Protein AF-0000000075838204 (afdb_homodimer)

Secondary structure (DSSP, 8-state):
-EEEEE------SSTTT-TTT-PPPPPSS---EEEEEETTEEPPPEE-SS--SEEEE-SSSSEEEEEETTEEEEEEE-TT--EEEEEEEE-SS-EEEEEE-TTSSEEEEEETTTTEEEEEEBPTTS-B----EEEE------GGGHHHHSS--EEEEEEPTTT--EEEEEETTTTEEEEEEEETTTTEEE--TT-TTSEEPPTT--EEEEEE-SSSSEEEEEETTTTEEEEEEEETTTTEEEEEEEEE-SPTTPPP--STT-SEEEEEE-TTSSEEEEEETTTTEEEEEEE-TTS-EEEEEEEE-SSS-EEEEEEE-SSTTS-EEEEEETTTTEEEEEEE-TTS-EEEEEEEE-TTT---EEE-----/-EEEEEEE----SSGGG-TTT-PPPPPSS---EEEEEETTEEPPPEE-SS--SEEEE-SSSSEEEEEETTEEEEEEE-TT--EEEEEEEE-SS-EEEEEE-TTSSEEEEEETTTTEEEEEEBPTTS-B----EEEE------GGGHHHHSS--EEEEEEPTTT--EEEEEETTTTEEEEEEEETTTTEEE--TT-TTSEEPPTT--EEEEEE-SSSSEEEEEETTTTEEEEEEEETTTTEEEEEEEEE-SPTTPPP--STT-SEEEEEE-TTSSEEEEEETTTTEEEEEEE-TTS-EEEEEEEE-SSS-EEEEEEE-SSTTS-EEEEEETTTTEEEEEEE-TTS-EEEEEEEE-TT-EEEEE---B--

Organism: Prymnesium parvum (NCBI:txid97485)

InterPro domains:
  IPR011048 Cytochrome cd1-nitrite reductase-like, haem d1 domain superfamily [SSF51004] (38-337)
  IPR015943 WD40/YVTN repeat-like-containing domain superfamily [G3DSA:2.130.10.10] (38-358)
  IPR019405 Lactonase, 7-bladed beta-propeller [PF10282] (54-350)
  IPR050282 Cycloisomerase 2 [PTHR30344] (49-350)

Radius of gyration: 29.62 Å; Cα contacts (8 Å, |Δi|>4): 2282; chains: 2; bounding box: 52×87×66 Å

pLDDT: mean 93.68, std 7.72, range [33.69, 98.94]

Solvent-accessible surface area (backbone atoms only — not comparable to full-atom values): 36668 Å² total; per-residue (Å²): 91,50,30,41,31,20,7,34,74,88,70,40,76,38,38,75,29,23,68,75,69,35,66,51,82,76,68,96,45,83,42,30,19,37,42,34,25,50,73,88,36,78,48,77,69,43,78,44,100,36,41,16,40,27,59,45,71,49,84,79,78,57,33,36,35,34,22,33,86,29,26,36,37,24,23,44,51,49,96,86,64,49,76,41,81,75,32,62,27,73,46,74,27,44,36,48,20,63,31,68,43,90,88,50,47,35,36,37,30,11,6,24,87,56,13,20,37,30,26,29,38,40,44,96,89,58,36,49,42,71,42,46,11,47,44,48,53,84,67,86,54,48,80,92,45,37,90,74,19,61,42,30,20,22,34,23,39,44,60,42,84,91,77,38,50,34,34,42,30,20,14,30,23,63,14,24,37,43,46,25,40,35,40,82,90,71,40,36,77,44,37,23,90,80,41,84,36,38,39,77,51,63,89,67,29,16,26,33,32,59,33,61,43,73,86,52,61,37,34,42,34,37,14,19,36,52,28,31,35,41,33,23,41,50,40,79,92,76,48,38,66,43,78,81,48,76,43,72,71,60,60,90,91,57,75,62,43,70,33,83,51,27,21,40,47,32,52,46,53,38,86,86,46,46,29,38,41,34,22,29,18,51,82,14,26,36,35,32,26,38,34,50,98,84,64,49,76,41,88,72,47,77,39,76,42,81,50,36,31,27,42,23,58,38,79,37,59,87,44,78,91,63,24,32,36,41,30,22,10,25,74,58,17,26,36,21,35,24,39,44,46,97,86,55,51,71,44,81,72,50,72,46,78,36,88,27,29,18,27,41,23,54,39,60,45,64,84,125,73,38,27,41,31,20,9,35,73,89,72,41,77,38,38,76,30,22,69,75,69,36,65,51,83,76,67,95,46,84,44,33,20,37,40,31,25,49,72,88,35,78,48,78,69,44,82,42,99,36,40,17,37,30,58,45,71,49,86,81,78,54,34,34,36,36,22,34,85,31,26,37,37,24,23,45,52,48,97,88,63,51,74,40,82,74,30,62,28,73,46,74,26,43,37,48,19,63,32,67,43,92,86,50,46,35,36,38,30,11,6,25,87,57,11,21,38,29,25,28,38,39,43,97,90,58,36,49,42,71,43,44,11,48,43,47,54,84,66,87,53,46,79,92,45,37,90,75,18,60,41,30,21,23,33,22,39,44,59,43,82,95,76,39,50,34,35,42,30,21,14,28,23,62,15,24,36,43,47,26,40,35,40,81,90,72,39,37,77,44,35,23,90,81,40,84,35,38,38,77,52,63,87,67,27,16,26,33,33,61,33,60,42,74,85,50,61,36,34,42,35,35,13,18,37,52,27,33,34,39,33,22,41,48,40,79,91,76,47,36,67,46,77,79,47,78,45,73,71,58,60,89,92,56,76,62,43,69,34,83,50,28,21,40,47,32,52,48,53,38,87,86,46,46,30,37,40,34,23,29,17,50,79,15,25,37,34,33,27,39,36,50,100,86,64,48,76,41,87,73,45,76,40,75,45,80,50,35,31,27,43,24,59,36,77,32,60,88,43,78,92,62,25,31,37,40,30,22,9,26,75,58,17,27,38,20,34,22,38,43,46,96,86,54,51,71,43,82,73,50,73,46,78,34,89,29,33,17,24,41,22,53,43,50,67,45,76,127

Foldseek 3Di:
DKKKFWFDAQQACACLQFVLVGHDDHFPAAAHAMWMDDPNHTDDGDGDPFTWLDKDDQPPQQWIWTFTDQKIFIWHADPVGDTDTDEIEGQQAGFNEWDQDPVRFWIWGFHFPSQKIWIWGQDPNRYIDYTQEMDHDFDDADPVQCVRQVTWGFQYWDADPPPSQWIWTQTQNQQKTDIFGADPVRRYTHDDNPDPQIDHDPPQQRFHDKEAQPPAQKIWTFGFRFQKIWIWGADPVVNHTHTDDIDHQDDPPDGFDRRNLFGWADWDADPVRQKIWIATQNVQWIWIWGQDPVRDTDTDDIGHQPEHRQREWDWACVPVVWIWIWTQHQNQQKIWTWTQDPNGDTDTDDIGHHRNRRGNYMDDDPPD/DKKKFWFDPQQACACLQFVLVGHDDHFPAAAHAMWMDDPNHTDDGDGDPFTWLDKDDQPPQQWIWTFTDQKIFIWHADPVGDTDTDEIEGQQAGFNEWDQDPVRFWIWGFHFPSQKIWIWGQDPNRYIDYTQEMDHDFDDADPVQCVRQVTWGFQYWDADPPPSQWIWTQTQNQQKTDIFGADPVRRYTHDDNPDPQIDHDPPQQRFHDKEAQPPAQKIWTFGFRFQKIWIWGADPVVNHTHTDDIDHQDDPPDGFDRRNLFGWADWYADPVRQKIWIATQNVQWIWIWGQDPVRDTDGDDIGHQPEHRQREWDWECVPVVWIWIWTFHQNQQKIWTWTQDPNGDTDTDDIGHHRNGRGNYMDYDDDD

Sequence (736 aa):
MFAFVGSSPVAQLSVADSPSYGTLPPPAVQRRGIMVFKDAQPLPFVELDVHIGWVAHHPTNGFVYACGGGELLALRLDAAGSLEVVSRADALGNPAHFEISADGAWVLCANYSASTLCVVPILRDGSLGAATDSKAFVIKASPELADRQEASHPHMVRLTPGGNEWALTCDLGADKVWVHAFDGKRGAVIGAANSKRHLSLPAGSGPRHLDFHPSKPWVYILCELDGNVVACTWDNAEGLLSPFQVTYTLPEGVAPCRAHHSGGAHILVSKDGKTLYVSTRGDGCVVVFDIDADGMLAFKQRVPSGGVCPRNFVLDYSNPEAPILKVGNQDSQNVTNLAMATDGTLSQVSVDNLDGVCPNVLTVPFAYMFAFVGSSPVAQLSVADSPSYGTLPPPAVQRRGIMVFKDAQPLPFVELDVHIGWVAHHPTNGFVYACGGGELLALRLDAAGSLEVVSRADALGNPAHFEISADGAWVLCANYSASTLCVVPILRDGSLGAATDSKAFVIKASPELADRQEASHPHMVRLTPGGNEWALTCDLGADKVWVHAFDGKRGAVIGAANSKRHLSLPAGSGPRHLDFHPSKPWVYILCELDGNVVACTWDNAEGLLSPFQVTYTLPEGVAPCRAHHSGGAHILVSKDGKTLYVSTRGDGCVVVFDIDADGMLAFKQRVPSGGVCPRNFVLDYSNPEAPILKVGNQDSQNVTNLAMATDGTLSQVSVDNLDGVCPNVLTVPFAY

Structure (mmCIF, N/CA/C/O backbone):
data_AF-0000000075838204-model_v1
#
loop_
_entity.id
_entity.type
_entity.pdbx_description
1 polymer 6-phosphogluconolactonase
#
loop_
_atom_site.group_PDB
_atom_site.id
_atom_site.type_symbol
_atom_site.label_atom_id
_atom_site.label_alt_id
_atom_site.label_comp_id
_atom_site.label_asym_id
_atom_site.label_entity_id
_atom_site.label_seq_id
_atom_site.pdbx_PDB_ins_code
_atom_site.Cartn_x
_atom_site.Cartn_y
_atom_site.Cartn_z
_atom_site.occupancy
_atom_site.B_iso_or_equiv
_atom_site.auth_seq_id
_atom_site.auth_comp_id
_atom_site.auth_asym_id
_atom_site.auth_atom_id
_atom_site.pdbx_PDB_model_num
ATOM 1 N N . MET A 1 1 ? -18.219 34.938 6.965 1 82.44 1 MET A N 1
ATOM 2 C CA . MET A 1 1 ? -17.094 34 6.84 1 82.44 1 MET A CA 1
ATOM 3 C C . MET A 1 1 ? -17.078 33 8 1 82.44 1 MET A C 1
ATOM 5 O O . MET A 1 1 ? -17.328 33.375 9.148 1 82.44 1 MET A O 1
ATOM 9 N N . PHE A 1 2 ? -16.922 31.75 7.66 1 86.94 2 PHE A N 1
ATOM 10 C CA . PHE A 1 2 ? -17.016 30.734 8.703 1 86.94 2 PHE A CA 1
ATOM 11 C C . PHE A 1 2 ? -15.641 30.188 9.047 1 86.94 2 PHE A C 1
ATOM 13 O O . PHE A 1 2 ? -14.773 30.078 8.172 1 86.94 2 PHE A O 1
ATOM 20 N N . ALA A 1 3 ? -15.406 29.906 10.273 1 88.5 3 ALA A N 1
ATOM 21 C CA . ALA A 1 3 ? -14.25 29.172 10.781 1 88.5 3 ALA A CA 1
ATOM 22 C C . ALA A 1 3 ? -14.688 28 11.656 1 88.5 3 ALA A C 1
ATOM 24 O O . ALA A 1 3 ? -15.773 28.016 12.234 1 88.5 3 ALA A O 1
ATOM 25 N N . PHE A 1 4 ? -13.859 27.031 11.68 1 92.19 4 PHE A N 1
ATOM 26 C CA . PHE A 1 4 ? -14.219 25.812 12.398 1 92.19 4 PHE A CA 1
ATOM 27 C C . PHE A 1 4 ? -13.086 25.391 13.32 1 92.19 4 PHE A C 1
ATOM 29 O O . PHE A 1 4 ? -11.906 25.531 12.984 1 92.19 4 PHE A O 1
ATOM 36 N N . VAL A 1 5 ? -13.461 24.891 14.469 1 93.31 5 VAL A N 1
ATOM 37 C CA . VAL A 1 5 ? -12.516 24.281 15.406 1 93.31 5 VAL A CA 1
ATOM 38 C C . VAL A 1 5 ? -12.961 22.875 15.75 1 93.31 5 VAL A C 1
ATOM 40 O O . VAL A 1 5 ? -14.039 22.672 16.328 1 93.31 5 VAL A O 1
ATOM 43 N N . GLY A 1 6 ? -12.18 21.906 15.383 1 94.62 6 GLY A N 1
ATOM 44 C CA . GLY A 1 6 ? -12.445 20.531 15.766 1 94.62 6 GLY A CA 1
ATOM 45 C C . GLY A 1 6 ? -12.016 20.203 17.172 1 94.62 6 GLY A C 1
ATOM 46 O O . GLY A 1 6 ? -10.984 20.703 17.641 1 94.62 6 GLY A O 1
ATOM 47 N N . SER A 1 7 ? -12.711 19.312 17.828 1 93 7 SER A N 1
ATOM 48 C CA . SER A 1 7 ? -12.453 18.984 19.234 1 93 7 SER A CA 1
ATOM 49 C C . SER A 1 7 ? -11.484 17.812 19.359 1 93 7 SER A C 1
ATOM 51 O O . SER A 1 7 ? -11.297 17.062 18.406 1 93 7 SER A O 1
ATOM 53 N N . SER A 1 8 ? -10.859 17.641 20.516 1 90.19 8 SER A N 1
ATOM 54 C CA . SER A 1 8 ? -10.039 16.484 20.891 1 90.19 8 SER A CA 1
ATOM 55 C C . SER A 1 8 ? -10.305 16.062 22.328 1 90.19 8 SER A C 1
ATOM 57 O O . SER A 1 8 ? -10.922 16.797 23.094 1 90.19 8 SER A O 1
ATOM 59 N N . PRO A 1 9 ? -9.812 14.812 22.609 1 83.06 9 PRO A N 1
ATOM 60 C CA . PRO A 1 9 ? -9.859 14.438 24.031 1 83.06 9 PRO A CA 1
ATOM 61 C C . PRO A 1 9 ? -8.922 15.281 24.891 1 83.06 9 PRO A C 1
ATOM 63 O O . PRO A 1 9 ? -8.008 15.93 24.375 1 83.06 9 PRO A O 1
ATOM 66 N N . VAL A 1 10 ? -9.242 15.164 26.156 1 72.38 10 VAL A N 1
ATOM 67 C CA . VAL A 1 10 ? -8.344 15.852 27.078 1 72.38 10 VAL A CA 1
ATOM 68 C C . VAL A 1 10 ? -6.969 15.195 27.047 1 72.38 10 VAL A C 1
ATOM 70 O O . VAL A 1 10 ? -6.855 13.969 27.125 1 72.38 10 VAL A O 1
ATOM 73 N N . ALA A 1 11 ? -5.961 15.82 26.609 1 62.03 11 ALA A N 1
ATOM 74 C CA . ALA A 1 11 ? -4.664 15.234 26.297 1 62.03 11 ALA A CA 1
ATOM 75 C C . ALA A 1 11 ? -3.77 15.18 27.531 1 62.03 11 ALA A C 1
ATOM 77 O O . ALA A 1 11 ? -2.875 14.336 27.609 1 62.03 11 ALA A O 1
ATOM 78 N N . GLN A 1 12 ? -3.859 16.047 28.562 1 64.38 12 GLN A N 1
ATOM 79 C CA . GLN A 1 12 ? -2.795 16.125 29.562 1 64.38 12 GLN A CA 1
ATOM 80 C C . GLN A 1 12 ? -3.26 15.578 30.906 1 64.38 12 GLN A C 1
ATOM 82 O O . GLN A 1 12 ? -3.357 16.328 31.891 1 64.38 12 GLN A O 1
ATOM 87 N N . LEU A 1 13 ? -3.504 14.289 30.75 1 62.59 13 LEU A N 1
ATOM 88 C CA . LEU A 1 13 ? -3.91 13.719 32.031 1 62.59 13 LEU A CA 1
ATOM 89 C C . LEU A 1 13 ? -2.707 13.164 32.781 1 62.59 13 LEU A C 1
ATOM 91 O O . LEU A 1 13 ? -2.777 12.945 34 1 62.59 13 LEU A O 1
ATOM 95 N N . SER A 1 14 ? -1.625 13.086 31.969 1 67.12 14 SER A N 1
ATOM 96 C CA . SER A 1 14 ? -0.45 12.531 32.625 1 67.12 14 SER A CA 1
ATOM 97 C C . SER A 1 14 ? 0.765 13.438 32.469 1 67.12 14 SER A C 1
ATOM 99 O O . SER A 1 14 ? 0.971 14 31.375 1 67.12 14 SER A O 1
ATOM 101 N N . VAL A 1 15 ? 1.492 13.602 33.469 1 70.06 15 VAL A N 1
ATOM 102 C CA . VAL A 1 15 ? 2.738 14.359 33.438 1 70.06 15 VAL A CA 1
ATOM 103 C C . VAL A 1 15 ? 3.666 13.805 32.375 1 70.06 15 VAL A C 1
ATOM 105 O O . VAL A 1 15 ? 4.422 14.555 31.75 1 70.06 15 VAL A O 1
ATOM 108 N N . ALA A 1 16 ? 3.531 12.594 32.156 1 73.44 16 ALA A N 1
ATOM 109 C CA . ALA A 1 16 ? 4.418 11.945 31.188 1 73.44 16 ALA A CA 1
ATOM 110 C C . ALA A 1 16 ? 4.16 12.453 29.766 1 73.44 16 ALA A C 1
ATOM 112 O O . ALA A 1 16 ? 5.074 12.5 28.938 1 73.44 16 ALA A O 1
ATOM 113 N N . ASP A 1 17 ? 3.023 12.953 29.531 1 73.44 17 ASP A N 1
ATOM 114 C CA . ASP A 1 17 ? 2.656 13.398 28.188 1 73.44 17 ASP A CA 1
ATOM 115 C C . ASP A 1 17 ? 3.051 14.859 27.969 1 73.44 17 ASP A C 1
ATOM 117 O O . ASP A 1 17 ? 3.262 15.281 26.844 1 73.44 17 ASP A O 1
ATOM 121 N N . SER A 1 18 ? 3.117 15.555 29.109 1 75.75 18 SER A N 1
ATOM 122 C CA . SER A 1 18 ? 3.455 16.984 29.062 1 75.75 18 SER A CA 1
ATOM 123 C C . SER A 1 18 ? 4.316 17.375 30.266 1 75.75 18 SER A C 1
ATOM 125 O O . SER A 1 18 ? 3.871 18.125 31.125 1 75.75 18 SER A O 1
ATOM 127 N N . PRO A 1 19 ? 5.527 17.062 30.141 1 76.94 19 PRO A N 1
ATOM 128 C CA . PRO A 1 19 ? 6.363 17.297 31.312 1 76.94 19 PRO A CA 1
ATOM 129 C C . PRO A 1 19 ? 6.5 18.781 31.656 1 76.94 19 PRO A C 1
ATOM 131 O O . PRO A 1 19 ? 6.695 19.141 32.812 1 76.94 19 PRO A O 1
ATOM 134 N N . SER A 1 20 ? 6.348 19.562 30.656 1 79.5 20 SER A N 1
ATOM 135 C CA . SER A 1 20 ? 6.57 21 30.859 1 79.5 20 SER A CA 1
ATOM 136 C C . SER A 1 20 ? 5.445 21.609 31.688 1 79.5 20 SER A C 1
ATOM 138 O O . SER A 1 20 ? 5.652 22.625 32.375 1 79.5 20 SER A O 1
ATOM 140 N N . TYR A 1 21 ? 4.266 20.953 31.609 1 79.38 21 TYR A N 1
ATOM 141 C CA . TYR A 1 21 ? 3.113 21.594 32.219 1 79.38 21 TYR A CA 1
ATOM 142 C C . TYR A 1 21 ? 2.604 20.781 33.406 1 79.38 21 TYR A C 1
ATOM 144 O O . TYR A 1 21 ? 1.787 21.25 34.188 1 79.38 21 TYR A O 1
ATOM 152 N N . GLY A 1 22 ? 3.15 19.703 33.594 1 76.19 22 GLY A N 1
ATOM 153 C CA . GLY A 1 22 ? 2.635 18.812 34.625 1 76.19 22 GLY A CA 1
ATOM 154 C C . GLY A 1 22 ? 1.216 18.359 34.375 1 76.19 22 GLY A C 1
ATOM 155 O O . GLY A 1 22 ? 0.867 18.016 33.25 1 76.19 22 GLY A O 1
ATOM 156 N N . THR A 1 23 ? 0.333 18.172 35.469 1 73.69 23 THR A N 1
ATOM 157 C CA . THR A 1 23 ? -1.042 17.719 35.344 1 73.69 23 THR A CA 1
ATOM 158 C C . THR A 1 23 ? -2.01 18.891 35.281 1 73.69 23 THR A C 1
ATOM 160 O O . THR A 1 23 ? -1.864 19.859 36.031 1 73.69 23 THR A O 1
ATOM 163 N N . LEU A 1 24 ? -2.781 18.891 34.312 1 76.94 24 LEU A N 1
ATOM 164 C CA . LEU A 1 24 ? -3.85 19.891 34.25 1 76.94 24 LEU A CA 1
ATOM 165 C C . LEU A 1 24 ? -5.188 19.281 34.656 1 76.94 24 LEU A C 1
ATOM 167 O O . LEU A 1 24 ? -5.434 18.094 34.406 1 76.94 24 LEU A O 1
ATOM 171 N N . PRO A 1 25 ? -5.988 20.016 35.375 1 75.62 25 PRO A N 1
ATOM 172 C CA . PRO A 1 25 ? -7.316 19.469 35.656 1 75.62 25 PRO A CA 1
ATOM 173 C C . PRO A 1 25 ? -8.133 19.188 34.406 1 75.62 25 PRO A C 1
ATOM 175 O O . PRO A 1 25 ? -8.023 19.906 33.406 1 75.62 25 PRO A O 1
ATOM 178 N N . PRO A 1 26 ? -8.828 18.047 34.406 1 75.5 26 PRO A N 1
ATOM 179 C CA . PRO A 1 26 ? -9.711 17.797 33.281 1 75.5 26 PRO A CA 1
ATOM 180 C C . PRO A 1 26 ? -10.781 18.875 33.094 1 75.5 26 PRO A C 1
ATOM 182 O O . PRO A 1 26 ? -11.148 19.547 34.094 1 75.5 26 PRO A O 1
ATOM 185 N N . PRO A 1 27 ? -11.195 19.031 31.875 1 79.31 27 PRO A N 1
ATOM 186 C CA . PRO A 1 27 ? -12.281 20 31.688 1 79.31 27 PRO A CA 1
ATOM 187 C C . PRO A 1 27 ? -13.57 19.594 32.375 1 79.31 27 PRO A C 1
ATOM 189 O O . PRO A 1 27 ? -13.836 18.391 32.531 1 79.31 27 PRO A O 1
ATOM 192 N N . ALA A 1 28 ? -14.336 20.578 32.875 1 78.94 28 ALA A N 1
ATOM 193 C CA . ALA A 1 28 ? -15.617 20.328 33.5 1 78.94 28 ALA A CA 1
ATOM 194 C C . ALA A 1 28 ? -16.578 19.625 32.562 1 78.94 28 ALA A C 1
ATOM 196 O O . ALA A 1 28 ? -17.375 18.781 33 1 78.94 28 ALA A O 1
ATOM 197 N N . VAL A 1 29 ? -16.438 19.969 31.281 1 84.38 29 VAL A N 1
ATOM 198 C CA . VAL A 1 29 ? -17.266 19.359 30.25 1 84.38 29 VAL A CA 1
ATOM 199 C C . VAL A 1 29 ? -16.391 18.969 29.047 1 84.38 29 VAL A C 1
ATOM 201 O O . VAL A 1 29 ? -15.414 19.656 28.734 1 84.38 29 VAL A O 1
ATOM 204 N N . GLN A 1 30 ? -16.672 17.828 28.531 1 87 30 GLN A N 1
ATOM 205 C CA . GLN A 1 30 ? -16.016 17.406 27.297 1 87 30 GLN A CA 1
ATOM 206 C C . GLN A 1 30 ? -16.969 17.438 26.125 1 87 30 GLN A C 1
ATOM 208 O O . GLN A 1 30 ? -18.031 16.812 26.172 1 87 30 GLN A O 1
ATOM 213 N N . ARG A 1 31 ? -16.594 18.203 25.125 1 91.56 31 ARG A N 1
ATOM 214 C CA . ARG A 1 31 ? -17.438 18.312 23.938 1 91.56 31 ARG A CA 1
ATOM 215 C C . ARG A 1 31 ? -16.828 17.562 22.766 1 91.56 31 ARG A C 1
ATOM 217 O O . ARG A 1 31 ? -15.602 17.547 22.609 1 91.56 31 ARG A O 1
ATOM 224 N N . ARG A 1 32 ? -17.672 16.922 22 1 94.88 32 ARG A N 1
ATOM 225 C CA . ARG A 1 32 ? -17.234 16.203 20.812 1 94.88 32 ARG A CA 1
ATOM 226 C C . ARG A 1 32 ? -17.906 16.781 19.562 1 94.88 32 ARG A C 1
ATOM 228 O O . ARG A 1 32 ? -19.125 16.672 19.406 1 94.88 32 ARG A O 1
ATOM 235 N N . GLY A 1 33 ? -17.109 17.359 18.797 1 96 33 GLY A N 1
ATOM 236 C CA . GLY A 1 33 ? -17.672 17.922 17.578 1 96 33 GLY A CA 1
ATOM 237 C C . GLY A 1 33 ? -16.906 19.125 17.078 1 96 33 GLY A C 1
ATOM 238 O O . GLY A 1 33 ? -15.68 19.109 17.016 1 96 33 GLY A O 1
ATOM 239 N N . ILE A 1 34 ? -17.703 20.125 16.578 1 95.62 34 ILE A N 1
ATOM 240 C CA . ILE A 1 34 ? -17.078 21.266 15.898 1 95.62 34 ILE A CA 1
ATOM 241 C C . ILE A 1 34 ? -17.641 22.562 16.453 1 95.62 34 ILE A C 1
ATOM 243 O O . ILE A 1 34 ? -18.859 22.75 16.547 1 95.62 34 ILE A O 1
ATOM 247 N N . MET A 1 35 ? -16.75 23.438 16.891 1 94 35 MET A N 1
ATOM 248 C CA . MET A 1 35 ? -17.125 24.828 17.172 1 94 35 MET A CA 1
ATOM 249 C C . MET A 1 35 ? -17.109 25.656 15.891 1 94 35 MET A C 1
ATOM 251 O O . MET A 1 35 ? -16.156 25.609 15.125 1 94 35 MET A O 1
ATOM 255 N N . VAL A 1 36 ? -18.203 26.391 15.703 1 92.12 36 VAL A N 1
ATOM 256 C CA . VAL A 1 36 ? -18.328 27.219 14.5 1 92.12 36 VAL A CA 1
ATOM 257 C C . VAL A 1 36 ? -18.266 28.703 14.883 1 92.12 36 VAL A C 1
ATOM 259 O O . VAL A 1 36 ? -18.844 29.109 15.891 1 92.12 36 VAL A O 1
ATOM 262 N N . PHE A 1 37 ? -17.531 29.406 14.125 1 89.06 37 PHE A N 1
ATOM 263 C CA . PHE A 1 37 ? -17.531 30.859 14.211 1 89.06 37 PHE A CA 1
ATOM 264 C C . PHE A 1 37 ? -18.062 31.484 12.922 1 89.06 37 PHE A C 1
ATOM 266 O O . PHE A 1 37 ? -17.734 31.016 11.828 1 89.06 37 PHE A O 1
ATOM 273 N N . LYS A 1 38 ? -18.875 32.438 13.078 1 88.94 38 LYS A N 1
ATOM 274 C CA . LYS A 1 38 ? -19.312 33.281 11.969 1 88.94 38 LYS A CA 1
ATOM 275 C C . LYS A 1 38 ? -18.906 34.75 12.18 1 88.94 38 LYS A C 1
ATOM 277 O O . LYS A 1 38 ? -19.297 35.375 13.164 1 88.94 38 LYS A O 1
ATOM 282 N N . ASP A 1 39 ? -18.094 35.281 11.258 1 83.75 39 ASP A N 1
ATOM 283 C CA . ASP A 1 39 ? -17.578 36.656 11.367 1 83.75 39 ASP A CA 1
ATOM 284 C C . ASP A 1 39 ? -16.984 36.906 12.742 1 83.75 39 ASP A C 1
ATOM 286 O O . ASP A 1 39 ? -17.328 37.875 13.406 1 83.75 39 ASP A O 1
ATOM 290 N N . ALA A 1 40 ? -16.234 35.938 13.195 1 80.62 40 ALA A N 1
ATOM 291 C CA . ALA A 1 40 ? -15.453 35.969 14.422 1 80.62 40 ALA A CA 1
ATOM 292 C C . ALA A 1 40 ? -16.344 35.875 15.656 1 80.62 40 ALA A C 1
ATOM 294 O O . ALA A 1 40 ? -15.875 36 16.781 1 80.62 40 ALA A O 1
ATOM 295 N N . GLN A 1 41 ? -17.594 35.594 15.398 1 86.5 41 GLN A N 1
ATOM 296 C CA . GLN A 1 41 ? -18.516 35.375 16.5 1 86.5 41 GLN A CA 1
ATOM 297 C C . GLN A 1 41 ? -18.844 33.906 16.656 1 86.5 41 GLN A C 1
ATOM 299 O O . GLN A 1 41 ? -19.141 33.219 15.68 1 86.5 41 GLN A O 1
ATOM 304 N N . PRO A 1 42 ? -18.734 33.438 17.844 1 89.25 42 PRO A N 1
ATOM 305 C CA . PRO A 1 42 ? -19.031 32 18.047 1 89.25 42 PRO A CA 1
ATOM 306 C C . PRO A 1 42 ? -20.5 31.672 17.844 1 89.25 42 PRO A C 1
ATOM 308 O O . PRO A 1 42 ? -21.375 32.469 18.219 1 89.25 42 PRO A O 1
ATOM 311 N N . LEU A 1 43 ? -20.734 30.609 17.203 1 91.06 43 LEU A N 1
ATOM 312 C CA . LEU A 1 43 ? -22.062 30.016 17.094 1 91.06 43 LEU A CA 1
ATOM 313 C C . LEU A 1 43 ? -22.219 28.844 18.062 1 91.06 43 LEU A C 1
ATOM 315 O O . LEU A 1 43 ? -21.266 28.453 18.719 1 91.06 43 LEU A O 1
ATOM 319 N N . PRO A 1 44 ? -23.469 28.391 18.172 1 89.38 44 PRO A N 1
ATOM 320 C CA . PRO A 1 44 ? -23.641 27.203 19.016 1 89.38 44 PRO A CA 1
ATOM 321 C C . PRO A 1 44 ? -22.781 26.016 18.547 1 89.38 44 PRO A C 1
ATOM 323 O O . PRO A 1 44 ? -22.609 25.812 17.344 1 89.38 44 PRO A O 1
ATOM 326 N N . PHE A 1 45 ? -22.234 25.297 19.531 1 93.25 45 PHE A N 1
ATOM 327 C CA . PHE A 1 45 ? -21.406 24.125 19.266 1 93.25 45 PHE A CA 1
ATOM 328 C C . PHE A 1 45 ? -22.203 23.062 18.531 1 93.25 45 PHE A C 1
ATOM 330 O O . PHE A 1 45 ? -23.359 22.797 18.859 1 93.25 45 PHE A O 1
ATOM 337 N N . VAL A 1 46 ? -21.625 22.547 17.562 1 94.06 46 VAL A N 1
ATOM 338 C CA . VAL A 1 46 ? -22.234 21.453 16.812 1 94.06 46 VAL A CA 1
ATOM 339 C C . VAL A 1 46 ? -21.781 20.109 17.391 1 94.06 46 VAL A C 1
ATOM 341 O O . VAL A 1 46 ? -20.641 19.688 17.172 1 94.06 46 VAL A O 1
ATOM 344 N N . GLU A 1 47 ? -22.656 19.469 18.078 1 94.19 47 GLU A N 1
ATOM 345 C CA . GLU A 1 47 ? -22.344 18.188 18.7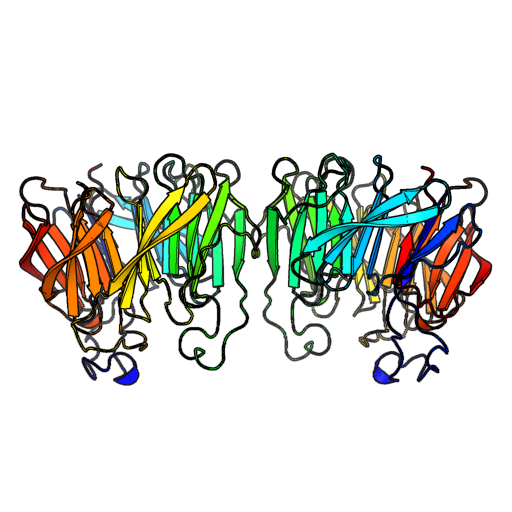03 1 94.19 47 GLU A CA 1
ATOM 346 C C . GLU A 1 47 ? -22.312 17.062 17.688 1 94.19 47 GLU A C 1
ATOM 348 O O . GLU A 1 47 ? -23.266 16.875 16.922 1 94.19 47 GLU A O 1
ATOM 353 N N . LEU A 1 48 ? -21.219 16.453 17.688 1 93.81 48 LEU A N 1
ATOM 354 C CA . LEU A 1 48 ? -21.062 15.211 16.922 1 93.81 48 LEU A CA 1
ATOM 355 C C . LEU A 1 48 ? -20.719 14.047 17.844 1 93.81 48 LEU A C 1
ATOM 357 O O . LEU A 1 48 ? -20.469 14.25 19.047 1 93.81 48 LEU A O 1
ATOM 361 N N . ASP A 1 49 ? -20.812 12.797 17.547 1 90.94 49 ASP A N 1
ATOM 362 C CA . ASP A 1 49 ? -20.562 11.625 18.391 1 90.94 49 ASP A CA 1
ATOM 363 C C . ASP A 1 49 ? -19.062 11.289 18.406 1 90.94 49 ASP A C 1
ATOM 365 O O . ASP A 1 49 ? -18.656 10.336 19.078 1 90.94 49 ASP A O 1
ATOM 369 N N . VAL A 1 50 ? -18.25 12.109 17.734 1 94.56 50 VAL A N 1
ATOM 370 C CA . VAL A 1 50 ? -16.828 11.82 17.656 1 94.56 50 VAL A CA 1
ATOM 371 C C . VAL A 1 50 ? -16.031 13.109 17.75 1 94.56 50 VAL A C 1
ATOM 373 O O . VAL A 1 50 ? -16.531 14.188 17.422 1 94.56 50 VAL A O 1
ATOM 376 N N . HIS A 1 51 ? -14.773 13.016 18.281 1 95 51 HIS A N 1
ATOM 377 C CA . HIS A 1 51 ? -13.812 14.109 18.172 1 95 51 HIS A CA 1
ATOM 378 C C . HIS A 1 51 ? -13.367 14.305 16.719 1 95 51 HIS A C 1
ATOM 380 O O . HIS A 1 51 ? -13.43 13.375 15.922 1 95 51 HIS A O 1
ATOM 386 N N . ILE A 1 52 ? -12.984 15.477 16.406 1 95.31 52 ILE A N 1
ATOM 387 C CA . ILE A 1 52 ? -12.68 15.844 15.023 1 95.31 52 ILE A CA 1
ATOM 388 C C . ILE A 1 52 ? -11.195 16.172 14.898 1 95.31 52 ILE A C 1
ATOM 390 O O . ILE A 1 52 ? -10.727 17.188 15.43 1 95.31 52 ILE A O 1
ATOM 394 N N . GLY A 1 53 ? -10.539 15.328 14.133 1 91.56 53 GLY A N 1
ATOM 395 C CA . GLY A 1 53 ? -9.094 15.438 13.992 1 91.56 53 GLY A CA 1
ATOM 396 C C . GLY A 1 53 ? -8.672 16.469 12.961 1 91.56 53 GLY A C 1
ATOM 397 O O . GLY A 1 53 ? -7.602 17.078 13.078 1 91.56 53 GLY A O 1
ATOM 398 N N . TRP A 1 54 ? -9.469 16.719 12 1 96.5 54 TRP A N 1
ATOM 399 C CA . TRP A 1 54 ? -9.219 17.672 10.93 1 96.5 54 TRP A CA 1
ATOM 400 C C . TRP A 1 54 ? -10.531 18.141 10.297 1 96.5 54 TRP A C 1
ATOM 402 O O . TRP A 1 54 ? -11.523 17.406 10.312 1 96.5 54 TRP A O 1
ATOM 412 N N . VAL A 1 55 ? -10.531 19.344 9.836 1 95.75 55 VAL A N 1
ATOM 413 C CA . VAL A 1 55 ? -11.695 19.938 9.188 1 95.75 55 VAL A CA 1
ATOM 414 C C . VAL A 1 55 ? -11.25 20.859 8.055 1 95.75 55 VAL A C 1
ATOM 416 O O . VAL A 1 55 ? -10.258 21.578 8.188 1 95.75 55 VAL A O 1
ATOM 419 N N . ALA A 1 56 ? -11.953 20.797 6.969 1 94.06 56 ALA A N 1
ATOM 420 C CA . ALA A 1 56 ? -11.633 21.656 5.836 1 94.06 56 ALA A CA 1
ATOM 421 C C . ALA A 1 56 ? -12.891 22 5.039 1 94.06 56 ALA A C 1
ATOM 423 O O . ALA A 1 56 ? -13.773 21.172 4.871 1 94.06 56 ALA A O 1
ATOM 424 N N . HIS A 1 57 ? -12.852 23.219 4.555 1 92 57 HIS A N 1
ATOM 425 C CA . HIS A 1 57 ? -13.891 23.641 3.617 1 92 57 HIS A CA 1
ATOM 426 C C . HIS A 1 57 ? -13.617 23.094 2.219 1 92 57 HIS A C 1
ATOM 428 O O . HIS A 1 57 ? -12.469 23.047 1.773 1 92 57 HIS A O 1
ATOM 434 N N . HIS A 1 58 ? -14.742 22.672 1.688 1 93 58 HIS A N 1
ATOM 435 C CA . HIS A 1 58 ? -14.594 22.406 0.262 1 93 58 HIS A CA 1
ATOM 436 C C . HIS A 1 58 ? -14.344 23.703 -0.516 1 93 58 HIS A C 1
ATOM 438 O O . HIS A 1 58 ? -14.867 24.75 -0.164 1 93 58 HIS A O 1
ATOM 444 N N . PRO A 1 59 ? -13.727 23.594 -1.626 1 88.75 59 PRO A N 1
ATOM 445 C CA . PRO A 1 59 ? -13.422 24.844 -2.344 1 88.75 59 PRO A CA 1
ATOM 446 C C . PRO A 1 59 ? -14.664 25.469 -2.977 1 88.75 59 PRO A C 1
ATOM 448 O O . PRO A 1 59 ? -14.719 26.688 -3.145 1 88.75 59 PRO A O 1
ATOM 451 N N . THR A 1 60 ? -15.742 24.672 -3.318 1 89.31 60 THR A N 1
ATOM 452 C CA . THR A 1 60 ? -16.75 25.328 -4.156 1 89.31 60 THR A CA 1
ATOM 453 C C . THR A 1 60 ? -18.141 24.781 -3.857 1 89.31 60 THR A C 1
ATOM 455 O O . THR A 1 60 ? -19.141 25.344 -4.324 1 89.31 60 THR A O 1
ATOM 458 N N . ASN A 1 61 ? -18.328 23.781 -3.086 1 90 61 ASN A N 1
ATOM 459 C CA . ASN A 1 61 ? -19.625 23.094 -3.121 1 90 61 ASN A CA 1
ATOM 460 C C . ASN A 1 61 ? -20.453 23.391 -1.875 1 90 61 ASN A C 1
ATOM 462 O O . ASN A 1 61 ? -21.516 22.812 -1.672 1 90 61 ASN A O 1
ATOM 466 N N . GLY A 1 62 ? -19.922 24.203 -0.981 1 89.5 62 GLY A N 1
ATOM 467 C CA . GLY A 1 62 ? -20.672 24.594 0.2 1 89.5 62 GLY A CA 1
ATOM 468 C C . GLY A 1 62 ? -20.609 23.562 1.315 1 89.5 62 GLY A C 1
ATOM 469 O O . GLY A 1 62 ? -21.344 23.656 2.301 1 89.5 62 GLY A O 1
ATOM 470 N N . PHE A 1 63 ? -19.797 22.578 1.17 1 94.56 63 PHE A N 1
ATOM 471 C CA . PHE A 1 63 ? -19.641 21.547 2.197 1 94.56 63 PHE A CA 1
ATOM 472 C C . PHE A 1 63 ? -18.391 21.812 3.029 1 94.56 63 PHE A C 1
ATOM 474 O O . PHE A 1 63 ? -17.469 22.516 2.588 1 94.56 63 PHE A O 1
ATOM 481 N N . VAL A 1 64 ? -18.453 21.234 4.188 1 95.31 64 VAL A N 1
ATOM 482 C CA . VAL A 1 64 ? -17.297 21.078 5.07 1 95.31 64 VAL A CA 1
ATOM 483 C C . VAL A 1 64 ? -17.016 19.594 5.289 1 95.31 64 VAL A C 1
ATOM 485 O O . VAL A 1 64 ? -17.953 18.797 5.469 1 95.31 64 VAL A O 1
ATOM 488 N N . TYR A 1 65 ? -15.828 19.25 5.191 1 97.12 65 TYR A N 1
ATOM 489 C CA . TYR A 1 65 ? -15.453 17.875 5.48 1 97.12 65 TYR A CA 1
ATOM 490 C C . TYR A 1 65 ? -14.641 17.781 6.766 1 97.12 65 TYR A C 1
ATOM 492 O O . TYR A 1 65 ? -13.898 18.703 7.102 1 97.12 65 TYR A O 1
ATOM 500 N N . ALA A 1 66 ? -14.812 16.703 7.465 1 97.38 66 ALA A N 1
ATOM 501 C CA . ALA A 1 66 ? -14.141 16.484 8.742 1 97.38 66 ALA A CA 1
ATOM 502 C C . ALA A 1 66 ? -13.789 15.008 8.922 1 97.38 66 ALA A C 1
ATOM 504 O O . ALA A 1 66 ? -14.266 14.156 8.172 1 97.38 66 ALA A O 1
ATOM 505 N N . CYS A 1 67 ? -12.883 14.719 9.797 1 97.38 67 CYS A N 1
ATOM 506 C CA . CYS A 1 67 ? -12.578 13.32 10.086 1 97.38 67 CYS A CA 1
ATOM 507 C C . CYS A 1 67 ? -12.578 13.055 11.586 1 97.38 67 CYS A C 1
ATOM 509 O O . CYS A 1 67 ? -12.234 13.938 12.375 1 97.38 67 CYS A O 1
ATOM 511 N N . GLY A 1 68 ? -12.992 11.891 11.984 1 95.5 68 GLY A N 1
ATOM 512 C CA . GLY A 1 68 ? -13.055 11.406 13.359 1 95.5 68 GLY A CA 1
ATOM 513 C C . GLY A 1 68 ? -13.648 10.008 13.469 1 95.5 68 GLY A C 1
ATOM 514 O O . GLY A 1 68 ? -14.492 9.625 12.656 1 95.5 68 GLY A O 1
ATOM 515 N N . GLY A 1 69 ? -13.148 9.266 14.461 1 94.25 69 GLY A N 1
ATOM 516 C CA . GLY A 1 69 ? -13.703 7.945 14.703 1 94.25 69 GLY A CA 1
ATOM 517 C C . GLY A 1 69 ? -13.461 6.98 13.555 1 94.25 69 GLY A C 1
ATOM 518 O O . GLY A 1 69 ? -14.305 6.141 13.258 1 94.25 69 GLY A O 1
ATOM 519 N N . GLY A 1 70 ? -12.492 7.195 12.852 1 96.56 70 GLY A N 1
ATOM 520 C CA . GLY A 1 70 ? -12.133 6.285 11.781 1 96.56 70 GLY A CA 1
ATOM 521 C C . GLY A 1 70 ? -12.812 6.609 10.469 1 96.56 70 GLY A C 1
ATOM 522 O O . GLY A 1 70 ? -12.656 5.883 9.484 1 96.56 70 GLY A O 1
ATOM 523 N N . GLU A 1 71 ? -13.516 7.742 10.461 1 97.62 71 GLU A N 1
ATOM 524 C CA . GLU A 1 71 ? -14.312 8.062 9.281 1 97.62 71 GLU A CA 1
ATOM 525 C C . GLU A 1 71 ? -14.039 9.477 8.789 1 97.62 71 GLU A C 1
ATOM 527 O O . GLU A 1 71 ? -13.539 10.312 9.547 1 97.62 71 GLU A O 1
ATOM 532 N N . LEU A 1 72 ? -14.328 9.688 7.543 1 98.31 72 LEU A N 1
ATOM 533 C CA . LEU A 1 72 ? -14.516 11.008 6.949 1 98.31 72 LEU A CA 1
ATOM 534 C C . LEU A 1 72 ? -15.992 11.391 6.934 1 98.31 72 LEU A C 1
ATOM 536 O O . LEU A 1 72 ? -16.859 10.555 6.629 1 98.31 72 LEU A O 1
ATOM 540 N N . LEU A 1 73 ? -16.266 12.602 7.27 1 98.25 73 LEU A N 1
ATOM 541 C CA . LEU A 1 73 ? -17.625 13.125 7.289 1 98.25 73 LEU A CA 1
ATOM 542 C C . LEU A 1 73 ? -17.797 14.234 6.258 1 98.25 73 LEU A C 1
ATOM 544 O O . LEU A 1 73 ? -16.922 15.094 6.113 1 98.25 73 LEU A O 1
ATOM 548 N N . ALA A 1 74 ? -18.859 14.172 5.539 1 98.44 74 ALA A N 1
ATOM 549 C CA . ALA A 1 74 ? -19.328 15.297 4.73 1 98.44 74 ALA A CA 1
ATOM 550 C C . ALA A 1 74 ? -20.469 16.047 5.426 1 98.44 74 ALA A C 1
ATOM 552 O O . ALA A 1 74 ? -21.484 15.453 5.762 1 98.44 74 ALA A O 1
ATOM 553 N N . LEU A 1 75 ? -20.25 17.312 5.68 1 97.12 75 LEU A N 1
ATOM 554 C CA . LEU A 1 75 ? -21.234 18.125 6.371 1 97.12 75 LEU A CA 1
ATOM 555 C C . LEU A 1 75 ? -21.734 19.25 5.473 1 97.12 75 LEU A C 1
ATOM 557 O O . LEU A 1 75 ? -20.938 19.969 4.859 1 97.12 75 LEU A O 1
ATOM 561 N N . ARG A 1 76 ? -23 19.406 5.41 1 96 76 ARG A N 1
ATOM 562 C CA . ARG A 1 76 ? -23.578 20.547 4.723 1 96 76 ARG A CA 1
ATOM 563 C C . ARG A 1 76 ? -23.656 21.766 5.652 1 96 76 ARG A C 1
ATOM 565 O O . ARG A 1 76 ? -24.109 21.641 6.793 1 96 76 ARG A O 1
ATOM 572 N N . LEU A 1 77 ? -23.141 22.812 5.184 1 91.94 77 LEU A N 1
ATOM 573 C CA . LEU A 1 77 ? -23.141 24.078 5.918 1 91.94 77 LEU A CA 1
ATOM 574 C C . LEU A 1 77 ? -24.234 25.016 5.398 1 91.94 77 LEU A C 1
ATOM 576 O O . LEU A 1 77 ? -24.266 25.312 4.207 1 91.94 77 LEU A O 1
ATOM 580 N N . ASP A 1 78 ? -25.094 25.453 6.254 1 90.62 78 ASP A N 1
ATOM 581 C CA . ASP A 1 78 ? -26.125 26.391 5.793 1 90.62 78 ASP A CA 1
ATOM 582 C C . ASP A 1 78 ? -25.734 27.828 6.121 1 90.62 78 ASP A C 1
ATOM 584 O O . ASP A 1 78 ? -24.672 28.078 6.699 1 90.62 78 ASP A O 1
ATOM 588 N N . ALA A 1 79 ? -26.578 28.766 5.719 1 88.75 79 ALA A N 1
ATOM 589 C CA . ALA A 1 79 ? -26.266 30.188 5.844 1 88.75 79 ALA A CA 1
ATOM 590 C C . ALA A 1 79 ? -26.203 30.594 7.312 1 88.75 79 ALA A C 1
ATOM 592 O O . ALA A 1 79 ? -25.5 31.547 7.66 1 88.75 79 ALA A O 1
ATOM 593 N N . ALA A 1 80 ? -26.891 29.875 8.156 1 88.5 80 ALA A N 1
ATOM 594 C CA . ALA A 1 80 ? -26.922 30.203 9.578 1 88.5 80 ALA A CA 1
ATOM 595 C C . ALA A 1 80 ? -25.703 29.625 10.305 1 88.5 80 ALA A C 1
ATOM 597 O O . ALA A 1 80 ? -25.422 30 11.445 1 88.5 80 ALA A O 1
ATOM 598 N N . GLY A 1 81 ? -24.984 28.797 9.594 1 87.69 81 GLY A N 1
ATOM 599 C CA . GLY A 1 81 ? -23.797 28.219 10.195 1 87.69 81 GLY A CA 1
ATOM 600 C C . GLY A 1 81 ? -24.031 26.844 10.797 1 87.69 81 GLY A C 1
ATOM 601 O O . GLY A 1 81 ? -23.188 26.312 11.523 1 87.69 81 GLY A O 1
ATOM 602 N N . SER A 1 82 ? -25.203 26.344 10.531 1 90.75 82 SER A N 1
ATOM 603 C CA . SER A 1 82 ? -25.484 24.984 10.992 1 90.75 82 SER A CA 1
ATOM 604 C C . SER A 1 82 ? -24.797 23.938 10.125 1 90.75 82 SER A C 1
ATOM 606 O O . SER A 1 82 ? -24.703 24.109 8.906 1 90.75 82 SER A O 1
ATOM 608 N N . LEU A 1 83 ? -24.297 22.875 10.789 1 94.31 83 LEU A N 1
ATOM 609 C CA . LEU A 1 83 ? -23.672 21.766 10.086 1 94.31 83 LEU A CA 1
ATOM 610 C C . LEU A 1 83 ? -24.5 20.484 10.219 1 94.31 83 LEU A C 1
ATOM 612 O O . LEU A 1 83 ? -24.938 20.141 11.32 1 94.31 83 LEU A O 1
ATOM 616 N N . GLU A 1 84 ? -24.75 19.859 9.117 1 95.44 84 GLU A N 1
ATOM 617 C CA . GLU A 1 84 ? -25.453 18.578 9.102 1 95.44 84 GLU A CA 1
ATOM 618 C C . GLU A 1 84 ? -24.625 17.5 8.406 1 95.44 84 GLU A C 1
ATOM 620 O O . GLU A 1 84 ? -24.203 17.672 7.258 1 95.44 84 GLU A O 1
ATOM 625 N N . VAL A 1 85 ? -24.438 16.375 9.094 1 97.44 85 VAL A N 1
ATOM 626 C CA . VAL A 1 85 ? -23.719 15.258 8.477 1 97.44 85 VAL A CA 1
ATOM 627 C C . VAL A 1 85 ? -24.609 14.625 7.395 1 97.44 85 VAL A C 1
ATOM 629 O O . VAL A 1 85 ? -25.719 14.195 7.668 1 97.44 85 VAL A O 1
ATOM 632 N N . VAL A 1 86 ? -24.094 14.547 6.203 1 97.06 86 VAL A N 1
ATOM 633 C CA . VAL A 1 86 ? -24.891 14.039 5.094 1 97.06 86 VAL A CA 1
ATOM 634 C C . VAL A 1 86 ? -24.344 12.688 4.641 1 97.06 86 VAL A C 1
ATOM 636 O O . VAL A 1 86 ? -25.062 11.891 4.027 1 97.06 86 VAL A O 1
ATOM 639 N N . SER A 1 87 ? -23.125 12.43 4.867 1 97.75 87 SER A N 1
ATOM 640 C CA . SER A 1 87 ? -22.516 11.164 4.469 1 97.75 87 SER A CA 1
ATOM 641 C C . SER A 1 87 ? -21.25 10.883 5.27 1 97.75 87 SER A C 1
ATOM 643 O O . SER A 1 87 ? -20.656 11.797 5.852 1 97.75 87 SER A O 1
ATOM 645 N N . ARG A 1 88 ? -20.922 9.664 5.363 1 97.94 88 ARG A N 1
ATOM 646 C CA . ARG A 1 88 ? -19.703 9.172 6.012 1 97.94 88 ARG A CA 1
ATOM 647 C C . ARG A 1 88 ? -18.984 8.164 5.121 1 97.94 88 ARG A C 1
ATOM 649 O O . ARG A 1 88 ? -19.609 7.484 4.305 1 97.94 88 ARG A O 1
ATOM 656 N N . ALA A 1 89 ? -17.734 8.047 5.223 1 98.5 89 ALA A N 1
ATOM 657 C CA . ALA A 1 89 ? -16.938 7.059 4.516 1 98.5 89 ALA A CA 1
ATOM 658 C C . ALA A 1 89 ? -15.812 6.527 5.398 1 98.5 89 ALA A C 1
ATOM 660 O O . ALA A 1 89 ? -15.281 7.254 6.246 1 98.5 89 ALA A O 1
ATOM 661 N N . ASP A 1 90 ? -15.445 5.23 5.215 1 98.44 90 ASP A N 1
ATOM 662 C CA . ASP A 1 90 ? -14.312 4.621 5.898 1 98.44 90 ASP A CA 1
ATOM 663 C C . ASP A 1 90 ? -13 5.254 5.449 1 98.44 90 ASP A C 1
ATOM 665 O O . ASP A 1 90 ? -12.695 5.289 4.254 1 98.44 90 ASP A O 1
ATOM 669 N N . ALA A 1 91 ? -12.242 5.742 6.359 1 98.06 91 ALA A N 1
ATOM 670 C CA . ALA A 1 91 ? -10.984 6.402 6.027 1 98.06 91 ALA A CA 1
ATOM 671 C C . ALA A 1 91 ? -9.812 5.43 6.125 1 98.06 91 ALA A C 1
ATOM 673 O O . ALA A 1 91 ? -8.656 5.82 5.961 1 98.06 91 ALA A O 1
ATOM 674 N N . LEU A 1 92 ? -10.141 4.117 6.398 1 97.56 92 LEU A N 1
ATOM 675 C CA . LEU A 1 92 ? -9.148 3.047 6.508 1 97.56 92 LEU A CA 1
ATOM 676 C C . LEU A 1 92 ? -8.125 3.363 7.59 1 97.56 92 LEU A C 1
ATOM 678 O O . LEU A 1 92 ? -6.93 3.127 7.41 1 97.56 92 LEU A O 1
ATOM 682 N N . GLY A 1 93 ? -8.57 3.926 8.594 1 96 93 GLY A N 1
ATOM 683 C CA . GLY A 1 93 ? -7.863 4.387 9.781 1 96 93 GLY A CA 1
ATOM 684 C C . GLY A 1 93 ? -8.516 5.59 10.43 1 96 93 GLY A C 1
ATOM 685 O O . GLY A 1 93 ? -9.711 5.836 10.234 1 96 93 GLY A O 1
ATOM 686 N N . ASN A 1 94 ? -7.906 6.289 11.312 1 91.94 94 ASN A N 1
ATOM 687 C CA . ASN A 1 94 ? -8.32 7.566 11.883 1 91.94 94 ASN A CA 1
ATOM 688 C C . ASN A 1 94 ? -7.371 8.695 11.477 1 91.94 94 ASN A C 1
ATOM 690 O O . ASN A 1 94 ? -6.316 8.875 12.094 1 91.94 94 ASN A O 1
ATOM 694 N N . PRO A 1 95 ? -7.816 9.438 10.5 1 96.44 95 PRO A N 1
ATOM 695 C CA . PRO A 1 95 ? -6.895 10.398 9.898 1 96.44 95 PRO A CA 1
ATOM 696 C C . PRO A 1 95 ? -6.434 11.469 10.891 1 96.44 95 PRO A C 1
ATOM 698 O O . PRO A 1 95 ? -7.254 12.062 11.594 1 96.44 95 PRO A O 1
ATOM 701 N N . ALA A 1 96 ? -5.176 11.688 10.961 1 96.5 96 ALA A N 1
ATOM 702 C CA . ALA A 1 96 ? -4.609 12.867 11.625 1 96.5 96 ALA A CA 1
ATOM 703 C C . ALA A 1 96 ? -4.758 14.109 10.75 1 96.5 96 ALA A C 1
ATOM 705 O O . ALA A 1 96 ? -4.812 15.227 11.258 1 96.5 96 ALA A O 1
ATOM 706 N N . HIS A 1 97 ? -4.789 13.875 9.461 1 97.75 97 HIS A N 1
ATOM 707 C CA . HIS A 1 97 ? -4.898 14.938 8.469 1 97.75 97 HIS A CA 1
ATOM 708 C C . HIS A 1 97 ? -5.527 14.43 7.18 1 97.75 97 HIS A C 1
ATOM 710 O O . HIS A 1 97 ? -5.348 13.258 6.816 1 97.75 97 HIS A O 1
ATOM 716 N N . PHE A 1 98 ? -6.23 15.305 6.523 1 97.81 98 PHE A N 1
ATOM 717 C CA . PHE A 1 98 ? -6.574 15.031 5.137 1 97.81 98 PHE A CA 1
ATOM 718 C C . PHE A 1 98 ? -6.453 16.281 4.285 1 97.81 98 PHE A C 1
ATOM 720 O O . PHE A 1 98 ? -6.473 17.406 4.816 1 97.81 98 PHE A O 1
ATOM 727 N N . GLU A 1 99 ? -6.27 16.109 3.012 1 96.81 99 GLU A N 1
ATOM 728 C CA . GLU A 1 99 ? -6.199 17.156 2.008 1 96.81 99 GLU A CA 1
ATOM 729 C C . GLU A 1 99 ? -7.258 16.969 0.925 1 96.81 99 GLU A C 1
ATOM 731 O O . GLU A 1 99 ? -7.453 15.852 0.434 1 96.81 99 GLU A O 1
ATOM 736 N N . ILE A 1 100 ? -8.008 18.031 0.66 1 96.31 100 ILE A N 1
ATOM 737 C CA . ILE A 1 100 ? -8.914 18.016 -0.482 1 96.31 100 ILE A CA 1
ATOM 738 C C . ILE A 1 100 ? -8.18 18.484 -1.734 1 96.31 100 ILE A C 1
ATOM 740 O O . ILE A 1 100 ? -7.488 19.5 -1.708 1 96.31 100 ILE A O 1
ATOM 744 N N . SER A 1 101 ? -8.305 17.719 -2.805 1 96.62 101 SER A N 1
ATOM 745 C CA . SER A 1 101 ? -7.652 18.109 -4.047 1 96.62 101 SER A CA 1
ATOM 746 C C . SER A 1 101 ? -8.172 19.453 -4.543 1 96.62 101 SER A C 1
ATOM 748 O O . SER A 1 101 ? -9.289 19.844 -4.211 1 96.62 101 SER A O 1
ATOM 750 N N . ALA A 1 102 ? -7.383 20.125 -5.363 1 93.44 102 ALA A N 1
ATOM 751 C CA . ALA A 1 102 ? -7.699 21.484 -5.816 1 93.44 102 ALA A CA 1
ATOM 752 C C . ALA A 1 102 ? -9.031 21.516 -6.562 1 93.44 102 ALA A C 1
ATOM 754 O O . ALA A 1 102 ? -9.789 22.469 -6.453 1 93.44 102 ALA A O 1
ATOM 755 N N . ASP A 1 103 ? -9.312 20.469 -7.316 1 93.81 103 ASP A N 1
ATOM 756 C CA . ASP A 1 103 ? -10.547 20.422 -8.086 1 93.81 103 ASP A CA 1
ATOM 757 C C . ASP A 1 103 ? -11.719 19.984 -7.215 1 93.81 103 ASP A C 1
ATOM 759 O O . ASP A 1 103 ? -12.859 19.906 -7.688 1 93.81 103 ASP A O 1
ATOM 763 N N . GLY A 1 104 ? -11.414 19.641 -5.949 1 95.31 104 GLY A N 1
ATOM 764 C CA . GLY A 1 104 ? -12.461 19.297 -4.996 1 95.31 104 GLY A CA 1
ATOM 765 C C . GLY A 1 104 ? -13.016 17.906 -5.195 1 95.31 104 GLY A C 1
ATOM 766 O O . GLY A 1 104 ? -14.07 17.562 -4.652 1 95.31 104 GLY A O 1
ATOM 767 N N . ALA A 1 105 ? -12.359 17.047 -5.934 1 97.31 105 ALA A N 1
ATOM 768 C CA . ALA A 1 105 ? -12.945 15.758 -6.32 1 97.31 105 ALA A CA 1
ATOM 769 C C . ALA A 1 105 ? -12.484 14.641 -5.383 1 97.31 105 ALA A C 1
ATOM 771 O O . ALA A 1 105 ? -13.094 13.57 -5.344 1 97.31 105 ALA A O 1
ATOM 772 N N . TRP A 1 106 ? -11.406 14.906 -4.652 1 98.12 106 TRP A N 1
ATOM 773 C CA . TRP A 1 106 ? -10.789 13.836 -3.877 1 98.12 106 TRP A CA 1
ATOM 774 C C . TRP A 1 106 ? -10.398 14.32 -2.484 1 98.12 106 TRP A C 1
ATOM 776 O O . TRP A 1 106 ? -10.039 15.484 -2.307 1 98.12 106 TRP A O 1
ATOM 786 N N . VAL A 1 107 ? -10.461 13.445 -1.559 1 98.44 107 VAL A N 1
ATOM 787 C CA . VAL A 1 107 ? -9.891 13.633 -0.23 1 98.44 107 VAL A CA 1
ATOM 788 C C . VAL A 1 107 ? -8.789 12.602 0.004 1 98.44 107 VAL A C 1
ATOM 790 O O . VAL A 1 107 ? -9.016 11.398 -0.124 1 98.44 107 VAL A O 1
ATOM 793 N N . LEU A 1 108 ? -7.555 12.984 0.229 1 98.69 108 LEU A N 1
ATOM 794 C CA . LEU A 1 108 ? -6.469 12.109 0.662 1 98.69 108 LEU A CA 1
ATOM 795 C C . LEU A 1 108 ? -6.316 12.141 2.178 1 98.69 108 LEU A C 1
ATOM 797 O O . LEU A 1 108 ? -6.176 13.219 2.768 1 98.69 108 LEU A O 1
ATOM 801 N N . CYS A 1 109 ? -6.332 11.016 2.834 1 98.69 109 CYS A N 1
ATOM 802 C CA . CYS A 1 109 ? -6.305 10.914 4.289 1 98.69 109 CYS A CA 1
ATOM 803 C C . CYS A 1 109 ? -5.008 10.266 4.77 1 98.69 109 CYS A C 1
ATOM 805 O O . CYS A 1 109 ? -4.648 9.18 4.316 1 98.69 109 CYS A O 1
ATOM 807 N N . ALA A 1 110 ? -4.27 10.898 5.617 1 98.69 110 ALA A N 1
ATOM 808 C CA . ALA A 1 110 ? -3.131 10.312 6.328 1 98.69 110 ALA A CA 1
ATOM 809 C C . ALA A 1 110 ? -3.561 9.734 7.668 1 98.69 110 ALA A C 1
ATOM 811 O O . ALA A 1 110 ? -4.035 10.461 8.547 1 98.69 110 ALA A O 1
ATOM 812 N N . ASN A 1 111 ? -3.381 8.461 7.859 1 98.38 111 ASN A N 1
ATOM 813 C CA . ASN A 1 111 ? -3.836 7.754 9.055 1 98.38 111 ASN A CA 1
ATOM 814 C C . ASN A 1 111 ? -2.668 7.367 9.953 1 98.38 111 ASN A C 1
ATOM 816 O O . ASN A 1 111 ? -1.897 6.465 9.625 1 98.38 111 ASN A O 1
ATOM 820 N N . TYR A 1 112 ? -2.639 7.977 11.094 1 97.38 112 TYR A N 1
ATOM 821 C CA . TYR A 1 112 ? -1.501 7.895 12 1 97.38 112 TYR A CA 1
ATOM 822 C C . TYR A 1 112 ? -1.34 6.484 12.547 1 97.38 112 TYR A C 1
ATOM 824 O O . TYR A 1 112 ? -0.352 5.805 12.258 1 97.38 112 TYR A O 1
ATOM 832 N N . SER A 1 113 ? -2.326 5.988 13.227 1 96.31 113 SER A N 1
ATOM 833 C CA . SER A 1 113 ? -2.197 4.73 13.953 1 96.31 113 SER A CA 1
ATOM 834 C C . SER A 1 113 ? -2.291 3.533 13.016 1 96.31 113 SER A C 1
ATOM 836 O O . SER A 1 113 ? -1.664 2.498 13.258 1 96.31 113 SER A O 1
ATOM 838 N N . ALA A 1 114 ? -3.02 3.744 11.883 1 97.31 114 ALA A N 1
ATOM 839 C CA . ALA A 1 114 ? -3.215 2.631 10.961 1 97.31 114 ALA A CA 1
ATOM 840 C C . ALA A 1 114 ? -2.051 2.523 9.977 1 97.31 114 ALA A C 1
ATOM 842 O O . ALA A 1 114 ? -1.932 1.533 9.25 1 97.31 114 ALA A O 1
ATOM 843 N N . SER A 1 115 ? -1.206 3.52 9.93 1 98.19 115 SER A N 1
ATOM 844 C CA . SER A 1 115 ? -0.059 3.543 9.031 1 98.19 115 SER A CA 1
ATOM 845 C C . SER A 1 115 ? -0.499 3.459 7.57 1 98.19 115 SER A C 1
ATOM 847 O O . SER A 1 115 ? 0.075 2.701 6.785 1 98.19 115 SER A O 1
ATOM 849 N N . THR A 1 116 ? -1.543 4.191 7.242 1 98.44 116 THR A N 1
ATOM 850 C CA . THR A 1 116 ? -2.051 4.109 5.879 1 98.44 116 THR A CA 1
ATOM 851 C C . THR A 1 116 ? -2.299 5.504 5.309 1 98.44 116 THR A C 1
ATOM 853 O O . THR A 1 116 ? -2.359 6.48 6.055 1 98.44 116 THR A O 1
ATOM 856 N N . LEU A 1 117 ? -2.328 5.566 4.051 1 98.69 117 LEU A N 1
ATOM 857 C CA . LEU A 1 117 ? -2.854 6.641 3.217 1 98.69 117 LEU A CA 1
ATOM 858 C C . LEU A 1 117 ? -4.004 6.145 2.348 1 98.69 117 LEU A C 1
ATOM 860 O O . LEU A 1 117 ? -3.936 5.043 1.793 1 98.69 117 LEU A O 1
ATOM 864 N N . CYS A 1 118 ? -5.102 6.867 2.256 1 98.62 118 CYS A N 1
ATOM 865 C CA . CYS A 1 118 ? -6.16 6.438 1.348 1 98.62 118 CYS A CA 1
ATOM 866 C C . CYS A 1 118 ? -6.727 7.621 0.574 1 98.62 118 CYS A C 1
ATOM 868 O O . CYS A 1 118 ? -6.484 8.773 0.933 1 98.62 118 CYS A O 1
ATOM 870 N N . VAL A 1 119 ? -7.363 7.375 -0.51 1 98.88 119 VAL A N 1
ATOM 871 C CA . VAL A 1 119 ? -8.008 8.352 -1.379 1 98.88 119 VAL A CA 1
ATOM 872 C C . VAL A 1 119 ? -9.516 8.086 -1.429 1 98.88 119 VAL A C 1
ATOM 874 O O . VAL A 1 119 ? -9.945 6.977 -1.756 1 98.88 119 VAL A O 1
ATOM 877 N N . VAL A 1 120 ? -10.297 9.07 -1.127 1 98.81 120 VAL A N 1
ATOM 878 C CA . VAL A 1 120 ? -11.75 8.969 -1.096 1 98.81 120 VAL A CA 1
ATOM 879 C C . VAL A 1 120 ? -12.359 9.984 -2.064 1 98.81 120 VAL A C 1
ATOM 881 O O . VAL A 1 120 ? -11.977 11.156 -2.066 1 98.81 120 VAL A O 1
ATOM 884 N N . PRO A 1 121 ? -13.281 9.586 -2.867 1 98.81 121 PRO A N 1
ATOM 885 C CA . PRO A 1 121 ? -13.906 10.531 -3.797 1 98.81 121 PRO A CA 1
ATOM 886 C C . PRO A 1 121 ? -15 11.367 -3.143 1 98.81 121 PRO A C 1
ATOM 888 O O . PRO A 1 121 ? -15.727 10.875 -2.275 1 98.81 121 PRO A O 1
ATOM 891 N N . ILE A 1 122 ? -15.047 12.594 -3.512 1 98.62 122 ILE A N 1
ATOM 892 C CA . ILE A 1 122 ? -16.219 13.43 -3.268 1 98.62 122 ILE A CA 1
ATOM 893 C C . ILE A 1 122 ? -17.156 13.367 -4.473 1 98.62 122 ILE A C 1
ATOM 895 O O . ILE A 1 122 ? -16.781 13.773 -5.578 1 98.62 122 ILE A O 1
ATOM 899 N N . LEU A 1 123 ? -18.312 12.914 -4.238 1 98.38 123 LEU A N 1
ATOM 900 C CA . LEU A 1 123 ? -19.266 12.719 -5.332 1 98.38 123 LEU A CA 1
ATOM 901 C C . LEU A 1 123 ? -19.938 14.039 -5.711 1 98.38 123 LEU A C 1
ATOM 903 O O . LEU A 1 123 ? -19.75 15.047 -5.031 1 98.38 123 LEU A O 1
ATOM 907 N N . ARG A 1 124 ? -20.734 14.133 -6.828 1 96.69 124 ARG A N 1
ATOM 908 C CA . ARG A 1 124 ? -21.312 15.344 -7.387 1 96.69 124 ARG A CA 1
ATOM 909 C C . ARG A 1 124 ? -22.25 16.016 -6.383 1 96.69 124 ARG A C 1
ATOM 911 O O . ARG A 1 124 ? -22.344 17.25 -6.344 1 96.69 124 ARG A O 1
ATOM 918 N N . ASP A 1 125 ? -22.875 15.281 -5.527 1 97.5 125 ASP A N 1
ATOM 919 C CA . ASP A 1 125 ? -23.844 15.844 -4.582 1 97.5 125 ASP A CA 1
ATOM 920 C C . ASP A 1 125 ? -23.156 16.234 -3.273 1 97.5 125 ASP A C 1
ATOM 922 O O . ASP A 1 125 ? -23.828 16.594 -2.301 1 97.5 125 ASP A O 1
ATOM 926 N N . GLY A 1 126 ? -21.797 16.047 -3.256 1 97.56 126 GLY A N 1
ATOM 927 C CA . GLY A 1 126 ? -21.016 16.422 -2.088 1 97.56 126 GLY A CA 1
ATOM 928 C C . GLY A 1 126 ? -20.781 15.281 -1.122 1 97.56 126 GLY A C 1
ATOM 929 O O . GLY A 1 126 ? -19.953 15.391 -0.215 1 97.56 126 GLY A O 1
ATOM 930 N N . SER A 1 127 ? -21.516 14.18 -1.314 1 98.44 127 SER A N 1
ATOM 931 C CA . SER A 1 127 ? -21.328 13.016 -0.458 1 98.44 127 SER A CA 1
ATOM 932 C C . SER A 1 127 ? -19.984 12.328 -0.745 1 98.44 127 SER A C 1
ATOM 934 O O . SER A 1 127 ? -19.312 12.672 -1.709 1 98.44 127 SER A O 1
ATOM 936 N N . LEU A 1 128 ? -19.625 11.445 0.141 1 98.81 128 LEU A N 1
ATOM 937 C CA . LEU A 1 128 ? -18.359 10.719 0.021 1 98.81 128 LEU A CA 1
ATOM 938 C C . LEU A 1 128 ? -18.594 9.312 -0.521 1 98.81 128 LEU A C 1
ATOM 940 O O . LEU A 1 128 ? -19.562 8.648 -0.136 1 98.81 128 LEU A O 1
ATOM 944 N N . GLY A 1 129 ? -17.75 8.875 -1.423 1 98.5 129 GLY A N 1
ATOM 945 C CA . GLY A 1 129 ? -17.781 7.5 -1.885 1 98.5 129 GLY A CA 1
ATOM 946 C C . GLY A 1 129 ? -16.828 6.598 -1.128 1 98.5 129 GLY A C 1
ATOM 947 O O . GLY A 1 129 ? -16.188 7.031 -0.17 1 98.5 129 GLY A O 1
ATOM 948 N N . ALA A 1 130 ? -16.781 5.305 -1.567 1 98.06 130 ALA A N 1
ATOM 949 C CA . ALA A 1 130 ? -15.789 4.379 -1.022 1 98.06 130 ALA A CA 1
ATOM 950 C C . ALA A 1 130 ? -14.383 4.727 -1.503 1 98.06 130 ALA A C 1
ATOM 952 O O . ALA A 1 130 ? -14.203 5.227 -2.615 1 98.06 130 ALA A O 1
ATOM 953 N N . ALA A 1 131 ? -13.469 4.43 -0.65 1 98.81 131 ALA A N 1
ATOM 954 C CA . ALA A 1 131 ? -12.078 4.691 -1.036 1 98.81 131 ALA A CA 1
ATOM 955 C C . ALA A 1 131 ? -11.742 4.004 -2.355 1 98.81 131 ALA A C 1
ATOM 957 O O . ALA A 1 131 ? -12.117 2.85 -2.578 1 98.81 131 ALA A O 1
ATOM 958 N N . THR A 1 132 ? -11.031 4.691 -3.195 1 98.62 132 THR A N 1
ATOM 959 C CA . THR A 1 132 ? -10.672 4.16 -4.504 1 98.62 132 THR A CA 1
ATOM 960 C C . THR A 1 132 ? -9.273 3.551 -4.473 1 98.62 132 THR A C 1
ATOM 962 O O . THR A 1 132 ? -8.938 2.709 -5.309 1 98.62 132 THR A O 1
ATOM 965 N N . ASP A 1 133 ? -8.453 3.992 -3.525 1 98.75 133 ASP A N 1
ATOM 966 C CA . ASP A 1 133 ? -7.098 3.482 -3.387 1 98.75 133 ASP A CA 1
ATOM 967 C C . ASP A 1 133 ? -6.586 3.666 -1.96 1 98.75 133 ASP A C 1
ATOM 969 O O . ASP A 1 133 ? -7.148 4.441 -1.187 1 98.75 133 ASP A O 1
ATOM 973 N N . SER A 1 134 ? -5.547 2.943 -1.621 1 98.69 134 SER A N 1
ATOM 974 C CA . SER A 1 134 ? -4.867 3.105 -0.34 1 98.69 134 SER A CA 1
ATOM 975 C C . SER A 1 134 ? -3.447 2.551 -0.392 1 98.69 134 SER A C 1
ATOM 977 O O . SER A 1 134 ? -3.117 1.76 -1.277 1 98.69 134 SER A O 1
ATOM 979 N N . LYS A 1 135 ? -2.588 3.021 0.427 1 98.44 135 LYS A N 1
ATOM 980 C CA . LYS A 1 135 ? -1.253 2.49 0.689 1 98.44 135 LYS A CA 1
ATOM 981 C C . LYS A 1 135 ? -1.048 2.229 2.18 1 98.44 135 LYS A C 1
ATOM 983 O O . LYS A 1 135 ? -1.445 3.041 3.018 1 98.44 135 LYS A O 1
ATOM 988 N N . ALA A 1 136 ? -0.505 1.127 2.502 1 98.19 136 ALA A N 1
ATOM 989 C CA . ALA A 1 136 ? -0.009 0.846 3.846 1 98.19 136 ALA A CA 1
ATOM 990 C C . ALA A 1 136 ? 1.504 1.029 3.922 1 98.19 136 ALA A C 1
ATOM 992 O O . ALA A 1 136 ? 2.229 0.66 2.994 1 98.19 136 ALA A O 1
ATOM 993 N N . PHE A 1 137 ? 1.95 1.605 4.973 1 97.94 137 PHE A N 1
ATOM 994 C CA . PHE A 1 137 ? 3.375 1.835 5.188 1 97.94 137 PHE A CA 1
ATOM 995 C C . PHE A 1 137 ? 3.914 0.916 6.273 1 97.94 137 PHE A C 1
ATOM 997 O O . PHE A 1 137 ? 3.367 0.862 7.379 1 97.94 137 PHE A O 1
ATOM 1004 N N . VAL A 1 138 ? 4.965 0.212 5.949 1 94.81 138 VAL A N 1
ATOM 1005 C CA . VAL A 1 138 ? 5.586 -0.715 6.891 1 94.81 138 VAL A CA 1
ATOM 1006 C C . VAL A 1 138 ? 7.062 -0.365 7.059 1 94.81 138 VAL A C 1
ATOM 1008 O O . VAL A 1 138 ? 7.773 -0.137 6.074 1 94.81 138 VAL A O 1
ATOM 1011 N N . ILE A 1 139 ? 7.477 -0.323 8.25 1 93 139 ILE A N 1
ATOM 1012 C CA . ILE A 1 139 ? 8.883 -0.051 8.523 1 93 139 ILE A CA 1
ATOM 1013 C C . ILE A 1 139 ? 9.43 -1.093 9.5 1 93 139 ILE A C 1
ATOM 1015 O O . ILE A 1 139 ? 8.664 -1.82 10.133 1 93 139 ILE A O 1
ATOM 1019 N N . LYS A 1 140 ? 10.766 -1.23 9.508 1 90.5 140 LYS A N 1
ATOM 1020 C CA . LYS A 1 140 ? 11.445 -1.939 10.586 1 90.5 140 LYS A CA 1
ATOM 1021 C C . LYS A 1 140 ? 11.75 -1.004 11.758 1 90.5 140 LYS A C 1
ATOM 1023 O O . LYS A 1 140 ? 12.664 -0.185 11.68 1 90.5 140 LYS A O 1
ATOM 1028 N N . ALA A 1 141 ? 10.977 -1.131 12.812 1 89.81 141 ALA A N 1
ATOM 1029 C CA . ALA A 1 141 ? 11.078 -0.204 13.938 1 89.81 141 ALA A CA 1
ATOM 1030 C C . ALA A 1 141 ? 12.359 -0.446 14.734 1 89.81 141 ALA A C 1
ATOM 1032 O O . ALA A 1 141 ? 12.766 -1.593 14.938 1 89.81 141 ALA A O 1
ATOM 1033 N N . SER A 1 142 ? 12.977 0.605 15.078 1 93.62 142 SER A N 1
ATOM 1034 C CA . SER A 1 142 ? 14.094 0.523 16.016 1 93.62 142 SER A CA 1
ATOM 1035 C C . SER A 1 142 ? 13.594 0.432 17.453 1 93.62 142 SER A C 1
ATOM 1037 O O . SER A 1 142 ? 12.781 1.251 17.891 1 93.62 142 SER A O 1
ATOM 1039 N N . PRO A 1 143 ? 14.133 -0.515 18.172 1 93.88 143 PRO A N 1
ATOM 1040 C CA . PRO A 1 143 ? 13.695 -0.627 19.562 1 93.88 143 PRO A CA 1
ATOM 1041 C C . PRO A 1 143 ? 13.969 0.64 20.375 1 93.88 143 PRO A C 1
ATOM 1043 O O . PRO A 1 143 ? 13.18 1.001 21.25 1 93.88 143 PRO A O 1
ATOM 1046 N N . GLU A 1 144 ? 15.016 1.301 20.062 1 94.5 144 GLU A N 1
ATOM 1047 C CA . GLU A 1 144 ? 15.43 2.486 20.812 1 94.5 144 GLU A CA 1
ATOM 1048 C C . GLU A 1 144 ? 14.445 3.635 20.609 1 94.5 144 GLU A C 1
ATOM 1050 O O . GLU A 1 144 ? 14.375 4.551 21.438 1 94.5 144 GLU A O 1
ATOM 1055 N N . LEU A 1 145 ? 13.703 3.598 19.562 1 94.75 145 LEU A N 1
ATOM 1056 C CA . LEU A 1 145 ? 12.797 4.699 19.234 1 94.75 145 LEU A CA 1
ATOM 1057 C C . LEU A 1 145 ? 11.344 4.258 19.344 1 94.75 145 LEU A C 1
ATOM 1059 O O . LEU A 1 145 ? 10.445 4.957 18.859 1 94.75 145 LEU A O 1
ATOM 1063 N N . ALA A 1 146 ? 11.078 3.154 19.969 1 93.31 146 ALA A N 1
ATOM 1064 C CA . ALA A 1 146 ? 9.773 2.494 19.906 1 93.31 146 ALA A CA 1
ATOM 1065 C C . ALA A 1 146 ? 8.742 3.262 20.734 1 93.31 146 ALA A C 1
ATOM 1067 O O . ALA A 1 146 ? 7.539 3 20.625 1 93.31 146 ALA A O 1
ATOM 1068 N N . ASP A 1 147 ? 9.18 4.191 21.531 1 92.5 147 ASP A N 1
ATOM 1069 C CA . ASP A 1 147 ? 8.234 4.984 22.312 1 92.5 147 ASP A CA 1
ATOM 1070 C C . ASP A 1 147 ? 7.285 5.762 21.406 1 92.5 147 ASP A C 1
ATOM 1072 O O . ASP A 1 147 ? 6.094 5.871 21.703 1 92.5 147 ASP A O 1
ATOM 1076 N N . ARG A 1 148 ? 7.793 6.297 20.297 1 94.94 148 ARG A N 1
ATOM 1077 C CA . ARG A 1 148 ? 6.988 7.129 19.406 1 94.94 148 ARG A CA 1
ATOM 1078 C C . ARG A 1 148 ? 7.051 6.617 17.984 1 94.94 148 ARG A C 1
ATOM 1080 O O . ARG A 1 148 ? 6.258 7.031 17.125 1 94.94 148 ARG A O 1
ATOM 1087 N N . GLN A 1 149 ? 7.926 5.711 17.75 1 97.25 149 GLN A N 1
ATOM 1088 C CA . GLN A 1 149 ? 8.195 5.289 16.375 1 97.25 149 GLN A CA 1
ATOM 1089 C C . GLN A 1 149 ? 8.203 3.768 16.25 1 97.25 149 GLN A C 1
ATOM 1091 O O . GLN A 1 149 ? 9.078 3.195 15.609 1 97.25 149 GLN A O 1
ATOM 1096 N N . GLU A 1 150 ? 7.297 3.096 16.906 1 96.75 150 GLU A N 1
ATOM 1097 C CA . GLU A 1 150 ? 7.133 1.646 16.859 1 96.75 150 GLU A CA 1
ATOM 1098 C C . GLU A 1 150 ? 6.562 1.208 15.508 1 96.75 150 GLU A C 1
ATOM 1100 O O . GLU A 1 150 ? 6.625 0.029 15.156 1 96.75 150 GLU A O 1
ATOM 1105 N N . ALA A 1 151 ? 6.023 2.133 14.727 1 97.19 151 ALA A N 1
ATOM 1106 C CA . ALA A 1 151 ? 5.441 1.92 13.406 1 97.19 151 ALA A CA 1
ATOM 1107 C C . ALA A 1 151 ? 5.461 3.207 12.586 1 97.19 151 ALA A C 1
ATOM 1109 O O . ALA A 1 151 ? 5.863 4.262 13.078 1 97.19 151 ALA A O 1
ATOM 1110 N N . SER A 1 152 ? 5.156 3.018 11.359 1 97.88 152 SER A N 1
ATOM 1111 C CA . SER A 1 152 ? 4.875 4.203 10.555 1 97.88 152 SER A CA 1
ATOM 1112 C C . SER A 1 152 ? 3.701 4.992 11.125 1 97.88 152 SER A C 1
ATOM 1114 O O . SER A 1 152 ? 2.713 4.41 11.57 1 97.88 152 SER A O 1
ATOM 1116 N N . HIS A 1 153 ? 3.816 6.32 11.109 1 98.31 153 HIS A N 1
ATOM 1117 C CA . HIS A 1 153 ? 2.773 7.227 11.578 1 98.31 153 HIS A CA 1
ATOM 1118 C C . HIS A 1 153 ? 2.572 8.391 10.617 1 98.31 153 HIS A C 1
ATOM 1120 O O . HIS A 1 153 ? 2.941 9.523 10.922 1 98.31 153 HIS A O 1
ATOM 1126 N N . PRO A 1 154 ? 1.925 8.117 9.453 1 98.75 154 PRO A N 1
ATOM 1127 C CA . PRO A 1 154 ? 1.568 9.25 8.602 1 98.75 154 PRO A CA 1
ATOM 1128 C C . PRO A 1 154 ? 0.778 10.32 9.352 1 98.75 154 PRO A C 1
ATOM 1130 O O . PRO A 1 154 ? -0.258 10.023 9.953 1 98.75 154 PRO A O 1
ATOM 1133 N N . HIS A 1 155 ? 1.312 11.508 9.32 1 98.5 155 HIS A N 1
ATOM 1134 C CA . HIS A 1 155 ? 0.725 12.555 10.148 1 98.5 155 HIS A CA 1
ATOM 1135 C C . HIS A 1 155 ? 0.083 13.641 9.281 1 98.5 155 HIS A C 1
ATOM 1137 O O . HIS A 1 155 ? -0.887 14.273 9.695 1 98.5 155 HIS A O 1
ATOM 1143 N N . MET A 1 156 ? 0.584 13.812 8.055 1 98.75 156 MET A N 1
ATOM 1144 C CA . MET A 1 156 ? 0.051 14.82 7.137 1 98.75 156 MET A CA 1
ATOM 1145 C C . MET A 1 156 ? 0.269 14.398 5.684 1 98.75 156 MET A C 1
ATOM 1147 O O . MET A 1 156 ? 1.315 13.844 5.344 1 98.75 156 MET A O 1
ATOM 1151 N N . VAL A 1 157 ? -0.696 14.672 4.875 1 98.62 157 VAL A N 1
ATOM 1152 C CA . VAL A 1 157 ? -0.535 14.555 3.428 1 98.62 157 VAL A CA 1
ATOM 1153 C C . VAL A 1 157 ? -0.846 15.891 2.758 1 98.62 157 VAL A C 1
ATOM 1155 O O . VAL A 1 157 ? -1.849 16.531 3.078 1 98.62 157 VAL A O 1
ATOM 1158 N N . ARG A 1 158 ? 0.007 16.344 1.916 1 98.25 158 ARG A N 1
ATOM 1159 C CA . ARG A 1 158 ? -0.174 17.547 1.112 1 98.25 158 ARG A CA 1
ATOM 1160 C C . ARG A 1 158 ? -0.039 17.234 -0.375 1 98.25 158 ARG A C 1
ATOM 1162 O O . ARG A 1 158 ? 0.811 16.438 -0.774 1 98.25 158 ARG A O 1
ATOM 1169 N N . LEU A 1 159 ? -0.866 17.844 -1.135 1 97.88 159 LEU A N 1
ATOM 1170 C CA . LEU A 1 159 ? -0.718 17.812 -2.586 1 97.88 159 LEU A CA 1
ATOM 1171 C C . LEU A 1 159 ? 0.057 19.031 -3.072 1 97.88 159 LEU A C 1
ATOM 1173 O O . LEU A 1 159 ? -0.091 20.125 -2.521 1 97.88 159 LEU A O 1
ATOM 1177 N N . THR A 1 160 ? 0.896 18.781 -4.059 1 97.19 160 THR A N 1
ATOM 1178 C CA . THR A 1 160 ? 1.646 19.906 -4.602 1 97.19 160 THR A CA 1
ATOM 1179 C C . THR A 1 160 ? 0.699 20.984 -5.125 1 97.19 160 THR A C 1
ATOM 1181 O O . THR A 1 160 ? -0.323 20.672 -5.742 1 97.19 160 THR A O 1
ATOM 1184 N N . PRO A 1 161 ? 1.06 22.219 -4.812 1 90.88 161 PRO A N 1
ATOM 1185 C CA . PRO A 1 161 ? 0.208 23.312 -5.309 1 90.88 161 PRO A CA 1
ATOM 1186 C C . PRO A 1 161 ? 0.142 23.344 -6.836 1 90.88 161 PRO A C 1
ATOM 1188 O O . PRO A 1 161 ? 1.113 23 -7.508 1 90.88 161 PRO A O 1
ATOM 1191 N N . GLY A 1 162 ? -1.069 23.75 -7.438 1 82.06 162 GLY A N 1
ATOM 1192 C CA . GLY A 1 162 ? -1.278 23.875 -8.867 1 82.06 162 GLY A CA 1
ATOM 1193 C C . GLY A 1 162 ? -1.827 22.625 -9.508 1 82.06 162 GLY A C 1
ATOM 1194 O O . GLY A 1 162 ? -2.99 22.266 -9.297 1 82.06 162 GLY A O 1
ATOM 1195 N N . GLY A 1 163 ? -0.935 21.578 -9.766 1 75.25 163 GLY A N 1
ATOM 1196 C CA . GLY A 1 163 ? -1.364 20.453 -10.578 1 75.25 163 GLY A CA 1
ATOM 1197 C C . GLY A 1 163 ? -1.683 19.219 -9.758 1 75.25 163 GLY A C 1
ATOM 1198 O O . GLY A 1 163 ? -2.318 18.281 -10.258 1 75.25 163 GLY A O 1
ATOM 1199 N N . ASN A 1 164 ? -1.395 19.234 -8.5 1 85.5 164 ASN A N 1
ATOM 1200 C CA . ASN A 1 164 ? -1.648 18.094 -7.629 1 85.5 164 ASN A CA 1
ATOM 1201 C C . ASN A 1 164 ? -1.015 16.812 -8.172 1 85.5 164 ASN A C 1
ATOM 1203 O O . ASN A 1 164 ? -1.621 15.75 -8.117 1 85.5 164 ASN A O 1
ATOM 1207 N N . GLU A 1 165 ? 0.121 17 -8.734 1 93.38 165 GLU A N 1
ATOM 1208 C CA . GLU A 1 165 ? 0.746 15.852 -9.383 1 93.38 165 GLU A CA 1
ATOM 1209 C C . GLU A 1 165 ? 1.361 14.898 -8.359 1 93.38 165 GLU A C 1
ATOM 1211 O O . GLU A 1 165 ? 1.544 13.711 -8.641 1 93.38 165 GLU A O 1
ATOM 1216 N N . TRP A 1 166 ? 1.708 15.508 -7.215 1 98.25 166 TRP A N 1
ATOM 1217 C CA . TRP A 1 166 ? 2.41 14.727 -6.207 1 98.25 166 TRP A CA 1
ATOM 1218 C C . TRP A 1 166 ? 1.715 14.828 -4.852 1 98.25 166 TRP A C 1
ATOM 1220 O O . TRP A 1 166 ? 1.181 15.883 -4.5 1 98.25 166 TRP A O 1
ATOM 1230 N N . ALA A 1 167 ? 1.704 13.789 -4.121 1 98.75 167 ALA A N 1
ATOM 1231 C CA . ALA A 1 167 ? 1.295 13.742 -2.721 1 98.75 167 ALA A CA 1
ATOM 1232 C C . ALA A 1 167 ? 2.498 13.531 -1.806 1 98.75 167 ALA A C 1
ATOM 1234 O O . ALA A 1 167 ? 3.215 12.531 -1.931 1 98.75 167 ALA A O 1
ATOM 1235 N N . LEU A 1 168 ? 2.807 14.469 -0.946 1 98.88 168 LEU A N 1
ATOM 1236 C CA . LEU A 1 168 ? 3.854 14.359 0.064 1 98.88 168 LEU A CA 1
ATOM 1237 C C . LEU A 1 168 ? 3.258 14.023 1.429 1 98.88 168 LEU A C 1
ATOM 1239 O O . LEU A 1 168 ? 2.414 14.766 1.939 1 98.88 168 LEU A O 1
ATOM 1243 N N . THR A 1 169 ? 3.633 12.891 2.002 1 98.88 169 THR A N 1
ATOM 1244 C CA . THR A 1 169 ? 3.113 12.445 3.289 1 98.88 169 THR A CA 1
ATOM 1245 C C . THR A 1 169 ? 4.211 12.445 4.348 1 98.88 169 THR A C 1
ATOM 1247 O O . THR A 1 169 ? 5.16 11.664 4.27 1 98.88 169 THR A O 1
ATOM 1250 N N . CYS A 1 170 ? 4.094 13.359 5.328 1 98.94 170 CYS A N 1
ATOM 1251 C CA . CYS A 1 170 ? 4.984 13.32 6.484 1 98.94 170 CYS A CA 1
ATOM 1252 C C . CYS A 1 170 ? 4.68 12.117 7.367 1 98.94 170 CYS A C 1
ATOM 1254 O O . CYS A 1 170 ? 3.549 11.945 7.828 1 98.94 170 CYS A O 1
ATOM 1256 N N . ASP A 1 171 ? 5.641 11.32 7.582 1 98.81 171 ASP A N 1
ATOM 1257 C CA . ASP A 1 171 ? 5.492 10.141 8.43 1 98.81 171 ASP A CA 1
ATOM 1258 C C . ASP A 1 171 ? 6.395 10.227 9.656 1 98.81 171 ASP A C 1
ATOM 1260 O O . ASP A 1 171 ? 7.594 9.961 9.57 1 98.81 171 ASP A O 1
ATOM 1264 N N . LEU A 1 172 ? 5.762 10.562 10.766 1 98.44 172 LEU A N 1
ATOM 1265 C CA . LEU A 1 172 ? 6.469 10.781 12.023 1 98.44 172 LEU A CA 1
ATOM 1266 C C . LEU A 1 172 ? 7.238 9.531 12.438 1 98.44 172 LEU A C 1
ATOM 1268 O O . LEU A 1 172 ? 8.398 9.617 12.844 1 98.44 172 LEU A O 1
ATOM 1272 N N . GLY A 1 173 ? 6.645 8.398 12.289 1 98.31 173 GLY A N 1
ATOM 1273 C CA . GLY A 1 173 ? 7.219 7.148 12.758 1 98.31 173 GLY A CA 1
ATOM 1274 C C . GLY A 1 173 ? 8.344 6.637 11.875 1 98.31 173 GLY A C 1
ATOM 1275 O O . GLY A 1 173 ? 9.25 5.957 12.359 1 98.31 173 GLY A O 1
ATOM 1276 N N . ALA A 1 174 ? 8.305 6.957 10.609 1 98.38 174 ALA A N 1
ATOM 1277 C CA . ALA A 1 174 ? 9.266 6.402 9.656 1 98.38 174 ALA A CA 1
ATOM 1278 C C . ALA A 1 174 ? 10.445 7.352 9.453 1 98.38 174 ALA A C 1
ATOM 1280 O O . ALA A 1 174 ? 11.414 7.008 8.766 1 98.38 174 ALA A O 1
ATOM 1281 N N . ASP A 1 175 ? 10.344 8.523 10 1 98.62 175 ASP A N 1
ATOM 1282 C CA . ASP A 1 175 ? 11.336 9.57 9.734 1 98.62 175 ASP A CA 1
ATOM 1283 C C . ASP A 1 175 ? 11.484 9.805 8.234 1 98.62 175 ASP A C 1
ATOM 1285 O O . ASP A 1 175 ? 12.609 9.875 7.727 1 98.62 175 ASP A O 1
ATOM 1289 N N . LYS A 1 176 ? 10.352 9.898 7.547 1 98.69 176 LYS A N 1
ATOM 1290 C CA . LYS A 1 176 ? 10.352 10.078 6.098 1 98.69 176 LYS A CA 1
ATOM 1291 C C . LYS A 1 176 ? 9.25 11.047 5.66 1 98.69 176 LYS A C 1
ATOM 1293 O O . LYS A 1 176 ? 8.258 11.227 6.367 1 98.69 176 LYS A O 1
ATOM 1298 N N . VAL A 1 177 ? 9.508 11.672 4.609 1 98.94 177 VAL A N 1
ATOM 1299 C CA . VAL A 1 177 ? 8.43 12.195 3.777 1 98.94 177 VAL A CA 1
ATOM 1300 C C . VAL A 1 177 ? 8.25 11.312 2.547 1 98.94 177 VAL A C 1
ATOM 1302 O O . VAL A 1 177 ? 9.117 11.266 1.673 1 98.94 177 VAL A O 1
ATOM 1305 N N . TRP A 1 178 ? 7.168 10.586 2.506 1 98.88 178 TRP A N 1
ATOM 1306 C CA . TRP A 1 178 ? 6.848 9.789 1.325 1 98.88 178 TRP A CA 1
ATOM 1307 C C . TRP A 1 178 ? 6.391 10.68 0.176 1 98.88 178 TRP A C 1
ATOM 1309 O O . TRP A 1 178 ? 5.621 11.625 0.381 1 98.88 178 TRP A O 1
ATOM 1319 N N . VAL A 1 179 ? 6.867 10.406 -0.992 1 98.88 179 VAL A N 1
ATOM 1320 C CA . VAL A 1 179 ? 6.469 11.141 -2.186 1 98.88 179 VAL A CA 1
ATOM 1321 C C . VAL A 1 179 ? 5.863 10.18 -3.207 1 98.88 179 VAL A C 1
ATOM 1323 O O . VAL A 1 179 ? 6.543 9.273 -3.695 1 98.88 179 VAL A O 1
ATOM 1326 N N . HIS A 1 180 ? 4.621 10.336 -3.533 1 98.69 180 HIS A N 1
ATOM 1327 C CA . HIS A 1 180 ? 3.893 9.516 -4.496 1 98.69 180 HIS A CA 1
ATOM 1328 C C . HIS A 1 180 ? 3.285 10.375 -5.602 1 98.69 180 HIS A C 1
ATOM 1330 O O . HIS A 1 180 ? 2.906 11.523 -5.363 1 98.69 180 HIS A O 1
ATOM 1336 N N . ALA A 1 181 ? 3.221 9.844 -6.762 1 98.31 181 ALA A N 1
ATOM 1337 C CA . ALA A 1 181 ? 2.436 10.5 -7.805 1 98.31 181 ALA A CA 1
ATOM 1338 C C . ALA A 1 181 ? 0.941 10.383 -7.523 1 98.31 181 ALA A C 1
ATOM 1340 O O . ALA A 1 181 ? 0.467 9.336 -7.078 1 98.31 181 ALA A O 1
ATOM 1341 N N . PHE A 1 182 ? 0.202 11.438 -7.762 1 98.19 182 PHE A N 1
ATOM 1342 C CA . PHE A 1 182 ? -1.247 11.422 -7.602 1 98.19 182 PHE A CA 1
ATOM 1343 C C . PHE A 1 182 ? -1.94 11.43 -8.961 1 98.19 182 PHE A C 1
ATOM 1345 O O . PHE A 1 182 ? -1.686 12.305 -9.789 1 98.19 182 PHE A O 1
ATOM 1352 N N . ASP A 1 183 ? -2.688 10.445 -9.203 1 96.94 183 ASP A N 1
ATOM 1353 C CA . ASP A 1 183 ? -3.514 10.375 -10.406 1 96.94 183 ASP A CA 1
ATOM 1354 C C . ASP A 1 183 ? -4.938 10.852 -10.125 1 96.94 183 ASP A C 1
ATOM 1356 O O . ASP A 1 183 ? -5.773 10.078 -9.656 1 96.94 183 ASP A O 1
ATOM 1360 N N . GLY A 1 184 ? -5.246 12.078 -10.5 1 95.69 184 GLY A N 1
ATOM 1361 C CA . GLY A 1 184 ? -6.539 12.688 -10.219 1 95.69 184 GLY A CA 1
ATOM 1362 C C . GLY A 1 184 ? -7.652 12.156 -11.102 1 95.69 184 GLY A C 1
ATOM 1363 O O . GLY A 1 184 ? -8.828 12.391 -10.836 1 95.69 184 GLY A O 1
ATOM 1364 N N . LYS A 1 185 ? -7.34 11.477 -12.148 1 93.62 185 LYS A N 1
ATOM 1365 C CA . LYS A 1 185 ? -8.375 10.883 -12.992 1 93.62 185 LYS A CA 1
ATOM 1366 C C . LYS A 1 185 ? -8.953 9.625 -12.352 1 93.62 185 LYS A C 1
ATOM 1368 O O . LYS A 1 185 ? -10.141 9.344 -12.484 1 93.62 185 LYS A O 1
ATOM 1373 N N . ARG A 1 186 ? -8.102 8.922 -11.555 1 93.12 186 ARG A N 1
ATOM 1374 C CA . ARG A 1 186 ? -8.523 7.641 -11 1 93.12 186 ARG A CA 1
ATOM 1375 C C . ARG A 1 186 ? -8.648 7.719 -9.484 1 93.12 186 ARG A C 1
ATOM 1377 O O . ARG A 1 186 ? -9.219 6.824 -8.852 1 93.12 186 ARG A O 1
ATOM 1384 N N . GLY A 1 187 ? -8.125 8.812 -8.906 1 96.94 187 GLY A N 1
ATOM 1385 C CA . GLY A 1 187 ? -8.031 8.844 -7.453 1 96.94 187 GLY A CA 1
ATOM 1386 C C . GLY A 1 187 ? -7.074 7.812 -6.891 1 96.94 187 GLY A C 1
ATOM 1387 O O . GLY A 1 187 ? -7.465 6.965 -6.086 1 96.94 187 GLY A O 1
ATOM 1388 N N . ALA A 1 188 ? -5.848 7.895 -7.289 1 98.25 188 ALA A N 1
ATOM 1389 C CA . ALA A 1 188 ? -4.852 6.902 -6.895 1 98.25 188 ALA A CA 1
ATOM 1390 C C . ALA A 1 188 ? -3.527 7.566 -6.535 1 98.25 188 ALA A C 1
ATOM 1392 O O . ALA A 1 188 ? -3.193 8.625 -7.066 1 98.25 188 ALA A O 1
ATOM 1393 N N . VAL A 1 189 ? -2.836 6.969 -5.633 1 98.38 189 VAL A N 1
ATOM 1394 C CA . VAL A 1 189 ? -1.482 7.371 -5.262 1 98.38 189 VAL A CA 1
ATOM 1395 C C . VAL A 1 189 ? -0.488 6.293 -5.691 1 98.38 189 VAL A C 1
ATOM 1397 O O . VAL A 1 189 ? -0.601 5.137 -5.277 1 98.38 189 VAL A O 1
ATOM 1400 N N . ILE A 1 190 ? 0.529 6.695 -6.492 1 98.38 190 ILE A N 1
ATOM 1401 C CA . ILE A 1 190 ? 1.365 5.719 -7.184 1 98.38 190 ILE A CA 1
ATOM 1402 C C . ILE A 1 190 ? 2.83 5.949 -6.82 1 98.38 190 ILE A C 1
ATOM 1404 O O . ILE A 1 190 ? 3.34 7.066 -6.941 1 98.38 190 ILE A O 1
ATOM 1408 N N . GLY A 1 191 ? 3.492 4.875 -6.426 1 98.62 191 GLY A N 1
ATOM 1409 C CA . GLY A 1 191 ? 4.91 4.883 -6.102 1 98.62 191 GLY A CA 1
ATOM 1410 C C . GLY A 1 191 ? 5.336 3.699 -5.258 1 98.62 191 GLY A C 1
ATOM 1411 O O . GLY A 1 191 ? 4.609 3.281 -4.352 1 98.62 191 GLY A O 1
ATOM 1412 N N . ALA A 1 192 ? 6.488 3.254 -5.508 1 98.69 192 ALA A N 1
ATOM 1413 C CA . ALA A 1 192 ? 7.02 2.111 -4.766 1 98.69 192 ALA A CA 1
ATOM 1414 C C . ALA A 1 192 ? 7.598 2.551 -3.426 1 98.69 192 ALA A C 1
ATOM 1416 O O . ALA A 1 192 ? 8.117 3.66 -3.301 1 98.69 192 ALA A O 1
ATOM 1417 N N . ALA A 1 193 ? 7.547 1.65 -2.492 1 98.06 193 ALA A N 1
ATOM 1418 C CA . ALA A 1 193 ? 7.973 1.958 -1.129 1 98.06 193 ALA A CA 1
ATOM 1419 C C . ALA A 1 193 ? 9.461 2.273 -1.08 1 98.06 193 ALA A C 1
ATOM 1421 O O . ALA A 1 193 ? 9.93 2.953 -0.164 1 98.06 193 ALA A O 1
ATOM 1422 N N . ASN A 1 194 ? 10.25 1.782 -2.043 1 97.25 194 ASN A N 1
ATOM 1423 C CA . ASN A 1 194 ? 11.688 2.01 -2.029 1 97.25 194 ASN A CA 1
ATOM 1424 C C . ASN A 1 194 ? 12.094 3.092 -3.025 1 97.25 194 ASN A C 1
ATOM 1426 O O . ASN A 1 194 ? 13.266 3.195 -3.395 1 97.25 194 ASN A O 1
ATOM 1430 N N . SER A 1 195 ? 11.203 3.818 -3.504 1 98.38 195 SER A N 1
ATOM 1431 C CA . SER A 1 195 ? 11.508 4.875 -4.465 1 98.38 195 SER A CA 1
ATOM 1432 C C . SER A 1 195 ? 12.523 5.863 -3.9 1 98.38 195 SER A C 1
ATOM 1434 O O . SER A 1 195 ? 12.453 6.227 -2.725 1 98.38 195 SER A O 1
ATOM 1436 N N . LYS A 1 196 ? 13.391 6.383 -4.738 1 97.56 196 LYS A N 1
ATOM 1437 C CA . LYS A 1 196 ? 14.375 7.383 -4.344 1 97.56 196 LYS A CA 1
ATOM 1438 C C . LYS A 1 196 ? 13.719 8.734 -4.078 1 97.56 196 LYS A C 1
ATOM 1440 O O . LYS A 1 196 ? 14.352 9.648 -3.549 1 97.56 196 LYS A O 1
ATOM 1445 N N . ARG A 1 197 ? 12.5 8.859 -4.445 1 98.5 197 ARG A N 1
ATOM 1446 C CA . ARG A 1 197 ? 11.781 10.117 -4.27 1 98.5 197 ARG A CA 1
ATOM 1447 C C . ARG A 1 197 ? 11.469 10.367 -2.801 1 98.5 197 ARG A C 1
ATOM 1449 O O . ARG A 1 197 ? 11.219 11.508 -2.4 1 98.5 197 ARG A O 1
ATOM 1456 N N . HIS A 1 198 ? 11.359 9.289 -2.047 1 98.81 198 HIS A N 1
ATOM 1457 C CA . HIS A 1 198 ? 11.086 9.469 -0.625 1 98.81 198 HIS A CA 1
ATOM 1458 C C . HIS A 1 198 ? 12.258 10.141 0.082 1 98.81 198 HIS A C 1
ATOM 1460 O O . HIS A 1 198 ? 13.414 9.742 -0.115 1 98.81 198 HIS A O 1
ATOM 1466 N N . LEU A 1 199 ? 12 11.133 0.874 1 98.88 199 LEU A N 1
ATOM 1467 C CA . LEU A 1 199 ? 13.047 11.781 1.652 1 98.88 199 LEU A CA 1
ATOM 1468 C C . LEU A 1 199 ? 13.25 11.086 2.992 1 98.88 199 LEU A C 1
ATOM 1470 O O . LEU A 1 199 ? 12.32 11 3.799 1 98.88 199 LEU A O 1
ATOM 1474 N N . SER A 1 200 ? 14.359 10.57 3.191 1 98.56 200 SER A N 1
ATOM 1475 C CA . SER A 1 200 ? 14.727 10.031 4.496 1 98.56 200 SER A CA 1
ATOM 1476 C C . SER A 1 200 ? 15.391 11.102 5.363 1 98.56 200 SER A C 1
ATOM 1478 O O . SER A 1 200 ? 16.312 11.781 4.918 1 98.56 200 SER A O 1
ATOM 1480 N N . LEU A 1 201 ? 14.883 11.273 6.516 1 98.69 201 LEU A N 1
ATOM 1481 C CA . LEU A 1 201 ? 15.453 12.18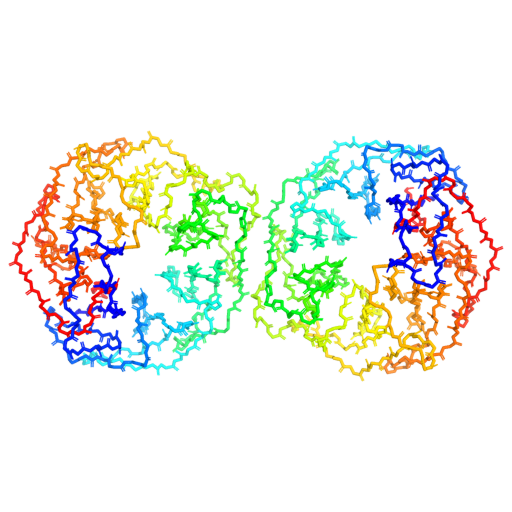 7.5 1 98.69 201 LEU A CA 1
ATOM 1482 C C . LEU A 1 201 ? 16.219 11.414 8.57 1 98.69 201 LEU A C 1
ATOM 1484 O O . LEU A 1 201 ? 16.078 10.195 8.68 1 98.69 201 LEU A O 1
ATOM 1488 N N . PRO A 1 202 ? 17.094 12.078 9.312 1 98 202 PRO A N 1
ATOM 1489 C CA . PRO A 1 202 ? 17.828 11.391 10.383 1 98 202 PRO A CA 1
ATOM 1490 C C . PRO A 1 202 ? 16.891 10.664 11.352 1 98 202 PRO A C 1
ATOM 1492 O O . PRO A 1 202 ? 15.797 11.141 11.641 1 98 202 PRO A O 1
ATOM 1495 N N . ALA A 1 203 ? 17.344 9.531 11.859 1 97.62 203 ALA A N 1
ATOM 1496 C CA . ALA A 1 203 ? 16.562 8.734 12.805 1 97.62 203 ALA A CA 1
ATOM 1497 C C . ALA A 1 203 ? 16.141 9.578 14 1 97.62 203 ALA A C 1
ATOM 1499 O O . ALA A 1 203 ? 16.938 10.328 14.562 1 97.62 203 ALA A O 1
ATOM 1500 N N . GLY A 1 204 ? 14.867 9.539 14.32 1 97.56 204 GLY A N 1
ATOM 1501 C CA . GLY A 1 204 ? 14.344 10.242 15.484 1 97.56 204 GLY A CA 1
ATOM 1502 C C . GLY A 1 204 ? 13.82 11.633 15.148 1 97.56 204 GLY A C 1
ATOM 1503 O O . GLY A 1 204 ? 13.383 12.359 16.047 1 97.56 204 GLY A O 1
ATOM 1504 N N . SER A 1 205 ? 13.82 12.039 13.883 1 97.88 205 SER A N 1
ATOM 1505 C CA . SER A 1 205 ? 13.359 13.367 13.492 1 97.88 205 SER A CA 1
ATOM 1506 C C . SER A 1 205 ? 11.852 13.5 13.672 1 97.88 205 SER A C 1
ATOM 1508 O O . SER A 1 205 ? 11.367 14.477 14.25 1 97.88 205 SER A O 1
ATOM 1510 N N . GLY A 1 206 ? 11.078 12.508 13.102 1 98.25 206 GLY A N 1
ATOM 1511 C CA . GLY A 1 206 ? 9.625 12.484 13.211 1 98.25 206 GLY A CA 1
ATOM 1512 C C . GLY A 1 206 ? 8.961 13.633 12.469 1 98.25 206 GLY A C 1
ATOM 1513 O O . GLY A 1 206 ? 8.305 14.477 13.086 1 98.25 206 GLY A O 1
ATOM 1514 N N . PRO A 1 207 ? 9.148 13.688 11.148 1 98.81 207 PRO A N 1
ATOM 1515 C CA . PRO A 1 207 ? 8.445 14.734 10.406 1 98.81 207 PRO A CA 1
ATOM 1516 C C . PRO A 1 207 ? 6.93 14.672 10.594 1 98.81 207 PRO A C 1
ATOM 1518 O O . PRO A 1 207 ? 6.316 13.633 10.352 1 98.81 207 PRO A O 1
ATOM 1521 N N . ARG A 1 208 ? 6.359 15.789 10.992 1 98.69 208 ARG A N 1
ATOM 1522 C CA . ARG A 1 208 ? 4.949 15.844 11.359 1 98.69 208 ARG A CA 1
ATOM 1523 C C . ARG A 1 208 ? 4.141 16.594 10.312 1 98.69 208 ARG A C 1
ATOM 1525 O O . ARG A 1 208 ? 3.119 16.109 9.836 1 98.69 208 ARG A O 1
ATOM 1532 N N . HIS A 1 209 ? 4.527 17.828 9.977 1 98.81 209 HIS A N 1
ATOM 1533 C CA . HIS A 1 209 ? 3.834 18.688 9.031 1 98.81 209 HIS A CA 1
ATOM 1534 C C . HIS A 1 209 ? 4.816 19.375 8.094 1 98.81 209 HIS A C 1
ATOM 1536 O O . HIS A 1 209 ? 6.004 19.5 8.406 1 98.81 209 HIS A O 1
ATOM 1542 N N . LEU A 1 210 ? 4.344 19.719 6.93 1 98.88 210 LEU A N 1
ATOM 1543 C CA . LEU A 1 210 ? 5.117 20.516 5.984 1 98.88 210 LEU A CA 1
ATOM 1544 C C . LEU A 1 210 ? 4.242 21.578 5.316 1 98.88 210 LEU A C 1
ATOM 1546 O O . LEU A 1 210 ? 3.014 21.5 5.371 1 98.88 210 LEU A O 1
ATOM 1550 N N . ASP A 1 211 ? 4.816 22.562 4.801 1 98.75 211 ASP A N 1
ATOM 1551 C CA . ASP A 1 211 ? 4.125 23.547 3.975 1 98.75 211 ASP A CA 1
ATOM 1552 C C . ASP A 1 211 ? 4.996 23.984 2.797 1 98.75 211 ASP A C 1
ATOM 1554 O O . ASP A 1 211 ? 6.227 23.969 2.885 1 98.75 211 ASP A O 1
ATOM 1558 N N . PHE A 1 212 ? 4.344 24.297 1.748 1 98.5 212 PHE A N 1
ATOM 1559 C CA . PHE A 1 212 ? 5.004 24.766 0.539 1 98.5 212 PHE A CA 1
ATOM 1560 C C . PHE A 1 212 ? 5.148 26.297 0.562 1 98.5 212 PHE A C 1
ATOM 1562 O O . PHE A 1 212 ? 4.246 27 1.017 1 98.5 212 PHE A O 1
ATOM 1569 N N . HIS A 1 213 ? 6.285 26.75 0.044 1 98.38 213 HIS A N 1
ATOM 1570 C CA . HIS A 1 213 ? 6.355 28.172 -0.283 1 98.38 213 HIS A CA 1
ATOM 1571 C C . HIS A 1 213 ? 5.355 28.531 -1.374 1 98.38 213 HIS A C 1
ATOM 1573 O O . HIS A 1 213 ? 5.164 27.781 -2.328 1 98.38 213 HIS A O 1
ATOM 1579 N N . PRO A 1 214 ? 4.762 29.688 -1.272 1 96.75 214 PRO A N 1
ATOM 1580 C CA . PRO A 1 214 ? 3.668 30 -2.195 1 96.75 214 PRO A CA 1
ATOM 1581 C C . PRO A 1 214 ? 4.152 30.266 -3.617 1 96.75 214 PRO A C 1
ATOM 1583 O O . PRO A 1 214 ? 3.389 30.109 -4.574 1 96.75 214 PRO A O 1
ATOM 1586 N N . SER A 1 215 ? 5.422 30.656 -3.789 1 96.5 215 SER A N 1
ATOM 1587 C CA . SER A 1 215 ? 5.816 31.094 -5.125 1 96.5 215 SER A CA 1
ATOM 1588 C C . SER A 1 215 ? 7.184 30.531 -5.508 1 96.5 215 SER A C 1
ATOM 1590 O O . SER A 1 215 ? 7.645 30.719 -6.633 1 96.5 215 SER A O 1
ATOM 1592 N N . LYS A 1 216 ? 7.883 29.984 -4.578 1 97.88 216 LYS A N 1
ATOM 1593 C CA . LYS A 1 216 ? 9.203 29.422 -4.82 1 97.88 216 LYS A CA 1
ATOM 1594 C C . LYS A 1 216 ? 9.203 27.906 -4.617 1 97.88 216 LYS A C 1
ATOM 1596 O O . LYS A 1 216 ? 8.312 27.375 -3.959 1 97.88 216 LYS A O 1
ATOM 1601 N N . PRO A 1 217 ? 10.133 27.234 -5.258 1 97.5 217 PRO A N 1
ATOM 1602 C CA . PRO A 1 217 ? 10.172 25.781 -5.145 1 97.5 217 PRO A CA 1
ATOM 1603 C C . PRO A 1 217 ? 10.805 25.297 -3.838 1 97.5 217 PRO A C 1
ATOM 1605 O O . PRO A 1 217 ? 11.727 24.484 -3.857 1 97.5 217 PRO A O 1
ATOM 1608 N N . TRP A 1 218 ? 10.305 25.812 -2.719 1 98.81 218 TRP A N 1
ATOM 1609 C CA . TRP A 1 218 ? 10.805 25.438 -1.396 1 98.81 218 TRP A CA 1
ATOM 1610 C C . TRP A 1 218 ? 9.703 24.797 -0.556 1 98.81 218 TRP A C 1
ATOM 1612 O O . TRP A 1 218 ? 8.531 25.156 -0.682 1 98.81 218 TRP A O 1
ATOM 1622 N N . VAL A 1 219 ? 10.055 23.844 0.192 1 98.88 219 VAL A N 1
ATOM 1623 C CA . VAL A 1 219 ? 9.195 23.156 1.151 1 98.88 219 VAL A CA 1
ATOM 1624 C C . VAL A 1 219 ? 9.852 23.156 2.529 1 98.88 219 VAL A C 1
ATOM 1626 O O . VAL A 1 219 ? 11.062 22.953 2.65 1 98.88 219 VAL A O 1
ATOM 1629 N N . TYR A 1 220 ? 9.148 23.469 3.512 1 98.94 220 TYR A N 1
ATOM 1630 C CA . TYR A 1 220 ? 9.625 23.453 4.891 1 98.94 220 TYR A CA 1
ATOM 1631 C C . TYR A 1 220 ? 8.938 22.344 5.684 1 98.94 220 TYR A C 1
ATOM 1633 O O . TYR A 1 220 ? 7.707 22.281 5.742 1 98.94 220 TYR A O 1
ATOM 1641 N N . ILE A 1 221 ? 9.719 21.469 6.297 1 98.94 221 ILE A N 1
ATOM 1642 C CA . ILE A 1 221 ? 9.242 20.281 6.992 1 98.94 221 ILE A CA 1
ATOM 1643 C C . ILE A 1 221 ? 9.516 20.406 8.484 1 98.94 221 ILE A C 1
ATOM 1645 O O . ILE A 1 221 ? 10.664 20.578 8.906 1 98.94 221 ILE A O 1
ATOM 1649 N N . LEU A 1 222 ? 8.477 20.359 9.281 1 98.88 222 LEU A N 1
ATOM 1650 C CA . LEU A 1 222 ? 8.594 20.406 10.734 1 98.88 222 LEU A CA 1
ATOM 1651 C C . LEU A 1 222 ? 8.742 19 11.305 1 98.88 222 LEU A C 1
ATOM 1653 O O . LEU A 1 222 ? 7.887 18.141 11.086 1 98.88 222 LEU A O 1
ATOM 1657 N N . CYS A 1 223 ? 9.773 18.797 12.039 1 98.5 223 CYS A N 1
ATOM 1658 C CA . CYS A 1 223 ? 10.023 17.547 12.734 1 98.5 223 CYS A CA 1
ATOM 1659 C C . CYS A 1 223 ? 9.672 17.656 14.211 1 98.5 223 CYS A C 1
ATOM 1661 O O . CYS A 1 223 ? 10.328 18.391 14.961 1 98.5 223 CYS A O 1
ATOM 1663 N N . GLU A 1 224 ? 8.727 16.938 14.617 1 97.75 224 GLU A N 1
ATOM 1664 C CA . GLU A 1 224 ? 8.164 17.016 15.961 1 97.75 224 GLU A CA 1
ATOM 1665 C C . GLU A 1 224 ? 9.164 16.516 17 1 97.75 224 GLU A C 1
ATOM 1667 O O . GLU A 1 224 ? 9.32 17.125 18.062 1 97.75 224 GLU A O 1
ATOM 1672 N N . LEU A 1 225 ? 9.836 15.461 16.703 1 97 225 LEU A N 1
ATOM 1673 C CA . LEU A 1 225 ? 10.508 14.703 17.75 1 97 225 LEU A CA 1
ATOM 1674 C C . LEU A 1 225 ? 11.906 15.266 18.016 1 97 225 LEU A C 1
ATOM 1676 O O . LEU A 1 225 ? 12.43 15.133 19.125 1 97 225 LEU A O 1
ATOM 1680 N N . ASP A 1 226 ? 12.484 15.906 16.984 1 95.94 226 ASP A N 1
ATOM 1681 C CA . ASP A 1 226 ? 13.828 16.422 17.234 1 95.94 226 ASP A CA 1
ATOM 1682 C C . ASP A 1 226 ? 13.844 17.938 17.234 1 95.94 226 ASP A C 1
ATOM 1684 O O . ASP A 1 226 ? 14.891 18.562 17.438 1 95.94 226 ASP A O 1
ATOM 1688 N N . GLY A 1 227 ? 12.719 18.594 16.969 1 95.12 227 GLY A N 1
ATOM 1689 C CA . GLY A 1 227 ? 12.555 20.031 17.125 1 95.12 227 GLY A CA 1
ATOM 1690 C C . GLY A 1 227 ? 13.148 20.828 15.977 1 95.12 227 GLY A C 1
ATOM 1691 O O . GLY A 1 227 ? 13.461 22 16.125 1 95.12 227 GLY A O 1
ATOM 1692 N N . ASN A 1 228 ? 13.344 20.156 14.82 1 97.5 228 ASN A N 1
ATOM 1693 C CA . ASN A 1 228 ? 13.969 20.844 13.688 1 97.5 228 ASN A CA 1
ATOM 1694 C C . ASN A 1 228 ? 12.953 21.156 12.594 1 97.5 228 ASN A C 1
ATOM 1696 O O . ASN A 1 228 ? 11.938 20.453 12.461 1 97.5 228 ASN A O 1
ATOM 1700 N N . VAL A 1 229 ? 13.211 22.203 11.906 1 98.81 229 VAL A N 1
ATOM 1701 C CA . VAL A 1 229 ? 12.633 22.438 10.586 1 98.81 229 VAL A CA 1
ATOM 1702 C C . VAL A 1 229 ? 13.664 22.141 9.508 1 98.81 229 VAL A C 1
ATOM 1704 O O . VAL A 1 229 ? 14.797 22.609 9.57 1 98.81 229 VAL A O 1
ATOM 1707 N N . VAL A 1 230 ? 13.289 21.328 8.57 1 98.94 230 VAL A N 1
ATOM 1708 C CA . VAL A 1 230 ? 14.141 21.031 7.422 1 98.94 230 VAL A CA 1
ATOM 1709 C C . VAL A 1 230 ? 13.633 21.781 6.191 1 98.94 230 VAL A C 1
ATOM 1711 O O . VAL A 1 230 ? 12.508 21.562 5.738 1 98.94 230 VAL A O 1
ATOM 1714 N N . ALA A 1 231 ? 14.484 22.688 5.695 1 98.94 231 ALA A N 1
ATOM 1715 C CA . ALA A 1 231 ? 14.172 23.391 4.457 1 98.94 231 ALA A CA 1
ATOM 1716 C C . ALA A 1 231 ? 14.656 22.609 3.24 1 98.94 231 ALA A C 1
ATOM 1718 O O . ALA A 1 231 ? 15.797 22.156 3.203 1 98.94 231 ALA A O 1
ATOM 1719 N N . CYS A 1 232 ? 13.766 22.438 2.293 1 98.94 232 CYS A N 1
ATOM 1720 C CA . CYS A 1 232 ? 14.086 21.672 1.102 1 98.94 232 CYS A CA 1
ATOM 1721 C C . CYS A 1 232 ? 13.758 22.453 -0.164 1 98.94 232 CYS A C 1
ATOM 1723 O O . CYS A 1 232 ? 12.836 23.266 -0.173 1 98.94 232 CYS A O 1
ATOM 1725 N N . THR A 1 233 ? 14.523 22.156 -1.225 1 98.75 233 THR A N 1
ATOM 1726 C CA . THR A 1 233 ? 14.055 22.469 -2.568 1 98.75 233 THR A CA 1
ATOM 1727 C C . THR A 1 233 ? 13.125 21.375 -3.084 1 98.75 233 THR A C 1
ATOM 1729 O O . THR A 1 233 ? 13.258 20.219 -2.707 1 98.75 233 THR A O 1
ATOM 1732 N N . TRP A 1 234 ? 12.172 21.781 -3.889 1 98.06 234 TRP A N 1
ATOM 1733 C CA . TRP A 1 234 ? 11.234 20.859 -4.516 1 98.06 234 TRP A CA 1
ATOM 1734 C C . TRP A 1 234 ? 11.414 20.844 -6.027 1 98.06 234 TRP A C 1
ATOM 1736 O O . TRP A 1 234 ? 11.32 21.875 -6.684 1 98.06 234 TRP A O 1
ATOM 1746 N N . ASP A 1 235 ? 11.711 19.703 -6.605 1 97.88 235 ASP A N 1
ATOM 1747 C CA . ASP A 1 235 ? 11.719 19.484 -8.047 1 97.88 235 ASP A CA 1
ATOM 1748 C C . ASP A 1 235 ? 10.422 18.844 -8.516 1 97.88 235 ASP A C 1
ATOM 1750 O O . ASP A 1 235 ? 10.273 17.609 -8.445 1 97.88 235 ASP A O 1
ATOM 1754 N N . ASN A 1 236 ? 9.523 19.609 -9.062 1 96.56 236 ASN A N 1
ATOM 1755 C CA . ASN A 1 236 ? 8.203 19.109 -9.43 1 96.56 236 ASN A CA 1
ATOM 1756 C C . ASN A 1 236 ? 8.273 18.156 -10.617 1 96.56 236 ASN A C 1
ATOM 1758 O O . ASN A 1 236 ? 7.41 17.281 -10.773 1 96.56 236 ASN A O 1
ATOM 1762 N N . ALA A 1 237 ? 9.195 18.328 -11.477 1 95.88 237 ALA A N 1
ATOM 1763 C CA . ALA A 1 237 ? 9.312 17.453 -12.641 1 95.88 237 ALA A CA 1
ATOM 1764 C C . ALA A 1 237 ? 9.68 16.031 -12.227 1 95.88 237 ALA A C 1
ATOM 1766 O O . ALA A 1 237 ? 9.156 15.062 -12.789 1 95.88 237 ALA A O 1
ATOM 1767 N N . GLU A 1 238 ? 10.461 15.922 -11.148 1 96.5 238 GLU A N 1
ATOM 1768 C CA . GLU A 1 238 ? 10.977 14.602 -10.773 1 96.5 238 GLU A CA 1
ATOM 1769 C C . GLU A 1 238 ? 10.344 14.109 -9.484 1 96.5 238 GLU A C 1
ATOM 1771 O O . GLU A 1 238 ? 10.461 12.938 -9.133 1 96.5 238 GLU A O 1
ATOM 1776 N N . GLY A 1 239 ? 9.672 15.008 -8.766 1 97.75 239 GLY A N 1
ATOM 1777 C CA . GLY A 1 239 ? 9.109 14.648 -7.477 1 97.75 239 GLY A CA 1
ATOM 1778 C C . GLY A 1 239 ? 10.164 14.414 -6.41 1 97.75 239 GLY A C 1
ATOM 1779 O O . GLY A 1 239 ? 10.125 13.406 -5.699 1 97.75 239 GLY A O 1
ATOM 1780 N N . LEU A 1 240 ? 11.117 15.367 -6.293 1 98.38 240 LEU A N 1
ATOM 1781 C CA . LEU A 1 240 ? 12.242 15.156 -5.391 1 98.38 240 LEU A CA 1
ATOM 1782 C C . LEU A 1 240 ? 12.375 16.312 -4.406 1 98.38 240 LEU A C 1
ATOM 1784 O O . LEU A 1 240 ? 12.273 17.484 -4.793 1 98.38 240 LEU A O 1
ATOM 1788 N N . LEU A 1 241 ? 12.562 15.984 -3.18 1 98.81 241 LEU A N 1
ATOM 1789 C CA . LEU A 1 241 ? 12.953 16.922 -2.135 1 98.81 241 LEU A CA 1
ATOM 1790 C C . LEU A 1 241 ? 14.461 16.875 -1.898 1 98.81 241 LEU A C 1
ATOM 1792 O O . LEU A 1 241 ? 15.047 15.797 -1.812 1 98.81 241 LEU A O 1
ATOM 1796 N N . SER A 1 242 ? 15.07 18.016 -1.773 1 98.81 242 SER A N 1
ATOM 1797 C CA . SER A 1 242 ? 16.484 18.109 -1.446 1 98.81 242 SER A CA 1
ATOM 1798 C C . SER A 1 242 ? 16.734 19.078 -0.287 1 98.81 242 SER A C 1
ATOM 1800 O O . SER A 1 242 ? 16.625 20.297 -0.45 1 98.81 242 SER A O 1
ATOM 1802 N N . PRO A 1 243 ? 17.094 18.562 0.851 1 98.88 243 PRO A N 1
ATOM 1803 C CA . PRO A 1 243 ? 17.328 19.438 1.999 1 98.88 243 PRO A CA 1
ATOM 1804 C C . PRO A 1 243 ? 18.516 20.375 1.787 1 98.88 243 PRO A C 1
ATOM 1806 O O . PRO A 1 243 ? 19.516 19.984 1.187 1 98.88 243 PRO A O 1
ATOM 1809 N N . PHE A 1 244 ? 18.375 21.641 2.27 1 98.75 244 PHE A N 1
ATOM 1810 C CA . PHE A 1 244 ? 19.5 22.562 2.146 1 98.75 244 PHE A CA 1
ATOM 1811 C C . PHE A 1 244 ? 19.766 23.281 3.463 1 98.75 244 PHE A C 1
ATOM 1813 O O . PHE A 1 244 ? 20.797 23.953 3.625 1 98.75 244 PHE A O 1
ATOM 1820 N N . GLN A 1 245 ? 18.859 23.188 4.496 1 98.75 245 GLN A N 1
ATOM 1821 C CA . GLN A 1 245 ? 19.047 23.797 5.816 1 98.75 245 GLN A CA 1
ATOM 1822 C C . GLN A 1 245 ? 18.266 23.016 6.883 1 98.75 245 GLN A C 1
ATOM 1824 O O . GLN A 1 245 ? 17.188 22.5 6.621 1 98.75 245 GLN A O 1
ATOM 1829 N N . VAL A 1 246 ? 18.828 22.875 7.977 1 98.44 246 VAL A N 1
ATOM 1830 C CA . VAL A 1 246 ? 18.156 22.422 9.188 1 98.44 246 VAL A CA 1
ATOM 1831 C C . VAL A 1 246 ? 18.25 23.5 10.266 1 98.44 246 VAL A C 1
ATOM 1833 O O . VAL A 1 246 ? 19.328 24.031 10.531 1 98.44 246 VAL A O 1
ATOM 1836 N N . THR A 1 247 ? 17.078 23.859 10.781 1 97.19 247 THR A N 1
ATOM 1837 C CA . THR A 1 247 ? 17.016 24.906 11.797 1 97.19 247 THR A CA 1
ATOM 1838 C C . THR A 1 247 ? 16.281 24.422 13.031 1 97.19 247 THR A C 1
ATOM 1840 O O . THR A 1 247 ? 15.188 23.844 12.93 1 97.19 247 THR A O 1
ATOM 1843 N N . TYR A 1 248 ? 16.844 24.672 14.125 1 95.88 248 TYR A N 1
ATOM 1844 C CA . TYR A 1 248 ? 16.25 24.266 15.398 1 95.88 248 TYR A CA 1
ATOM 1845 C C . TYR A 1 248 ? 15.172 25.25 15.844 1 95.88 248 TYR A C 1
ATOM 1847 O O . TYR A 1 248 ? 15.328 26.469 15.688 1 95.88 248 TYR A O 1
ATOM 1855 N N . THR A 1 249 ? 14.039 24.734 16.406 1 95.94 249 THR A N 1
ATOM 1856 C CA . THR A 1 249 ? 12.906 25.578 16.734 1 95.94 249 THR A CA 1
ATOM 1857 C C . THR A 1 249 ? 12.867 25.875 18.234 1 95.94 249 THR A C 1
ATOM 1859 O O . THR A 1 249 ? 12.141 26.766 18.688 1 95.94 249 THR A O 1
ATOM 1862 N N . LEU A 1 250 ? 13.586 25.156 19.031 1 92.44 250 LEU A N 1
ATOM 1863 C CA . LEU A 1 250 ? 13.602 25.359 20.484 1 92.44 250 LEU A CA 1
ATOM 1864 C C . LEU A 1 250 ? 14.688 26.344 20.891 1 92.44 250 LEU A C 1
ATOM 1866 O O . LEU A 1 250 ? 15.586 26.641 20.094 1 92.44 250 LEU A O 1
ATOM 1870 N N . PRO A 1 251 ? 14.555 26.828 22.125 1 90.12 251 PRO A N 1
ATOM 1871 C CA . PRO A 1 251 ? 15.609 27.734 22.594 1 90.12 251 PRO A CA 1
ATOM 1872 C C . PRO A 1 251 ? 16.969 27.047 22.703 1 90.12 251 PRO A C 1
ATOM 1874 O O . PRO A 1 251 ? 17.047 25.828 22.844 1 90.12 251 PRO A O 1
ATOM 1877 N N . GLU A 1 252 ? 17.984 27.875 22.609 1 87.06 252 GLU A N 1
ATOM 1878 C CA . GLU A 1 252 ? 19.344 27.359 22.75 1 87.06 252 GLU A CA 1
ATOM 1879 C C . GLU A 1 252 ? 19.5 26.578 24.047 1 87.06 252 GLU A C 1
ATOM 1881 O O . GLU A 1 252 ? 19.062 27.031 25.109 1 87.06 252 GLU A O 1
ATOM 1886 N N . GLY A 1 253 ? 20.031 25.422 23.938 1 89 253 GLY A N 1
ATOM 1887 C CA . GLY A 1 253 ? 20.344 24.625 25.109 1 89 253 GLY A CA 1
ATOM 1888 C C . GLY A 1 253 ? 19.203 23.719 25.547 1 89 253 GLY A C 1
ATOM 1889 O O .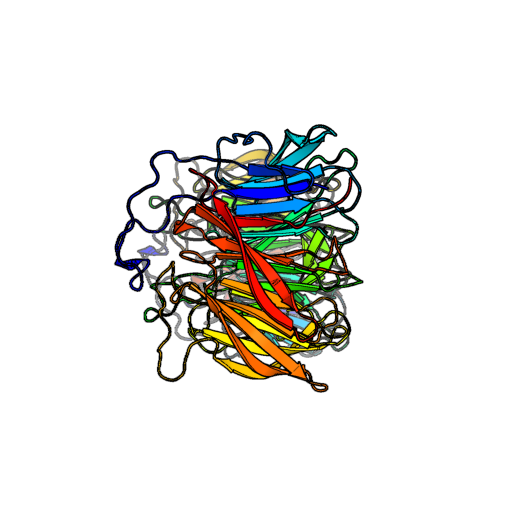 GLY A 1 253 ? 19.375 22.891 26.438 1 89 253 GLY A O 1
ATOM 1890 N N . VAL A 1 254 ? 18.078 23.906 24.984 1 89.94 254 VAL A N 1
ATOM 1891 C CA . VAL A 1 254 ? 16.938 23.078 25.375 1 89.94 254 VAL A CA 1
ATOM 1892 C C . VAL A 1 254 ? 16.875 21.844 24.469 1 89.94 254 VAL A C 1
ATOM 1894 O O . VAL A 1 254 ? 16.859 21.969 23.234 1 89.94 254 VAL A O 1
ATOM 1897 N N . ALA A 1 255 ? 16.859 20.703 25.094 1 90.75 255 ALA A N 1
ATOM 1898 C CA . ALA A 1 255 ? 16.75 19.453 24.344 1 90.75 255 ALA A CA 1
ATOM 1899 C C . ALA A 1 255 ? 15.312 19.172 23.938 1 90.75 255 ALA A C 1
ATOM 1901 O O . ALA A 1 255 ? 14.375 19.531 24.656 1 90.75 255 ALA A O 1
ATOM 1902 N N . PRO A 1 256 ? 15.156 18.562 22.828 1 91.5 256 PRO A N 1
ATOM 1903 C CA . PRO A 1 256 ? 13.789 18.188 22.469 1 91.5 256 PRO A CA 1
ATOM 1904 C C . PRO A 1 256 ? 13.203 17.125 23.391 1 91.5 256 PRO A C 1
ATOM 1906 O O . PRO A 1 256 ? 13.938 16.281 23.906 1 91.5 256 PRO A O 1
ATOM 1909 N N . CYS A 1 257 ? 11.93 17.25 23.516 1 90.56 257 CYS A N 1
ATOM 1910 C CA . CYS A 1 257 ? 11.18 16.281 24.312 1 90.56 257 CYS A CA 1
ATOM 1911 C C . CYS A 1 257 ? 10.312 15.414 23.406 1 90.56 257 CYS A C 1
ATOM 1913 O O . CYS A 1 257 ? 9.492 15.93 22.641 1 90.56 257 CYS A O 1
ATOM 1915 N N . ARG A 1 258 ? 10.398 14.148 23.5 1 90.44 258 ARG A N 1
ATOM 1916 C CA . ARG A 1 258 ? 9.703 13.219 22.609 1 90.44 258 ARG A CA 1
ATOM 1917 C C . ARG A 1 258 ? 8.344 12.836 23.188 1 90.44 258 ARG A C 1
ATOM 1919 O O . ARG A 1 258 ? 7.605 12.062 22.562 1 90.44 258 ARG A O 1
ATOM 1926 N N . ALA A 1 259 ? 7.996 13.398 24.266 1 87.25 259 ALA A N 1
ATOM 1927 C CA . ALA A 1 259 ? 6.688 13.109 24.844 1 87.25 259 ALA A CA 1
ATOM 1928 C C . ALA A 1 259 ? 5.562 13.523 23.891 1 87.25 259 ALA A C 1
ATOM 1930 O O . ALA A 1 259 ? 5.727 14.438 23.094 1 87.25 259 ALA A O 1
ATOM 1931 N N . HIS A 1 260 ? 4.375 12.859 23.953 1 80.19 260 HIS A N 1
ATOM 1932 C CA . HIS A 1 260 ? 3.262 12.992 23.016 1 80.19 260 HIS A CA 1
ATOM 1933 C C . HIS A 1 260 ? 2.818 14.445 22.891 1 80.19 260 HIS A C 1
ATOM 1935 O O . HIS A 1 260 ? 2.49 14.914 21.797 1 80.19 260 HIS A O 1
ATOM 1941 N N . HIS A 1 261 ? 2.781 15.07 24.016 1 76.25 261 HIS A N 1
ATOM 1942 C CA . HIS A 1 261 ? 2.279 16.438 23.969 1 76.25 261 HIS A CA 1
ATOM 1943 C C . HIS A 1 261 ? 3.42 17.438 24.062 1 76.25 261 HIS A C 1
ATOM 1945 O O . HIS A 1 261 ? 3.262 18.516 24.672 1 76.25 261 HIS A O 1
ATOM 1951 N N . SER A 1 262 ? 4.539 16.828 23.469 1 83.06 262 SER A N 1
ATOM 1952 C CA . SER A 1 262 ? 5.715 17.688 23.453 1 83.06 262 SER A CA 1
ATOM 1953 C C . SER A 1 262 ? 6.285 17.828 22.047 1 83.06 262 SER A C 1
ATOM 1955 O O . SER A 1 262 ? 5.953 17.047 21.156 1 83.06 262 SER A O 1
ATOM 1957 N N . GLY A 1 263 ? 6.758 19 21.562 1 87.94 263 GLY A N 1
ATOM 1958 C CA . GLY A 1 263 ? 7.449 19.188 20.297 1 87.94 263 GLY A CA 1
ATOM 1959 C C . GLY A 1 263 ? 6.738 20.156 19.375 1 87.94 263 GLY A C 1
ATOM 1960 O O . GLY A 1 263 ? 5.781 20.828 19.781 1 87.94 263 GLY A O 1
ATOM 1961 N N . GLY A 1 264 ? 7.281 20.125 18.188 1 93.81 264 GLY A N 1
ATOM 1962 C CA . GLY A 1 264 ? 6.652 20.938 17.156 1 93.81 264 GLY A CA 1
ATOM 1963 C C . GLY A 1 264 ? 5.332 20.359 16.672 1 93.81 264 GLY A C 1
ATOM 1964 O O . GLY A 1 264 ? 5.141 19.141 16.672 1 93.81 264 GLY A O 1
ATOM 1965 N N . ALA A 1 265 ? 4.426 21.234 16.328 1 96.12 265 ALA A N 1
ATOM 1966 C CA . ALA A 1 265 ? 3.084 20.719 16.062 1 96.12 265 ALA A CA 1
ATOM 1967 C C . ALA A 1 265 ? 2.625 21.125 14.656 1 96.12 265 ALA A C 1
ATOM 1969 O O . ALA A 1 265 ? 2.141 20.297 13.891 1 96.12 265 ALA A O 1
ATOM 1970 N N . HIS A 1 266 ? 2.688 22.422 14.305 1 98.06 266 HIS A N 1
ATOM 1971 C CA . HIS A 1 266 ? 2.168 22.891 13.031 1 98.06 266 HIS A CA 1
ATOM 1972 C C . HIS A 1 266 ? 3.105 23.922 12.406 1 98.06 266 HIS A C 1
ATOM 1974 O O . HIS A 1 266 ? 3.936 24.516 13.094 1 98.06 266 HIS A O 1
ATOM 1980 N N . ILE A 1 267 ? 2.99 24.078 11.117 1 98.75 267 ILE A N 1
ATOM 1981 C CA . ILE A 1 267 ? 3.902 24.922 10.344 1 98.75 267 ILE A CA 1
ATOM 1982 C C . ILE A 1 267 ? 3.158 25.531 9.156 1 98.75 267 ILE A C 1
ATOM 1984 O O . ILE A 1 267 ? 2.426 24.844 8.445 1 98.75 267 ILE A O 1
ATOM 1988 N N . LEU A 1 268 ? 3.299 26.844 8.938 1 98.56 268 LEU A N 1
ATOM 1989 C CA . LEU A 1 268 ? 2.725 27.516 7.777 1 98.56 268 LEU A CA 1
ATOM 1990 C C . LEU A 1 268 ? 3.646 28.625 7.285 1 98.56 268 LEU A C 1
ATOM 1992 O O . LEU A 1 268 ? 4.273 29.328 8.086 1 98.56 268 LEU A O 1
ATOM 1996 N N . VAL A 1 269 ? 3.654 28.781 6.008 1 98.69 269 VAL A N 1
ATOM 1997 C CA . VAL A 1 269 ? 4.32 29.906 5.379 1 98.69 269 VAL A CA 1
ATOM 1998 C C . VAL A 1 269 ? 3.316 31.047 5.16 1 98.69 269 VAL A C 1
ATOM 2000 O O . VAL A 1 269 ? 2.172 30.797 4.766 1 98.69 269 VAL A O 1
ATOM 2003 N N . SER A 1 270 ? 3.787 32.25 5.43 1 98.06 270 SER A N 1
ATOM 2004 C CA . SER A 1 270 ? 2.924 33.406 5.195 1 98.06 270 SER A CA 1
ATOM 2005 C C . SER A 1 270 ? 2.559 33.531 3.719 1 98.06 270 SER A C 1
ATOM 2007 O O . SER A 1 270 ? 3.26 33 2.854 1 98.06 270 SER A O 1
ATOM 2009 N N . LYS A 1 271 ? 1.474 34.219 3.479 1 95.62 271 LYS A N 1
ATOM 2010 C CA . LYS A 1 271 ? 0.951 34.406 2.123 1 95.62 271 LYS A CA 1
ATOM 2011 C C . LYS A 1 271 ? 1.987 35.031 1.207 1 95.62 271 LYS A C 1
ATOM 2013 O O . LYS A 1 271 ? 2.088 34.688 0.03 1 95.62 271 LYS A O 1
ATOM 2018 N N . ASP A 1 272 ? 2.744 35.969 1.706 1 96.25 272 ASP A N 1
ATOM 2019 C CA . ASP A 1 272 ? 3.727 36.688 0.889 1 96.25 272 ASP A CA 1
ATOM 2020 C C . ASP A 1 272 ? 5.035 35.906 0.808 1 96.25 272 ASP A C 1
ATOM 2022 O O . ASP A 1 272 ? 5.977 36.312 0.133 1 96.25 272 ASP A O 1
ATOM 2026 N N . GLY A 1 273 ? 5.141 34.812 1.576 1 98.19 273 GLY A N 1
ATOM 2027 C CA . GLY A 1 273 ? 6.281 33.906 1.482 1 98.19 273 GLY A CA 1
ATOM 2028 C C . GLY A 1 273 ? 7.5 34.406 2.23 1 98.19 273 GLY A C 1
ATOM 2029 O O . GLY A 1 273 ? 8.609 33.906 2.041 1 98.19 273 GLY A O 1
ATOM 2030 N N . LYS A 1 274 ? 7.352 35.375 3.094 1 98.56 274 LYS A N 1
ATOM 2031 C CA . LYS A 1 274 ? 8.516 36 3.713 1 98.56 274 LYS A CA 1
ATOM 2032 C C . LYS A 1 274 ? 8.727 35.469 5.133 1 98.56 274 LYS A C 1
ATOM 2034 O O . LYS A 1 274 ? 9.789 35.688 5.727 1 98.56 274 LYS A O 1
ATOM 2039 N N . THR A 1 275 ? 7.727 34.875 5.648 1 98.81 275 THR A N 1
ATOM 2040 C CA . THR A 1 275 ? 7.773 34.469 7.051 1 98.81 275 THR A CA 1
ATOM 2041 C C . THR A 1 275 ? 7.297 33.031 7.211 1 98.81 275 THR A C 1
ATOM 2043 O O . THR A 1 275 ? 6.363 32.594 6.527 1 98.81 275 THR A O 1
ATOM 2046 N N . LEU A 1 276 ? 7.922 32.25 8.047 1 98.88 276 LEU A N 1
ATOM 2047 C CA . LEU A 1 276 ? 7.512 30.906 8.453 1 98.88 276 LEU A CA 1
ATOM 2048 C C . LEU A 1 276 ? 7.094 30.875 9.922 1 98.88 276 LEU A C 1
ATOM 2050 O O . LEU A 1 276 ? 7.797 31.422 10.781 1 98.88 276 LEU A O 1
ATOM 2054 N N . TYR A 1 277 ? 5.977 30.344 10.211 1 98.88 277 TYR A N 1
ATOM 2055 C CA . TYR A 1 277 ? 5.477 30.188 11.57 1 98.88 277 TYR A CA 1
ATOM 2056 C C . TYR A 1 277 ? 5.461 28.719 11.984 1 98.88 277 TYR A C 1
ATOM 2058 O O . TYR A 1 277 ? 5.062 27.859 11.195 1 98.88 277 TYR A O 1
ATOM 2066 N N . VAL A 1 278 ? 5.887 28.453 13.211 1 98.69 278 VAL A N 1
ATOM 2067 C CA . VAL A 1 278 ? 5.91 27.109 13.773 1 98.69 278 VAL A CA 1
ATOM 2068 C C . VAL A 1 278 ? 5.395 27.141 15.211 1 98.69 278 VAL A C 1
ATOM 2070 O O . VAL A 1 278 ? 5.82 27.969 16.016 1 98.69 278 VAL A O 1
ATOM 2073 N N . SER A 1 279 ? 4.484 26.266 15.539 1 97.88 279 SER A N 1
ATOM 2074 C CA . SER A 1 279 ? 4.09 26.141 16.938 1 97.88 279 SER A CA 1
ATOM 2075 C C . SER A 1 279 ? 4.895 25.062 17.656 1 97.88 279 SER A C 1
ATOM 2077 O O . SER A 1 279 ? 5.172 24.016 17.078 1 97.88 279 SER A O 1
ATOM 2079 N N . THR A 1 280 ? 5.32 25.312 18.844 1 95.44 280 THR A N 1
ATOM 2080 C CA . THR A 1 280 ? 6.035 24.375 19.719 1 95.44 280 THR A CA 1
ATOM 2081 C C . THR A 1 280 ? 5.25 24.141 21 1 95.44 280 THR A C 1
ATOM 2083 O O . THR A 1 280 ? 5.02 25.062 21.781 1 95.44 280 THR A O 1
ATOM 2086 N N . ARG A 1 281 ? 4.922 22.875 21.25 1 93.81 281 ARG A N 1
ATOM 2087 C CA . ARG A 1 281 ? 3.973 22.562 22.312 1 93.81 281 ARG A CA 1
ATOM 2088 C C . ARG A 1 281 ? 4.66 22.562 23.672 1 93.81 281 ARG A C 1
ATOM 2090 O O . ARG A 1 281 ? 4.059 22.953 24.688 1 93.81 281 ARG A O 1
ATOM 2097 N N . GLY A 1 282 ? 5.84 22.203 23.734 1 87.81 282 GLY A N 1
ATOM 2098 C CA . GLY A 1 282 ? 6.539 22.078 25 1 87.81 282 GLY A CA 1
ATOM 2099 C C . GLY A 1 282 ? 6.676 23.391 25.75 1 87.81 282 GLY A C 1
ATOM 2100 O O . GLY A 1 282 ? 6.555 23.438 26.969 1 87.81 282 GLY A O 1
ATOM 2101 N N . ASP A 1 283 ? 6.977 24.438 25.078 1 90.12 283 ASP A N 1
ATOM 2102 C CA . ASP A 1 283 ? 7.148 25.734 25.734 1 90.12 283 ASP A CA 1
ATOM 2103 C C . ASP A 1 283 ? 5.961 26.656 25.453 1 90.12 283 ASP A C 1
ATOM 2105 O O . ASP A 1 283 ? 5.965 27.828 25.859 1 90.12 283 ASP A O 1
ATOM 2109 N N . GLY A 1 284 ? 4.984 26.172 24.703 1 93.25 284 GLY A N 1
ATOM 2110 C CA . GLY A 1 284 ? 3.766 26.922 24.484 1 93.25 284 GLY A CA 1
ATOM 2111 C C . GLY A 1 284 ? 3.988 28.188 23.672 1 93.25 284 GLY A C 1
ATOM 2112 O O . GLY A 1 284 ? 3.508 29.266 24.031 1 93.25 284 GLY A O 1
ATOM 2113 N N . CYS A 1 285 ? 4.676 28.062 22.531 1 96.56 285 CYS A N 1
ATOM 2114 C CA . CYS A 1 285 ? 5.035 29.25 21.781 1 96.56 285 CYS A CA 1
ATOM 2115 C C . CYS A 1 285 ? 4.762 29.062 20.297 1 96.56 285 CYS A C 1
ATOM 2117 O O . CYS A 1 285 ? 4.516 27.953 19.844 1 96.56 285 CYS A O 1
ATOM 2119 N N . VAL A 1 286 ? 4.676 30.141 19.609 1 98.5 286 VAL A N 1
ATOM 2120 C CA . VAL A 1 286 ? 4.836 30.203 18.172 1 98.5 286 VAL A CA 1
ATOM 2121 C C . VAL A 1 286 ? 6.188 30.844 17.828 1 98.5 286 VAL A C 1
ATOM 2123 O O . VAL A 1 286 ? 6.512 31.922 18.312 1 98.5 286 VAL A O 1
ATOM 2126 N N . VAL A 1 287 ? 6.902 30.141 17.078 1 98.62 287 VAL A N 1
ATOM 2127 C CA . VAL A 1 287 ? 8.211 30.625 16.641 1 98.62 287 VAL A CA 1
ATOM 2128 C C . VAL A 1 287 ? 8.102 31.188 15.219 1 98.62 287 VAL A C 1
ATOM 2130 O O . VAL A 1 287 ? 7.461 30.578 14.359 1 98.62 287 VAL A O 1
ATOM 2133 N N . VAL A 1 288 ? 8.75 32.344 15.055 1 98.81 288 VAL A N 1
ATOM 2134 C CA . VAL A 1 288 ? 8.695 33.062 13.789 1 98.81 288 VAL A CA 1
ATOM 2135 C C . VAL A 1 288 ? 10.078 33.094 13.141 1 98.81 288 VAL A C 1
ATOM 2137 O O . VAL A 1 288 ? 11.07 33.438 13.797 1 98.81 288 VAL A O 1
ATOM 2140 N N . PHE A 1 289 ? 10.133 32.688 11.883 1 98.88 289 PHE A N 1
ATOM 2141 C CA . PHE A 1 289 ? 11.359 32.75 11.094 1 98.88 289 PHE A CA 1
ATOM 2142 C C . PHE A 1 289 ? 11.18 33.656 9.891 1 98.88 289 PHE A C 1
ATOM 2144 O O . PHE A 1 289 ? 10.109 33.656 9.266 1 98.88 289 PHE A O 1
ATOM 2151 N N . ASP A 1 290 ? 12.227 34.406 9.555 1 98.69 290 ASP A N 1
ATOM 2152 C CA . ASP A 1 290 ? 12.305 35.062 8.25 1 98.69 290 ASP A CA 1
ATOM 2153 C C . ASP A 1 290 ? 12.75 34.062 7.172 1 98.69 290 ASP A C 1
ATOM 2155 O O . ASP A 1 290 ? 13.609 33.219 7.414 1 98.69 290 ASP A O 1
ATOM 2159 N N . ILE A 1 291 ? 12.141 34.188 6.035 1 98.81 291 ILE A N 1
ATOM 2160 C CA . ILE A 1 291 ? 12.609 33.469 4.855 1 98.81 291 ILE A CA 1
ATOM 2161 C C . ILE A 1 291 ? 13.367 34.438 3.938 1 98.81 291 ILE A C 1
ATOM 2163 O O . ILE A 1 291 ? 12.789 35.375 3.426 1 98.81 291 ILE A O 1
ATOM 2167 N N . ASP A 1 292 ? 14.602 34.219 3.678 1 98.38 292 ASP A N 1
ATOM 2168 C CA . ASP A 1 292 ? 15.375 35.156 2.857 1 98.38 292 ASP A CA 1
ATOM 2169 C C . ASP A 1 292 ? 15.266 34.812 1.376 1 98.38 292 ASP A C 1
ATOM 2171 O O . ASP A 1 292 ? 14.445 33.969 0.991 1 98.38 292 ASP A O 1
ATOM 2175 N N . ALA A 1 293 ? 15.977 35.438 0.503 1 97.94 293 ALA A N 1
ATOM 2176 C CA . ALA A 1 293 ? 15.844 35.344 -0.948 1 97.94 293 ALA A CA 1
ATOM 2177 C C . ALA A 1 293 ? 16.266 33.969 -1.443 1 97.94 293 ALA A C 1
ATOM 2179 O O . ALA A 1 293 ? 15.852 33.531 -2.527 1 97.94 293 ALA A O 1
ATOM 2180 N N . ASP A 1 294 ? 17.031 33.25 -0.632 1 98.19 294 ASP A N 1
ATOM 2181 C CA . ASP A 1 294 ? 17.5 31.922 -1.017 1 98.19 294 ASP A CA 1
ATOM 2182 C C . ASP A 1 294 ? 16.703 30.828 -0.32 1 98.19 294 ASP A C 1
ATOM 2184 O O . ASP A 1 294 ? 17.031 29.641 -0.436 1 98.19 294 ASP A O 1
ATOM 2188 N N . GLY A 1 295 ? 15.648 31.219 0.435 1 98.62 295 GLY A N 1
ATOM 2189 C CA . GLY A 1 295 ? 14.781 30.266 1.109 1 98.62 295 GLY A CA 1
ATOM 2190 C C . GLY A 1 295 ? 15.258 29.906 2.502 1 98.62 295 GLY A C 1
ATOM 2191 O O . GLY A 1 295 ? 14.594 29.141 3.213 1 98.62 295 GLY A O 1
ATOM 2192 N N . MET A 1 296 ? 16.375 30.422 2.916 1 98.69 296 MET A N 1
ATOM 2193 C CA . MET A 1 296 ? 16.953 30.109 4.219 1 98.69 296 MET A CA 1
ATOM 2194 C C . MET A 1 296 ? 16.156 30.75 5.344 1 98.69 296 MET A C 1
ATOM 2196 O O . MET A 1 296 ? 15.648 31.859 5.188 1 98.69 296 MET A O 1
ATOM 2200 N N . LEU A 1 297 ? 16.156 30.062 6.441 1 98.81 297 LEU A N 1
ATOM 2201 C CA . LEU A 1 297 ? 15.398 30.531 7.605 1 98.81 297 LEU A CA 1
ATOM 2202 C C . LEU A 1 297 ? 16.312 31.203 8.609 1 98.81 297 LEU A C 1
ATOM 2204 O O . LEU A 1 297 ? 17.438 30.75 8.852 1 98.81 297 LEU A O 1
ATOM 2208 N N . ALA A 1 298 ? 15.898 32.312 9.125 1 98.38 298 ALA A N 1
ATOM 2209 C CA . ALA A 1 298 ? 16.531 32.969 10.242 1 98.38 298 ALA A CA 1
ATOM 2210 C C . ALA A 1 298 ? 15.539 33.281 11.359 1 98.38 298 ALA A C 1
ATOM 2212 O O . ALA A 1 298 ? 14.453 33.812 11.109 1 98.38 298 ALA A O 1
ATOM 2213 N N . PHE A 1 299 ? 15.938 32.938 12.547 1 97.88 299 PHE A N 1
ATOM 2214 C CA . PHE A 1 299 ? 15.07 33.156 13.695 1 97.88 299 PHE A CA 1
ATOM 2215 C C . PHE A 1 299 ? 14.695 34.625 13.812 1 97.88 299 PHE A C 1
ATOM 2217 O O . PHE A 1 299 ? 15.547 35.531 13.633 1 97.88 299 PHE A O 1
ATOM 2224 N N . LYS A 1 300 ? 13.445 34.938 14.133 1 98.12 300 LYS A N 1
ATOM 2225 C CA . LYS A 1 300 ? 12.977 36.312 14.25 1 98.12 300 LYS A CA 1
ATOM 2226 C C . LYS A 1 300 ? 12.336 36.562 15.609 1 98.12 300 LYS A C 1
ATOM 2228 O O . LYS A 1 300 ? 12.625 37.562 16.266 1 98.12 300 LYS A O 1
ATOM 2233 N N . GLN A 1 301 ? 11.43 35.656 16.031 1 98.12 301 GLN A N 1
ATOM 2234 C CA . GLN A 1 301 ? 10.648 35.875 17.234 1 98.12 301 GLN A CA 1
ATOM 2235 C C . GLN A 1 301 ? 10.164 34.562 17.844 1 98.12 301 GLN A C 1
ATOM 2237 O O . GLN A 1 301 ? 9.914 33.594 17.125 1 98.12 301 GLN A O 1
ATOM 2242 N N . ARG A 1 302 ? 10.125 34.531 19.109 1 97.81 302 ARG A N 1
ATOM 2243 C CA . ARG A 1 302 ? 9.391 33.531 19.875 1 97.81 302 ARG A CA 1
ATOM 2244 C C . ARG A 1 302 ? 8.32 34.188 20.75 1 97.81 302 ARG A C 1
ATOM 2246 O O . ARG A 1 302 ? 8.633 35.031 21.578 1 97.81 302 ARG A O 1
ATOM 2253 N N . VAL A 1 303 ? 7.117 33.812 20.562 1 97.94 303 VA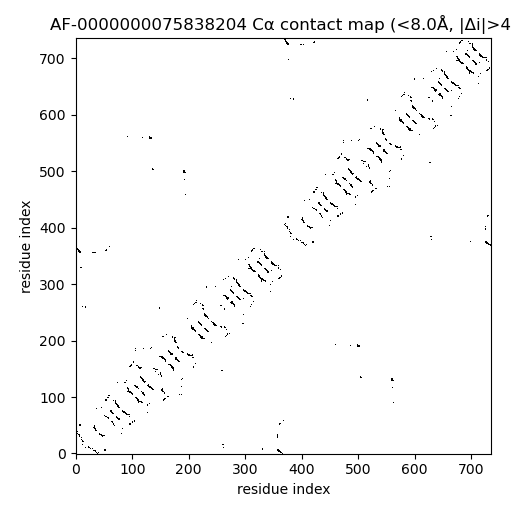L A N 1
ATOM 2254 C CA . VAL A 1 303 ? 6.023 34.5 21.25 1 97.94 303 VAL A CA 1
ATOM 2255 C C . VAL A 1 303 ? 5.133 33.469 21.953 1 97.94 303 VAL A C 1
ATOM 2257 O O . VAL A 1 303 ? 4.84 32.406 21.391 1 97.94 303 VAL A O 1
ATOM 2260 N N . PRO A 1 304 ? 4.715 33.75 23.219 1 97.56 304 PRO A N 1
ATOM 2261 C CA . PRO A 1 304 ? 3.75 32.844 23.844 1 97.56 304 PRO A CA 1
ATOM 2262 C C . PRO A 1 304 ? 2.475 32.688 23.031 1 97.56 304 PRO A C 1
ATOM 2264 O O . PRO A 1 304 ? 1.98 33.656 22.438 1 97.56 304 PRO A O 1
ATOM 2267 N N . SER A 1 305 ? 1.998 31.453 22.922 1 97.19 305 SER A N 1
ATOM 2268 C CA . SER A 1 305 ? 0.796 31.156 22.156 1 97.19 305 SER A CA 1
ATOM 2269 C C . SER A 1 305 ? -0.456 31.656 22.859 1 97.19 305 SER A C 1
ATOM 2271 O O . SER A 1 305 ? -1.53 31.734 22.266 1 97.19 305 SER A O 1
ATOM 2273 N N . GLY A 1 306 ? -0.319 32 24.172 1 96.31 306 GLY A N 1
ATOM 2274 C CA . GLY A 1 306 ? -1.466 32.438 24.953 1 96.31 306 GLY A CA 1
ATOM 2275 C C . GLY A 1 306 ? -2.188 31.281 25.625 1 96.31 306 GLY A C 1
ATOM 2276 O O . GLY A 1 306 ? -3.268 31.469 26.203 1 96.31 306 GLY A O 1
ATOM 2277 N N . GLY A 1 307 ? -1.631 30.094 25.641 1 92.88 307 GLY A N 1
ATOM 2278 C CA . GLY A 1 307 ? -2.227 28.938 26.266 1 92.88 307 GLY A CA 1
ATOM 2279 C C . GLY A 1 307 ? -1.271 27.766 26.375 1 92.88 307 GLY A C 1
ATOM 2280 O O . GLY A 1 307 ? -0.054 27.953 26.438 1 92.88 307 GLY A O 1
ATOM 2281 N N . VAL A 1 308 ? -1.894 26.578 26.562 1 91.31 308 VAL A N 1
ATOM 2282 C CA . VAL A 1 308 ? -1.117 25.359 26.766 1 91.31 308 VAL A CA 1
ATOM 2283 C C . VAL A 1 308 ? -1.338 24.406 25.594 1 91.31 308 VAL A C 1
ATOM 2285 O O . VAL A 1 308 ? -2.479 24.125 25.219 1 91.31 308 VAL A O 1
ATOM 2288 N N . CYS A 1 309 ? -0.167 23.953 24.953 1 91.44 309 CYS A N 1
ATOM 2289 C CA . CYS A 1 309 ? -0.148 22.984 23.875 1 91.44 309 CYS A CA 1
ATOM 2290 C C . CYS A 1 309 ? -0.753 23.562 22.594 1 91.44 309 CYS A C 1
ATOM 2292 O O . CYS A 1 309 ? -1.812 23.109 22.156 1 91.44 309 CYS A O 1
ATOM 2294 N N . PRO A 1 310 ? -0.097 24.562 22.047 1 95 310 PRO A N 1
ATOM 2295 C CA . PRO A 1 310 ? -0.539 25.078 20.75 1 95 310 PRO A CA 1
ATOM 2296 C C . PRO A 1 310 ? -0.418 24.047 19.625 1 95 310 PRO A C 1
ATOM 2298 O O . PRO A 1 310 ? 0.582 24.031 18.906 1 95 310 PRO A O 1
ATOM 2301 N N . ARG A 1 311 ? -1.424 23.266 19.422 1 94.69 311 ARG A N 1
ATOM 2302 C CA . ARG A 1 311 ? -1.395 22.078 18.562 1 94.69 311 ARG A CA 1
ATOM 2303 C C . ARG A 1 311 ? -1.531 22.469 17.094 1 94.69 311 ARG A C 1
ATOM 2305 O O . ARG A 1 311 ? -0.99 21.781 16.219 1 94.69 311 ARG A O 1
ATOM 2312 N N . ASN A 1 312 ? -2.307 23.484 16.812 1 96.56 312 ASN A N 1
ATOM 2313 C CA . ASN A 1 312 ? -2.598 23.906 15.438 1 96.56 312 ASN A CA 1
ATOM 2314 C C . ASN A 1 312 ? -2.824 25.406 15.352 1 96.56 312 ASN A C 1
ATOM 2316 O O . ASN A 1 312 ? -3.105 26.062 16.359 1 96.56 312 ASN A O 1
ATOM 2320 N N . PHE A 1 313 ? -2.637 25.984 14.148 1 96.69 313 PHE A N 1
ATOM 2321 C CA . PHE A 1 313 ? -2.967 27.391 13.93 1 96.69 313 PHE A CA 1
ATOM 2322 C C . PHE A 1 313 ? -3.277 27.641 12.461 1 96.69 313 PHE A C 1
ATOM 2324 O O . PHE A 1 313 ? -2.992 26.812 11.602 1 96.69 313 PHE A O 1
ATOM 2331 N N . VAL A 1 314 ? -3.9 28.75 12.188 1 96.19 314 VAL A N 1
ATOM 2332 C CA . VAL A 1 314 ? -4.215 29.188 10.828 1 96.19 314 VAL A CA 1
ATOM 2333 C C . VAL A 1 314 ? -3.844 30.656 10.648 1 96.19 314 VAL A C 1
ATOM 2335 O O . VAL A 1 314 ? -3.709 31.391 11.625 1 96.19 314 VAL A O 1
ATOM 2338 N N . LEU A 1 315 ? -3.564 31 9.445 1 95.88 315 LEU A N 1
ATOM 2339 C CA . LEU A 1 315 ? -3.334 32.375 9.062 1 95.88 315 LEU A CA 1
ATOM 2340 C C . LEU A 1 315 ? -4.574 33 8.414 1 95.88 315 LEU A C 1
ATOM 2342 O O . LEU A 1 315 ? -4.945 32.594 7.301 1 95.88 315 LEU A O 1
ATOM 2346 N N . ASP A 1 316 ? -5.152 33.906 9.094 1 93.44 316 ASP A N 1
ATOM 2347 C CA . ASP A 1 316 ? -6.387 34.531 8.633 1 93.44 316 ASP A CA 1
ATOM 2348 C C . ASP A 1 316 ? -6.098 35.844 7.945 1 93.44 316 ASP A C 1
ATOM 2350 O O . ASP A 1 316 ? -5.785 36.844 8.609 1 93.44 316 ASP A O 1
ATOM 2354 N N . TYR A 1 317 ? -6.273 35.844 6.66 1 91.94 317 TYR A N 1
ATOM 2355 C CA . TYR A 1 317 ? -6.023 37.031 5.867 1 91.94 317 TYR A CA 1
ATOM 2356 C C . TYR A 1 317 ? -7.332 37.656 5.402 1 91.94 317 TYR A C 1
ATOM 2358 O O . TYR A 1 317 ? -7.359 38.406 4.418 1 91.94 317 TYR A O 1
ATOM 2366 N N . SER A 1 318 ? -8.406 37.344 6.023 1 87.5 318 SER A N 1
ATOM 2367 C CA . SER A 1 318 ? -9.703 37.875 5.617 1 87.5 318 SER A CA 1
ATOM 2368 C C . SER A 1 318 ? -9.734 39.375 5.695 1 87.5 318 SER A C 1
ATOM 2370 O O . SER A 1 318 ? -10.414 40.031 4.91 1 87.5 318 SER A O 1
ATOM 2372 N N . ASN A 1 319 ? -9.055 39.938 6.66 1 89 319 ASN A N 1
ATOM 2373 C CA . ASN A 1 319 ? -8.758 41.375 6.695 1 89 319 ASN A CA 1
ATOM 2374 C C . ASN A 1 319 ? -7.305 41.656 6.32 1 89 319 ASN A C 1
ATOM 2376 O O . ASN A 1 319 ? -6.414 41.562 7.164 1 89 319 ASN A O 1
ATOM 2380 N N . PRO A 1 320 ? -7.086 42.031 5.148 1 88.69 320 PRO A N 1
ATOM 2381 C CA . PRO A 1 320 ? -5.711 42.188 4.668 1 88.69 320 PRO A CA 1
ATOM 2382 C C . PRO A 1 320 ? -4.93 43.25 5.434 1 88.69 320 PRO A C 1
ATOM 2384 O O . PRO A 1 320 ? -3.697 43.219 5.477 1 88.69 320 PRO A O 1
ATOM 2387 N N . GLU A 1 321 ? -5.664 44.188 5.969 1 91.75 321 GLU A N 1
ATOM 2388 C CA . GLU A 1 321 ? -5.004 45.281 6.691 1 91.75 321 GLU A CA 1
ATOM 2389 C C . GLU A 1 321 ? -4.609 44.844 8.102 1 91.75 321 GLU A C 1
ATOM 2391 O O . GLU A 1 321 ? -3.762 45.469 8.734 1 91.75 321 GLU A O 1
ATOM 2396 N N . ALA A 1 322 ? -5.281 43.844 8.547 1 92.69 322 ALA A N 1
ATOM 2397 C CA . ALA A 1 322 ? -5.023 43.375 9.898 1 92.69 322 ALA A CA 1
ATOM 2398 C C . ALA A 1 322 ? -5.082 41.844 9.953 1 92.69 322 ALA A C 1
ATOM 2400 O O . ALA A 1 322 ? -5.934 41.281 10.633 1 92.69 322 ALA A O 1
ATOM 2401 N N . PRO A 1 323 ? -4.125 41.188 9.289 1 94.56 323 PRO A N 1
ATOM 2402 C CA . PRO A 1 323 ? -4.133 39.719 9.328 1 94.56 323 PRO A CA 1
ATOM 2403 C C . PRO A 1 323 ? -3.885 39.188 10.727 1 94.56 323 PRO A C 1
ATOM 2405 O O . PRO A 1 323 ? -3.195 39.812 11.531 1 94.56 323 PRO A O 1
ATOM 2408 N N . ILE A 1 324 ? -4.461 38 11 1 94.69 324 ILE A N 1
ATOM 2409 C CA . ILE A 1 324 ? -4.43 37.406 12.328 1 94.69 324 ILE A CA 1
ATOM 2410 C C . ILE A 1 324 ? -3.977 35.938 12.242 1 94.69 324 ILE A C 1
ATOM 2412 O O . ILE A 1 324 ? -4.418 35.188 11.359 1 94.69 324 ILE A O 1
ATOM 2416 N N . LEU A 1 325 ? -3.045 35.594 13.039 1 96.44 325 LEU A N 1
ATOM 2417 C CA . LEU A 1 325 ? -2.766 34.188 13.297 1 96.44 325 LEU A CA 1
ATOM 2418 C C . LEU A 1 325 ? -3.602 33.656 14.461 1 96.44 325 LEU A C 1
ATOM 2420 O O . LEU A 1 325 ? -3.518 34.188 15.57 1 96.44 325 LEU A O 1
ATOM 2424 N N . LYS A 1 326 ? -4.449 32.719 14.18 1 95.44 326 LYS A N 1
ATOM 2425 C CA . LYS A 1 326 ? -5.266 32.094 15.219 1 95.44 326 LYS A CA 1
ATOM 2426 C C . LYS A 1 326 ? -4.656 30.766 15.672 1 95.44 326 LYS A C 1
ATOM 2428 O O . LYS A 1 326 ? -4.512 29.844 14.867 1 95.44 326 LYS A O 1
ATOM 2433 N N . VAL A 1 327 ? -4.312 30.656 16.906 1 96.88 327 VAL A N 1
ATOM 2434 C CA . VAL A 1 327 ? -3.662 29.469 17.422 1 96.88 327 VAL A CA 1
ATOM 2435 C C . VAL A 1 327 ? -4.602 28.734 18.375 1 96.88 327 VAL A C 1
ATOM 2437 O O . VAL A 1 327 ? -5.18 29.344 19.281 1 96.88 327 VAL A O 1
ATOM 2440 N N . GLY A 1 328 ? -4.848 27.469 18.109 1 95.19 328 GLY A N 1
ATOM 2441 C CA . GLY A 1 328 ? -5.598 26.609 19.016 1 95.19 328 GLY A CA 1
ATOM 2442 C C . GLY A 1 328 ? -4.73 25.969 20.078 1 95.19 328 GLY A C 1
ATOM 2443 O O . GLY A 1 328 ? -3.805 25.203 19.766 1 95.19 328 GLY A O 1
ATOM 2444 N N . ASN A 1 329 ? -5.035 26.297 21.359 1 93.75 329 ASN A N 1
ATOM 2445 C CA . ASN A 1 329 ? -4.352 25.703 22.516 1 93.75 329 ASN A CA 1
ATOM 2446 C C . ASN A 1 329 ? -5.16 24.562 23.125 1 93.75 329 ASN A C 1
ATOM 2448 O O . ASN A 1 329 ? -6.137 24.812 23.844 1 93.75 329 ASN A O 1
ATOM 2452 N N . GLN A 1 330 ? -4.707 23.375 22.859 1 91.62 330 GLN A N 1
ATOM 2453 C CA . GLN A 1 330 ? -5.492 22.172 23.094 1 91.62 330 GLN A CA 1
ATOM 2454 C C . GLN A 1 330 ? -5.805 21.984 24.578 1 91.62 330 GLN A C 1
ATOM 2456 O O . GLN A 1 330 ? -6.969 21.828 24.969 1 91.62 330 GLN A O 1
ATOM 2461 N N . ASP A 1 331 ? -4.828 22.156 25.438 1 89 331 ASP A N 1
ATOM 2462 C CA . ASP A 1 331 ? -4.996 21.766 26.844 1 89 331 ASP A CA 1
ATOM 2463 C C . ASP A 1 331 ? -5.602 22.906 27.656 1 89 331 ASP A C 1
ATOM 2465 O O . ASP A 1 331 ? -6.227 22.656 28.688 1 89 331 ASP A O 1
ATOM 2469 N N . SER A 1 332 ? -5.426 24.141 27.234 1 89.12 332 SER A N 1
ATOM 2470 C CA . SER A 1 332 ? -6.047 25.281 27.922 1 89.12 332 SER A CA 1
ATOM 2471 C C . SER A 1 332 ? -7.41 25.594 27.328 1 89.12 332 SER A C 1
ATOM 2473 O O . SER A 1 332 ? -8.109 26.484 27.812 1 89.12 332 SER A O 1
ATOM 2475 N N . GLN A 1 333 ? -7.785 24.953 26.312 1 90.94 333 GLN A N 1
ATOM 2476 C CA . GLN A 1 333 ? -9.117 25.016 25.719 1 90.94 333 GLN A CA 1
ATOM 2477 C C . GLN A 1 333 ? -9.445 26.422 25.25 1 90.94 333 GLN A C 1
ATOM 2479 O O . GLN A 1 333 ? -10.5 26.969 25.609 1 90.94 333 GLN A O 1
ATOM 2484 N N . ASN A 1 334 ? -8.594 26.969 24.469 1 92.31 334 ASN A N 1
ATOM 2485 C CA . ASN A 1 334 ? -8.844 28.312 23.969 1 92.31 334 ASN A CA 1
ATOM 2486 C C . ASN A 1 334 ? -8.188 28.531 22.609 1 92.31 334 ASN A C 1
ATOM 2488 O O . ASN A 1 334 ? -7.363 27.719 22.172 1 92.31 334 ASN A O 1
ATOM 2492 N N . VAL A 1 335 ? -8.633 29.516 21.891 1 95 335 VAL A N 1
ATOM 2493 C CA . VAL A 1 335 ? -8.016 30.047 20.688 1 95 335 VAL A CA 1
ATOM 2494 C C . VAL A 1 335 ? -7.492 31.453 20.938 1 95 335 VAL A C 1
ATOM 2496 O O . VAL A 1 335 ? -8.227 32.312 21.422 1 95 335 VAL A O 1
ATOM 2499 N N . THR A 1 336 ? -6.227 31.641 20.703 1 96.56 336 THR A N 1
ATOM 2500 C CA . THR A 1 336 ? -5.613 32.969 20.828 1 96.56 336 THR A CA 1
ATOM 2501 C C . THR A 1 336 ? -5.441 33.625 19.469 1 96.56 336 THR A C 1
ATOM 2503 O O . THR A 1 336 ? -5 32.969 18.516 1 96.56 336 THR A O 1
ATOM 2506 N N . ASN A 1 337 ? -5.828 34.844 19.406 1 95.25 337 ASN A N 1
ATOM 2507 C CA . ASN A 1 337 ? -5.629 35.656 18.203 1 95.25 337 ASN A CA 1
ATOM 2508 C C . ASN A 1 337 ? -4.383 36.531 18.312 1 95.25 337 ASN A C 1
ATOM 2510 O O . ASN A 1 337 ? -4.277 37.344 19.203 1 95.25 337 ASN A O 1
ATOM 2514 N N . LEU A 1 338 ? -3.473 36.312 17.406 1 98 338 LEU A N 1
ATOM 2515 C CA . LEU A 1 338 ? -2.236 37.062 17.328 1 98 338 LEU A CA 1
ATOM 2516 C C . LEU A 1 338 ? -2.209 37.938 16.094 1 98 338 LEU A C 1
ATOM 2518 O O . LEU A 1 338 ? -2.361 37.438 14.969 1 98 338 LEU A O 1
ATOM 2522 N N . ALA A 1 339 ? -1.995 39.219 16.297 1 98.06 339 ALA A N 1
ATOM 2523 C CA . ALA A 1 339 ? -1.862 40.125 15.156 1 98.06 339 ALA A CA 1
ATOM 2524 C C . ALA A 1 339 ? -0.557 39.875 14.406 1 98.06 339 ALA A C 1
ATOM 2526 O O . ALA A 1 339 ? 0.497 39.719 15.023 1 98.06 339 ALA A O 1
ATOM 2527 N N . MET A 1 340 ? -0.665 39.844 13.109 1 98.06 340 MET A N 1
ATOM 2528 C CA . MET A 1 340 ? 0.515 39.688 12.266 1 98.06 340 MET A CA 1
ATOM 2529 C C . MET A 1 340 ? 0.979 41.031 11.734 1 98.06 340 MET A C 1
ATOM 2531 O O . MET A 1 340 ? 0.291 41.656 10.922 1 98.06 340 MET A O 1
ATOM 2535 N N . ALA A 1 341 ? 2.105 41.438 12.125 1 98.06 341 ALA A N 1
ATOM 2536 C CA . ALA A 1 341 ? 2.66 42.719 11.648 1 98.06 341 ALA A CA 1
ATOM 2537 C C . ALA A 1 341 ? 3.217 42.594 10.234 1 98.06 341 ALA A C 1
ATOM 2539 O O . ALA A 1 341 ? 3.33 41.469 9.711 1 98.06 341 ALA A O 1
ATOM 2540 N N . THR A 1 342 ? 3.582 43.688 9.664 1 96.56 342 THR A N 1
ATOM 2541 C CA . THR A 1 342 ? 4.07 43.719 8.289 1 96.56 342 THR A CA 1
ATOM 2542 C C . THR A 1 342 ? 5.375 42.938 8.164 1 96.56 342 THR A C 1
ATOM 2544 O O . THR A 1 342 ? 5.641 42.312 7.133 1 96.56 342 THR A O 1
ATOM 2547 N N . ASP A 1 343 ? 6.109 42.938 9.234 1 97 343 ASP A N 1
ATOM 2548 C CA . ASP A 1 343 ? 7.387 42.219 9.172 1 97 343 ASP A CA 1
ATOM 2549 C C . ASP A 1 343 ? 7.238 40.781 9.586 1 97 343 ASP A C 1
ATOM 2551 O O . ASP A 1 343 ? 8.227 40.031 9.672 1 97 343 ASP A O 1
ATOM 2555 N N . GLY A 1 344 ? 6.023 40.375 9.898 1 97.81 344 GLY A N 1
ATOM 2556 C CA . GLY A 1 344 ? 5.738 38.969 10.203 1 97.81 344 GLY A CA 1
ATOM 2557 C C . GLY A 1 344 ? 5.684 38.688 11.688 1 97.81 344 GLY A C 1
ATOM 2558 O O . GLY A 1 344 ? 5.273 37.594 12.094 1 97.81 344 GLY A O 1
ATOM 2559 N N . THR A 1 345 ? 6.09 39.625 12.555 1 98.56 345 THR A N 1
ATOM 2560 C CA . THR A 1 345 ? 6.07 39.375 13.992 1 98.56 345 THR A CA 1
ATOM 2561 C C . THR A 1 345 ? 4.637 39.312 14.508 1 98.56 345 THR A C 1
ATOM 2563 O O . THR A 1 345 ? 3.709 39.781 13.852 1 98.56 345 THR A O 1
ATOM 2566 N N . LEU A 1 346 ? 4.523 38.719 15.641 1 98.69 346 LEU A N 1
ATOM 2567 C CA . LEU A 1 346 ? 3.207 38.438 16.203 1 98.69 346 LEU A CA 1
ATOM 2568 C C . LEU A 1 346 ? 3.043 39.156 17.547 1 98.69 346 LEU A C 1
ATOM 2570 O O . LEU A 1 346 ? 4.008 39.281 18.312 1 98.69 346 LEU A O 1
ATOM 2574 N N . SER A 1 347 ? 1.863 39.594 17.828 1 98.25 347 SER A N 1
ATOM 2575 C CA . SER A 1 347 ? 1.486 40.125 19.125 1 98.25 347 SER A CA 1
ATOM 2576 C C . SER A 1 347 ? 0.059 39.719 19.484 1 98.25 347 SER A C 1
ATOM 2578 O O . SER A 1 347 ? -0.834 39.75 18.641 1 98.25 347 SER A O 1
ATOM 2580 N N . GLN A 1 348 ? -0.137 39.375 20.734 1 96.06 348 GLN A N 1
ATOM 2581 C CA . GLN A 1 348 ? -1.449 38.938 21.172 1 96.06 348 GLN A CA 1
ATOM 2582 C C . GLN A 1 348 ? -2.471 40.062 21.141 1 96.06 348 GLN A C 1
ATOM 2584 O O . GLN A 1 348 ? -2.178 41.156 21.578 1 96.06 348 GLN A O 1
ATOM 2589 N N . VAL A 1 349 ? -3.617 39.688 20.703 1 94.06 349 VAL A N 1
ATOM 2590 C CA . VAL A 1 349 ? -4.688 40.656 20.625 1 94.06 349 VAL A CA 1
ATOM 2591 C C . VAL A 1 349 ? -5.848 40.25 21.516 1 94.06 349 VAL A C 1
ATOM 2593 O O . VAL A 1 349 ? -6.41 41.062 22.25 1 94.06 349 VAL A O 1
ATOM 2596 N N . SER A 1 350 ? -6.215 39 21.453 1 94.06 350 SER A N 1
ATOM 2597 C CA . SER A 1 350 ? -7.359 38.531 22.219 1 94.06 350 SER A CA 1
ATOM 2598 C C . SER A 1 350 ? -7.293 37 22.422 1 94.06 350 SER A C 1
ATOM 2600 O O . SER A 1 350 ? -6.473 36.312 21.812 1 94.06 350 SER A O 1
ATOM 2602 N N . VAL A 1 351 ? -8.117 36.5 23.312 1 94.25 351 VAL A N 1
ATOM 2603 C CA . VAL A 1 351 ? -8.258 35.062 23.609 1 94.25 351 VAL A CA 1
ATOM 2604 C C . VAL A 1 351 ? -9.742 34.688 23.625 1 94.25 351 VAL A C 1
ATOM 2606 O O . VAL A 1 351 ? -10.562 35.406 24.219 1 94.25 351 VAL A O 1
ATOM 2609 N N . ASP A 1 352 ? -10.078 33.688 22.922 1 92.06 352 ASP A N 1
ATOM 2610 C CA . ASP A 1 352 ? -11.414 33.094 22.953 1 92.06 352 ASP A CA 1
ATOM 2611 C C . ASP A 1 352 ? -11.406 31.766 23.703 1 92.06 352 ASP A C 1
ATOM 2613 O O . ASP A 1 352 ? -10.828 30.781 23.219 1 92.06 352 ASP A O 1
ATOM 2617 N N . ASN A 1 353 ? -12.094 31.734 24.812 1 91.31 353 ASN A N 1
ATOM 2618 C CA . ASN A 1 353 ? -12.188 30.484 25.562 1 91.31 353 ASN A CA 1
ATOM 2619 C C . ASN A 1 353 ? -13.234 29.547 24.969 1 91.31 353 ASN A C 1
ATOM 2621 O O . ASN A 1 353 ? -14.32 29.984 24.578 1 91.31 353 ASN A O 1
ATOM 2625 N N . LEU A 1 354 ? -12.836 28.344 24.781 1 90.38 354 LEU A N 1
ATOM 2626 C CA . LEU A 1 354 ? -13.719 27.328 24.234 1 90.38 354 LEU A CA 1
ATOM 2627 C C . LEU A 1 354 ? -13.945 26.203 25.234 1 90.38 354 LEU A C 1
ATOM 2629 O O . LEU A 1 354 ? -13.523 25.062 25 1 90.38 354 LEU A O 1
ATOM 2633 N N . ASP A 1 355 ? -14.711 26.391 26.203 1 84 355 ASP A N 1
ATOM 2634 C CA . ASP A 1 355 ? -14.891 25.438 27.281 1 84 355 ASP A CA 1
ATOM 2635 C C . ASP A 1 355 ? -15.312 24.078 26.766 1 84 355 ASP A C 1
ATOM 2637 O O . ASP A 1 355 ? -16.344 23.938 26.109 1 84 355 ASP A O 1
ATOM 2641 N N . GLY A 1 356 ? -14.461 23.094 27 1 86.75 356 GLY A N 1
ATOM 2642 C CA . GLY A 1 356 ? -14.789 21.703 26.719 1 86.75 356 GLY A CA 1
ATOM 2643 C C . GLY A 1 356 ? -14.383 21.281 25.328 1 86.75 356 GLY A C 1
ATOM 2644 O O . GLY A 1 356 ? -14.477 20.094 24.984 1 86.75 356 GLY A O 1
ATOM 2645 N N . VAL A 1 357 ? -13.914 21.984 24.312 1 86.38 357 VAL A N 1
ATOM 2646 C CA . VAL A 1 357 ? -13.672 21.656 22.922 1 86.38 357 VAL A CA 1
ATOM 2647 C C . VAL A 1 357 ? -12.234 21.203 22.719 1 86.38 357 VAL A C 1
ATOM 2649 O O . VAL A 1 357 ? -11.961 20.297 21.922 1 86.38 357 VAL A O 1
ATOM 2652 N N . CYS A 1 358 ? -11.211 21.672 23.672 1 87.12 358 CYS A N 1
ATOM 2653 C CA . CYS A 1 358 ? -9.789 21.406 23.484 1 87.12 358 CYS A CA 1
ATOM 2654 C C . CYS A 1 358 ? -9.414 21.469 22 1 87.12 358 CYS A C 1
ATOM 2656 O O . CYS A 1 358 ? -9.359 20.438 21.328 1 87.12 358 CYS A O 1
ATOM 2658 N N . PRO A 1 359 ? -9.07 22.516 21.453 1 89.62 359 PRO A N 1
ATOM 2659 C CA . PRO A 1 359 ? -8.898 22.672 20 1 89.62 359 PRO A CA 1
ATOM 2660 C C . PRO A 1 359 ? -7.852 21.734 19.422 1 89.62 359 PRO A C 1
ATOM 2662 O O . PRO A 1 359 ? -6.672 21.812 19.766 1 89.62 359 PRO A O 1
ATOM 2665 N N . ASN A 1 360 ? -8.242 20.859 18.484 1 87.94 360 ASN A N 1
ATOM 2666 C CA . ASN A 1 360 ? -7.375 19.953 17.766 1 87.94 360 ASN A CA 1
ATOM 2667 C C . ASN A 1 360 ? -6.914 20.547 16.438 1 87.94 360 ASN A C 1
ATOM 2669 O O . ASN A 1 360 ? -5.758 20.375 16.047 1 87.94 360 ASN A O 1
ATOM 2673 N N . VAL A 1 361 ? -7.82 21.234 15.828 1 88.12 361 VAL A N 1
ATOM 2674 C CA . VAL A 1 361 ? -7.602 21.797 14.5 1 88.12 361 VAL A CA 1
ATOM 2675 C C . VAL A 1 361 ? -8.469 23.031 14.312 1 88.12 361 VAL A C 1
ATOM 2677 O O . VAL A 1 361 ? -9.531 23.156 14.922 1 88.12 361 VAL A O 1
ATOM 2680 N N . LEU A 1 362 ? -7.91 23.906 13.508 1 88.44 362 LEU A N 1
ATOM 2681 C CA . LEU A 1 362 ? -8.625 25.125 13.141 1 88.44 362 LEU A CA 1
ATOM 2682 C C . LEU A 1 362 ? -8.656 25.297 11.625 1 88.44 362 LEU A C 1
ATOM 2684 O O . LEU A 1 362 ? -7.746 24.844 10.922 1 88.44 362 LEU A O 1
ATOM 2688 N N . THR A 1 363 ? -9.703 25.812 11.164 1 86 363 THR A N 1
ATOM 2689 C CA . THR A 1 363 ? -9.773 26.281 9.781 1 86 363 THR A CA 1
ATOM 2690 C C . THR A 1 363 ? -10.227 27.75 9.727 1 86 363 THR A C 1
ATOM 2692 O O . THR A 1 363 ? -10.773 28.266 10.703 1 86 363 THR A O 1
ATOM 2695 N N . VAL A 1 364 ? -9.781 28.469 8.758 1 76.12 364 VAL A N 1
ATOM 2696 C CA . VAL A 1 364 ? -10.258 29.844 8.609 1 76.12 364 VAL A CA 1
ATOM 2697 C C . VAL A 1 364 ? -11.117 29.953 7.352 1 76.12 364 VAL A C 1
ATOM 2699 O O . VAL A 1 364 ? -11.062 29.078 6.477 1 76.12 364 VAL A O 1
ATOM 2702 N N . PRO A 1 365 ? -11.984 31.062 7.492 1 62.12 365 PRO A N 1
ATOM 2703 C CA . PRO A 1 365 ? -12.922 31.328 6.406 1 62.12 365 PRO A CA 1
ATOM 2704 C C . PRO A 1 365 ? -12.25 31.375 5.035 1 62.12 365 PRO A C 1
ATOM 2706 O O . PRO A 1 365 ? -11.117 31.844 4.918 1 62.12 365 PRO A O 1
ATOM 2709 N N . PHE A 1 366 ? -12.578 30.359 4.188 1 52.03 366 PHE A N 1
ATOM 2710 C CA . PHE A 1 366 ? -12.172 30.609 2.807 1 52.03 366 PHE A CA 1
ATOM 2711 C C . PHE A 1 366 ? -12.953 31.766 2.205 1 52.03 366 PHE A C 1
ATOM 2713 O O . PHE A 1 366 ? -14.141 31.938 2.492 1 52.03 366 PHE A O 1
ATOM 2720 N N . ALA A 1 367 ? -12.477 32.969 2.285 1 41.88 367 ALA A N 1
ATOM 2721 C CA . ALA A 1 367 ? -13.242 33.969 1.574 1 41.88 367 ALA A CA 1
ATOM 2722 C C . ALA A 1 367 ? -13.828 33.406 0.278 1 41.88 367 ALA A C 1
ATOM 2724 O O . ALA A 1 367 ? -13.086 32.969 -0.596 1 41.88 367 ALA A O 1
ATOM 2725 N N . TYR A 1 368 ? -15 32.656 0.317 1 33.69 368 TYR A N 1
ATOM 2726 C CA . TYR A 1 368 ? -15.727 32.469 -0.931 1 33.69 368 TYR A CA 1
ATOM 2727 C C . TYR A 1 368 ? -15.906 33.781 -1.679 1 33.69 368 TYR A C 1
ATOM 2729 O O . TYR A 1 368 ? -16.016 34.844 -1.062 1 33.69 368 TYR A O 1
ATOM 2737 N N . MET B 1 1 ? 13.375 -25.672 -28.562 1 87.94 1 MET B N 1
ATOM 2738 C CA . MET B 1 1 ? 12.453 -25.234 -27.516 1 87.94 1 MET B CA 1
ATOM 2739 C C . MET B 1 1 ? 13.086 -25.375 -26.141 1 87.94 1 MET B C 1
ATOM 2741 O O . MET B 1 1 ? 13.773 -26.359 -25.859 1 87.94 1 MET B O 1
ATOM 2745 N N . PHE B 1 2 ? 12.977 -24.344 -25.359 1 90.25 2 PHE B N 1
ATOM 2746 C CA . PHE B 1 2 ? 13.641 -24.344 -24.062 1 90.25 2 PHE B CA 1
ATOM 2747 C C . PHE B 1 2 ? 12.617 -24.484 -22.938 1 90.25 2 PHE B C 1
ATOM 2749 O O . PHE B 1 2 ? 11.477 -24.031 -23.078 1 90.25 2 PHE B O 1
ATOM 2756 N N . ALA B 1 3 ? 12.977 -25.156 -21.859 1 90.75 3 ALA B N 1
ATOM 2757 C CA . ALA B 1 3 ? 12.266 -25.203 -20.594 1 90.75 3 ALA B CA 1
ATOM 2758 C C . ALA B 1 3 ? 13.219 -24.953 -19.422 1 90.75 3 ALA B C 1
ATOM 2760 O O . ALA B 1 3 ? 14.43 -25.188 -19.531 1 90.75 3 ALA B O 1
ATOM 2761 N N . PHE B 1 4 ? 12.68 -24.484 -18.391 1 93.25 4 PHE B N 1
ATOM 2762 C CA . PHE B 1 4 ? 13.5 -24.109 -17.25 1 93.25 4 PHE B CA 1
ATOM 2763 C C . PHE B 1 4 ? 12.93 -24.688 -15.961 1 93.25 4 PHE B C 1
ATOM 2765 O O . PHE B 1 4 ? 11.711 -24.766 -15.797 1 93.25 4 PHE B O 1
ATOM 2772 N N . VAL B 1 5 ? 13.812 -25.078 -15.07 1 94.25 5 VAL B N 1
ATOM 2773 C CA . VAL B 1 5 ? 13.453 -25.516 -13.719 1 94.25 5 VAL B CA 1
ATOM 2774 C C . VAL B 1 5 ? 14.242 -24.703 -12.695 1 94.25 5 VAL B C 1
ATOM 2776 O O . VAL B 1 5 ? 15.469 -24.766 -12.648 1 94.25 5 VAL B O 1
ATOM 2779 N N . GLY B 1 6 ? 13.547 -23.906 -11.914 1 95 6 GLY B N 1
ATOM 2780 C CA . GLY B 1 6 ? 14.18 -23.188 -10.82 1 95 6 GLY B CA 1
ATOM 2781 C C . GLY B 1 6 ? 14.422 -24.047 -9.594 1 95 6 GLY B C 1
ATOM 2782 O O . GLY B 1 6 ? 13.594 -24.906 -9.266 1 95 6 GLY B O 1
ATOM 2783 N N . SER B 1 7 ? 15.461 -23.781 -8.859 1 92.94 7 SER B N 1
ATOM 2784 C CA . SER B 1 7 ? 15.859 -24.594 -7.719 1 92.94 7 SER B CA 1
ATOM 2785 C C . SER B 1 7 ? 15.266 -24.047 -6.422 1 92.94 7 SER B C 1
ATOM 2787 O O . SER B 1 7 ? 14.883 -22.875 -6.348 1 92.94 7 SER B O 1
ATOM 2789 N N . SER B 1 8 ? 15.188 -24.875 -5.375 1 90.06 8 SER B N 1
ATOM 2790 C CA . SER B 1 8 ? 14.82 -24.5 -4.012 1 90.06 8 SER B CA 1
ATOM 2791 C C . SER B 1 8 ? 15.742 -25.172 -2.992 1 90.06 8 SER B C 1
ATOM 2793 O O . SER B 1 8 ? 16.484 -26.094 -3.332 1 90.06 8 SER B O 1
ATOM 2795 N N . PRO B 1 9 ? 15.664 -24.609 -1.739 1 82.69 9 PRO B N 1
ATOM 2796 C CA . PRO B 1 9 ? 16.359 -25.344 -0.683 1 82.69 9 PRO B CA 1
ATOM 2797 C C . PRO B 1 9 ? 15.742 -26.719 -0.398 1 82.69 9 PRO B C 1
ATOM 2799 O O . PRO B 1 9 ? 14.594 -26.969 -0.772 1 82.69 9 PRO B O 1
ATOM 2802 N N . VAL B 1 10 ? 16.594 -27.469 0.257 1 71.62 10 VAL B N 1
ATOM 2803 C CA . VAL B 1 10 ? 16.062 -28.75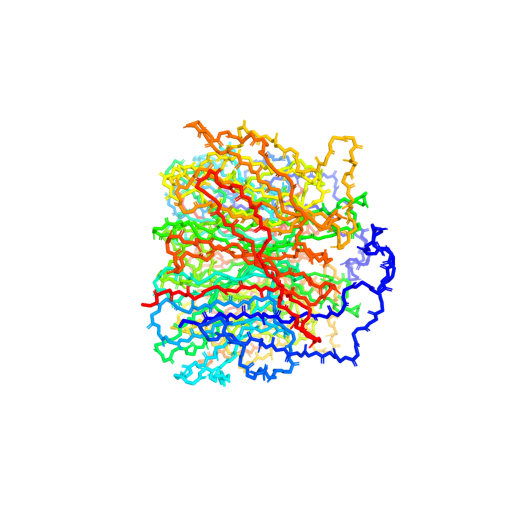 0.68 1 71.62 10 VAL B CA 1
ATOM 2804 C C . VAL B 1 10 ? 14.953 -28.547 1.706 1 71.62 10 VAL B C 1
ATOM 2806 O O . VAL B 1 10 ? 15.125 -27.797 2.67 1 71.62 10 VAL B O 1
ATOM 2809 N N . ALA B 1 11 ? 13.734 -28.812 1.43 1 61.94 11 ALA B N 1
ATOM 2810 C CA . ALA B 1 11 ? 12.562 -28.406 2.203 1 61.94 11 ALA B CA 1
ATOM 2811 C C . ALA B 1 11 ? 12.281 -29.406 3.324 1 61.94 11 ALA B C 1
ATOM 2813 O O . ALA B 1 11 ? 11.672 -29.047 4.336 1 61.94 11 ALA B O 1
ATOM 2814 N N . GLN B 1 12 ? 12.648 -30.703 3.316 1 64.62 12 GLN B N 1
ATOM 2815 C CA . GLN B 1 12 ? 12.07 -31.641 4.273 1 64.62 12 GLN B CA 1
ATOM 2816 C C . GLN B 1 12 ? 13.141 -32.188 5.234 1 64.62 12 GLN B C 1
ATOM 2818 O O . GLN B 1 12 ? 13.453 -33.375 5.223 1 64.62 12 GLN B O 1
ATOM 2823 N N . LEU B 1 13 ? 13.547 -31.141 5.988 1 62.19 13 LEU B N 1
ATOM 2824 C CA . LEU B 1 13 ? 14.547 -31.609 6.941 1 62.19 13 LEU B CA 1
ATOM 2825 C C . LEU B 1 13 ? 13.898 -31.984 8.266 1 62.19 13 LEU B C 1
ATOM 2827 O O . LEU B 1 13 ? 14.492 -32.688 9.078 1 62.19 13 LEU B O 1
ATOM 2831 N N . SER B 1 14 ? 12.617 -31.531 8.32 1 67.06 14 SER B N 1
ATOM 2832 C CA . SER B 1 14 ? 11.938 -31.859 9.57 1 67.06 14 SER B CA 1
ATOM 2833 C C . SER B 1 14 ? 10.617 -32.594 9.32 1 67.06 14 SER B C 1
ATOM 2835 O O . SER B 1 14 ? 9.891 -32.25 8.375 1 67.06 14 SER B O 1
ATOM 2837 N N . VAL B 1 15 ? 10.344 -33.562 10.07 1 69.5 15 VAL B N 1
ATOM 2838 C CA . VAL B 1 15 ? 9.086 -34.312 10.008 1 69.5 15 VAL B CA 1
ATOM 2839 C C . VAL B 1 15 ? 7.91 -33.344 10.141 1 69.5 15 VAL B C 1
ATOM 2841 O O . VAL B 1 15 ? 6.848 -33.562 9.555 1 69.5 15 VAL B O 1
ATOM 2844 N N . ALA B 1 16 ? 8.086 -32.344 10.828 1 72.38 16 ALA B N 1
ATOM 2845 C CA . ALA B 1 16 ? 7.004 -31.406 11.094 1 72.38 16 ALA B CA 1
ATOM 2846 C C . ALA B 1 16 ? 6.566 -30.703 9.812 1 72.38 16 ALA B C 1
ATOM 2848 O O . ALA B 1 16 ? 5.398 -30.328 9.672 1 72.38 16 ALA B O 1
ATOM 2849 N N . ASP B 1 17 ? 7.438 -30.703 8.867 1 72.44 17 ASP B N 1
ATOM 2850 C CA . ASP B 1 17 ? 7.145 -29.984 7.637 1 72.44 17 ASP B CA 1
ATOM 2851 C C . ASP B 1 17 ? 6.441 -30.875 6.625 1 72.44 17 ASP B C 1
ATOM 2853 O O . ASP B 1 17 ? 5.742 -30.391 5.73 1 72.44 17 ASP B O 1
ATOM 2857 N N . SER B 1 18 ? 6.688 -32.156 6.812 1 75.06 18 SER B N 1
ATOM 2858 C CA . SER B 1 18 ? 6.109 -33.156 5.914 1 75.06 18 SER B CA 1
ATOM 2859 C C . SER B 1 18 ? 5.758 -34.438 6.664 1 75.06 18 SER B C 1
ATOM 2861 O O . SER B 1 18 ? 6.363 -35.5 6.434 1 75.06 18 SER B O 1
ATOM 2863 N N . PRO B 1 19 ? 4.688 -34.344 7.312 1 76.31 19 PRO B N 1
ATOM 2864 C CA . PRO B 1 19 ? 4.379 -35.5 8.156 1 76.31 19 PRO B CA 1
ATOM 2865 C C . PRO B 1 19 ? 4.133 -36.781 7.352 1 76.31 19 PRO B C 1
ATOM 2867 O O . PRO B 1 19 ? 4.371 -37.906 7.844 1 76.31 19 PRO B O 1
ATOM 2870 N N . SER B 1 20 ? 3.703 -36.562 6.18 1 78.88 20 SER B N 1
ATOM 2871 C CA . SER B 1 20 ? 3.342 -37.719 5.371 1 78.88 20 SER B CA 1
ATOM 2872 C C . SER B 1 20 ? 4.574 -38.531 4.961 1 78.88 20 SER B C 1
ATOM 2874 O O . SER B 1 20 ? 4.496 -39.75 4.734 1 78.88 20 SER B O 1
ATOM 2876 N N . TYR B 1 21 ? 5.719 -37.812 4.879 1 78.81 21 TYR B N 1
ATOM 2877 C CA . TYR B 1 21 ? 6.898 -38.469 4.332 1 78.81 21 TYR B CA 1
ATOM 2878 C C . TYR B 1 21 ? 7.98 -38.625 5.395 1 78.81 21 TYR B C 1
ATOM 2880 O O . TYR B 1 21 ? 8.969 -39.344 5.188 1 78.81 21 TYR B O 1
ATOM 2888 N N . GLY B 1 22 ? 7.75 -38.156 6.484 1 75.88 22 GLY B N 1
ATOM 2889 C CA . GLY B 1 22 ? 8.781 -38.156 7.508 1 75.88 22 GLY B CA 1
ATOM 2890 C C . GLY B 1 22 ? 10.023 -37.375 7.113 1 75.88 22 GLY B C 1
ATOM 2891 O O . GLY B 1 22 ? 9.93 -36.281 6.578 1 75.88 22 GLY B O 1
ATOM 2892 N N . THR B 1 23 ? 11.297 -37.875 7.488 1 73.44 23 THR B N 1
ATOM 2893 C CA . THR B 1 23 ? 12.555 -37.219 7.168 1 73.44 23 THR B CA 1
ATOM 2894 C C . THR B 1 23 ? 13.172 -37.812 5.91 1 73.44 23 THR B C 1
ATOM 2896 O O . THR B 1 23 ? 13.172 -39.031 5.723 1 73.44 23 THR B O 1
ATOM 2899 N N . LEU B 1 24 ? 13.469 -36.969 5.031 1 76.56 24 LEU B N 1
ATOM 2900 C CA . LEU B 1 24 ? 14.195 -37.406 3.844 1 76.56 24 LEU B CA 1
ATOM 2901 C C . LEU B 1 24 ? 15.672 -37.031 3.951 1 76.56 24 LEU B C 1
ATOM 2903 O O . LEU B 1 24 ? 16.016 -36.031 4.539 1 76.56 24 LEU B O 1
ATOM 2907 N N . PRO B 1 25 ? 16.531 -37.906 3.523 1 74.81 25 PRO B N 1
ATOM 2908 C CA . PRO B 1 25 ? 17.938 -37.531 3.527 1 74.81 25 PRO B CA 1
ATOM 2909 C C . PRO B 1 25 ? 18.219 -36.281 2.67 1 74.81 25 PRO B C 1
ATOM 2911 O O . PRO B 1 25 ? 17.578 -36.094 1.63 1 74.81 25 PRO B O 1
ATOM 2914 N N . PRO B 1 26 ? 19.062 -35.406 3.186 1 74.81 26 PRO B N 1
ATOM 2915 C CA . PRO B 1 26 ? 19.438 -34.281 2.338 1 74.81 26 PRO B CA 1
ATOM 2916 C C . PRO B 1 26 ? 20.125 -34.719 1.048 1 74.81 26 PRO B C 1
ATOM 2918 O O . PRO B 1 26 ? 20.75 -35.781 1.003 1 74.81 26 PRO B O 1
ATOM 2921 N N . PRO B 1 27 ? 19.953 -33.875 0.053 1 78.25 27 PRO B N 1
ATOM 2922 C CA . PRO B 1 27 ? 20.672 -34.188 -1.181 1 78.25 27 PRO B CA 1
ATOM 2923 C C . PRO B 1 27 ? 22.188 -34.125 -1.015 1 78.25 27 PRO B C 1
ATOM 2925 O O . PRO B 1 27 ? 22.688 -33.375 -0.184 1 78.25 27 PRO B O 1
ATOM 2928 N N . ALA B 1 28 ? 22.875 -35 -1.754 1 77.62 28 ALA B N 1
ATOM 2929 C CA . ALA B 1 28 ? 24.328 -35.031 -1.712 1 77.62 28 ALA B CA 1
ATOM 2930 C C . ALA B 1 28 ? 24.922 -33.719 -2.166 1 77.62 28 ALA B C 1
ATOM 2932 O O . ALA B 1 28 ? 25.969 -33.281 -1.652 1 77.62 28 ALA B O 1
ATOM 2933 N N . VAL B 1 29 ? 24.234 -33.094 -3.115 1 83.38 29 VAL B N 1
ATOM 2934 C CA . VAL B 1 29 ? 24.641 -31.797 -3.643 1 83.38 29 VAL B CA 1
ATOM 2935 C C . VAL B 1 29 ? 23.453 -30.859 -3.693 1 83.38 29 VAL B C 1
ATOM 2937 O O . VAL B 1 29 ? 22.328 -31.281 -3.977 1 83.38 29 VAL B O 1
ATOM 2940 N N . GLN B 1 30 ? 23.703 -29.656 -3.291 1 86.31 30 GLN B N 1
ATOM 2941 C CA . GLN B 1 30 ? 22.672 -28.625 -3.42 1 86.31 30 GLN B CA 1
ATOM 2942 C C . GLN B 1 30 ? 23.047 -27.609 -4.488 1 86.31 30 GLN B C 1
ATOM 2944 O O . GLN B 1 30 ? 24.125 -27 -4.422 1 86.31 30 GLN B O 1
ATOM 2949 N N . ARG B 1 31 ? 22.156 -27.484 -5.461 1 91.06 31 ARG B N 1
ATOM 2950 C CA . ARG B 1 31 ? 22.406 -26.547 -6.555 1 91.06 31 ARG B CA 1
ATOM 2951 C C . ARG B 1 31 ? 21.5 -25.328 -6.453 1 91.06 31 ARG B C 1
ATOM 2953 O O . ARG B 1 31 ? 20.344 -25.453 -6.051 1 91.06 31 ARG B O 1
ATOM 2960 N N . ARG B 1 32 ? 22.062 -24.188 -6.742 1 94.81 32 ARG B N 1
ATOM 2961 C CA . ARG B 1 32 ? 21.297 -22.938 -6.75 1 94.81 32 ARG B CA 1
ATOM 2962 C C . ARG B 1 32 ? 21.281 -22.312 -8.141 1 94.81 32 ARG B C 1
ATOM 2964 O O . ARG B 1 32 ? 22.328 -21.859 -8.625 1 94.81 32 ARG B O 1
ATOM 2971 N N . GLY B 1 33 ? 20.172 -22.312 -8.672 1 96 33 GLY B N 1
ATOM 2972 C CA . GLY B 1 33 ? 20.094 -21.734 -10 1 96 33 GLY B CA 1
ATOM 2973 C C . GLY B 1 33 ? 18.984 -22.344 -10.844 1 96 33 GLY B C 1
ATOM 2974 O O . GLY B 1 33 ? 17.859 -22.531 -10.367 1 96 33 GLY B O 1
ATOM 2975 N N . ILE B 1 34 ? 19.312 -22.5 -12.156 1 96.31 34 ILE B N 1
ATOM 2976 C CA . ILE B 1 34 ? 18.281 -22.922 -13.102 1 96.31 34 ILE B CA 1
ATOM 2977 C C . ILE B 1 34 ? 18.781 -24.109 -13.93 1 96.31 34 ILE B C 1
ATOM 2979 O O . ILE B 1 34 ? 19.875 -24.062 -14.492 1 96.31 34 ILE B O 1
ATOM 2983 N N . MET B 1 35 ? 18.016 -25.172 -13.953 1 94.69 35 MET B N 1
ATOM 2984 C CA . MET B 1 35 ? 18.219 -26.25 -14.922 1 94.69 35 MET B CA 1
ATOM 2985 C C . MET B 1 35 ? 17.547 -25.906 -16.25 1 94.69 35 MET B C 1
ATOM 2987 O O . MET B 1 35 ? 16.391 -25.516 -16.281 1 94.69 35 MET B O 1
ATOM 2991 N N . VAL B 1 36 ? 18.312 -26.094 -17.312 1 93.5 36 VAL B N 1
ATOM 2992 C CA . VAL B 1 36 ? 17.797 -25.781 -18.641 1 93.5 36 VAL B CA 1
ATOM 2993 C C . VAL B 1 36 ? 17.625 -27.062 -19.453 1 93.5 36 VAL B C 1
ATOM 2995 O O . VAL B 1 36 ? 18.484 -27.953 -19.375 1 93.5 36 VAL B O 1
ATOM 2998 N N . PHE B 1 37 ? 16.547 -27.141 -20.109 1 90.81 37 PHE B N 1
ATOM 2999 C CA . PHE B 1 37 ? 16.312 -28.188 -21.094 1 90.81 37 PHE B CA 1
ATOM 3000 C C . PHE B 1 37 ? 16.156 -27.609 -22.5 1 90.81 37 PHE B C 1
ATOM 3002 O O . PHE B 1 37 ? 15.516 -26.562 -22.672 1 90.81 37 PHE B O 1
ATOM 3009 N N . LYS B 1 38 ? 16.812 -28.25 -23.422 1 91.19 38 LYS B N 1
ATOM 3010 C CA . LYS B 1 38 ? 16.609 -27.953 -24.844 1 91.19 38 LYS B CA 1
ATOM 3011 C C . LYS B 1 38 ? 16.078 -29.172 -25.594 1 91.19 38 LYS B C 1
ATOM 3013 O O . LYS B 1 38 ? 16.734 -30.219 -25.625 1 91.19 38 LYS B O 1
ATOM 3018 N N . ASP B 1 39 ? 14.883 -29.031 -26.188 1 87.19 39 ASP B N 1
ATOM 3019 C CA . ASP B 1 39 ? 14.227 -30.125 -26.891 1 87.19 39 ASP B CA 1
ATOM 3020 C C . ASP B 1 39 ? 14.195 -31.391 -26.016 1 87.19 39 ASP B C 1
ATOM 3022 O O . ASP B 1 39 ? 14.602 -32.469 -26.469 1 87.19 39 ASP B O 1
ATOM 3026 N N . ALA B 1 40 ? 13.891 -31.156 -24.766 1 82.69 40 ALA B N 1
ATOM 3027 C CA . ALA B 1 40 ? 13.656 -32.219 -23.781 1 82.69 40 ALA B CA 1
ATOM 3028 C C . ALA B 1 40 ? 14.977 -32.844 -23.328 1 82.69 40 ALA B C 1
ATOM 3030 O O . ALA B 1 40 ? 14.977 -33.812 -22.594 1 82.69 40 ALA B O 1
ATOM 3031 N N . GLN B 1 41 ? 16.047 -32.25 -23.797 1 88.25 41 GLN B N 1
ATOM 3032 C CA . GLN B 1 41 ? 17.359 -32.719 -23.359 1 88.25 41 GLN B CA 1
ATOM 3033 C C . GLN B 1 41 ? 17.969 -31.766 -22.359 1 88.25 41 GLN B C 1
ATOM 3035 O O . GLN B 1 41 ? 17.953 -30.547 -22.562 1 88.25 41 GLN B O 1
ATOM 3040 N N . PRO B 1 42 ? 18.438 -32.312 -21.281 1 90.06 42 PRO B N 1
ATOM 3041 C CA . PRO B 1 42 ? 19.031 -31.422 -20.281 1 90.06 42 PRO B CA 1
ATOM 3042 C C . PRO B 1 42 ? 20.328 -30.766 -20.766 1 90.06 42 PRO B C 1
ATOM 3044 O O . PRO B 1 42 ? 21.125 -31.406 -21.453 1 90.06 42 PRO B O 1
ATOM 3047 N N . LEU B 1 43 ? 20.484 -29.531 -20.469 1 92 43 LEU B N 1
ATOM 3048 C CA . LEU B 1 43 ? 21.719 -28.797 -20.656 1 92 43 LEU B CA 1
ATOM 3049 C C . LEU B 1 43 ? 22.453 -28.641 -19.328 1 92 43 LEU B C 1
ATOM 3051 O O . LEU B 1 43 ? 21.938 -29.031 -18.281 1 92 43 LEU B O 1
ATOM 3055 N N . PRO B 1 44 ? 23.703 -28.172 -19.438 1 89.44 44 PRO B N 1
ATOM 3056 C CA . PRO B 1 44 ? 24.406 -27.906 -18.188 1 89.44 44 PRO B CA 1
ATOM 3057 C C . PRO B 1 44 ? 23.656 -26.938 -17.281 1 89.44 44 PRO B C 1
ATOM 3059 O O . PRO B 1 44 ? 23.047 -25.984 -17.75 1 89.44 44 PRO B O 1
ATOM 3062 N N . PHE B 1 45 ? 23.703 -27.25 -15.992 1 93.31 45 PHE B N 1
ATOM 3063 C CA . PHE B 1 45 ? 23.047 -26.438 -14.977 1 93.31 45 PHE B CA 1
ATOM 3064 C C . PHE B 1 45 ? 23.641 -25.031 -14.961 1 93.31 45 PHE B C 1
ATOM 3066 O O . PHE B 1 45 ? 24.859 -24.859 -15.062 1 93.31 45 PHE B O 1
ATOM 3073 N N . VAL B 1 46 ? 22.812 -24.094 -14.906 1 94.38 46 VAL B N 1
ATOM 3074 C CA . VAL B 1 46 ? 23.25 -22.703 -14.797 1 94.38 46 VAL B CA 1
ATOM 3075 C C . VAL B 1 46 ? 23.297 -22.297 -13.32 1 94.38 46 VAL B C 1
ATOM 3077 O O . VAL B 1 46 ? 22.266 -22.062 -12.695 1 94.38 46 VAL B O 1
ATOM 3080 N N . GLU B 1 47 ? 24.484 -22.188 -12.828 1 94.06 47 GLU B N 1
ATOM 3081 C CA . GLU B 1 47 ? 24.672 -21.828 -11.43 1 94.06 47 GLU B CA 1
ATOM 3082 C C . GLU B 1 47 ? 24.422 -20.328 -11.211 1 94.06 47 GLU B C 1
ATOM 3084 O O . GLU B 1 47 ? 25 -19.484 -11.891 1 94.06 47 GLU B O 1
ATOM 3089 N N . LEU B 1 48 ? 23.547 -20.156 -10.32 1 93.62 48 LEU B N 1
ATOM 3090 C CA . LEU B 1 48 ? 23.312 -18.797 -9.82 1 93.62 48 LEU B CA 1
ATOM 3091 C C . LEU B 1 48 ? 23.578 -18.719 -8.32 1 93.62 48 LEU B C 1
ATOM 3093 O O . LEU B 1 48 ? 23.781 -19.75 -7.668 1 93.62 48 LEU B O 1
ATOM 3097 N N . ASP B 1 49 ? 23.828 -17.672 -7.625 1 90.56 49 ASP B N 1
ATOM 3098 C CA . ASP B 1 49 ? 24.141 -17.516 -6.207 1 90.56 49 ASP B CA 1
ATOM 3099 C C . ASP B 1 49 ? 22.875 -17.547 -5.359 1 90.56 49 ASP B C 1
ATOM 3101 O O . ASP B 1 49 ? 22.938 -17.438 -4.133 1 90.56 49 ASP B O 1
ATOM 3105 N N . VAL B 1 50 ? 21.719 -17.797 -6.004 1 94.44 50 VAL B N 1
ATOM 3106 C CA . VAL B 1 50 ? 20.453 -17.797 -5.273 1 94.44 50 VAL B CA 1
ATOM 3107 C C . VAL B 1 50 ? 19.547 -18.891 -5.812 1 94.44 50 VAL B C 1
ATOM 3109 O O . VAL B 1 50 ? 19.672 -19.297 -6.973 1 94.44 50 VAL B O 1
ATOM 3112 N N . HIS B 1 51 ? 18.656 -19.438 -4.938 1 94.94 51 HIS B N 1
ATOM 3113 C CA . HIS B 1 51 ? 17.562 -20.281 -5.398 1 94.94 51 HIS B CA 1
ATOM 3114 C C . HIS B 1 51 ? 16.531 -19.469 -6.188 1 94.94 51 HIS B C 1
ATOM 3116 O O . HIS B 1 51 ? 16.422 -18.25 -6.008 1 94.94 51 HIS B O 1
ATOM 3122 N N . ILE B 1 52 ? 15.859 -20.109 -7.066 1 95.5 52 ILE B N 1
ATOM 3123 C CA . ILE B 1 52 ? 14.953 -19.438 -7.996 1 95.5 52 ILE B CA 1
ATOM 3124 C C . ILE B 1 52 ? 13.516 -19.859 -7.707 1 95.5 52 ILE B C 1
ATOM 3126 O O . ILE B 1 52 ? 13.133 -21.016 -7.938 1 95.5 52 ILE B O 1
ATOM 3130 N N . GLY B 1 53 ? 12.773 -18.859 -7.254 1 91.75 53 GLY B N 1
ATOM 3131 C CA . GLY B 1 53 ? 11.398 -19.109 -6.832 1 91.75 53 GLY B CA 1
ATOM 3132 C C . GLY B 1 53 ? 10.422 -19.172 -7.984 1 91.75 53 GLY B C 1
ATOM 3133 O O . GLY B 1 53 ? 9.406 -19.859 -7.906 1 91.75 53 GLY B O 1
ATOM 3134 N N . TRP B 1 54 ? 10.688 -18.5 -9.039 1 97 54 TRP B N 1
ATOM 3135 C CA . TRP B 1 54 ? 9.852 -18.438 -10.234 1 97 54 TRP B CA 1
ATOM 3136 C C . TRP B 1 54 ? 10.68 -18.078 -11.461 1 97 54 TRP B C 1
ATOM 3138 O O . TRP B 1 54 ? 11.703 -17.391 -11.352 1 97 54 TRP B O 1
ATOM 3148 N N . VAL B 1 55 ? 10.281 -18.594 -12.586 1 96.69 55 VAL B N 1
ATOM 3149 C CA . VAL B 1 55 ? 10.953 -18.328 -13.852 1 96.69 55 VAL B CA 1
ATOM 3150 C C . VAL B 1 55 ? 9.922 -18.234 -14.977 1 96.69 55 VAL B C 1
ATOM 3152 O O . VAL B 1 55 ? 8.961 -19 -15.008 1 96.69 55 VAL B O 1
ATOM 3155 N N . ALA B 1 56 ? 10.109 -17.281 -15.836 1 95.5 56 ALA B N 1
ATOM 3156 C CA . ALA B 1 56 ? 9.211 -17.141 -16.969 1 95.5 56 ALA B CA 1
ATOM 3157 C C . ALA B 1 56 ? 9.945 -16.578 -18.188 1 95.5 56 ALA B C 1
ATOM 3159 O O . ALA B 1 56 ? 10.836 -15.734 -18.062 1 95.5 56 ALA B O 1
ATOM 3160 N N . HIS B 1 57 ? 9.531 -17.078 -19.312 1 93.19 57 HIS B N 1
ATOM 3161 C CA . HIS B 1 57 ? 10.008 -16.516 -20.562 1 93.19 57 HIS B CA 1
ATOM 3162 C C . HIS B 1 57 ? 9.281 -15.219 -20.906 1 93.19 57 HIS B C 1
ATOM 3164 O O . HIS B 1 57 ? 8.07 -15.109 -20.688 1 93.19 57 HIS B O 1
ATOM 3170 N N . HIS B 1 58 ? 10.102 -14.352 -21.375 1 94.25 58 HIS B N 1
ATOM 3171 C CA . HIS B 1 58 ? 9.43 -13.188 -21.953 1 94.25 58 HIS B CA 1
ATOM 3172 C C . HIS B 1 58 ? 8.656 -13.57 -23.219 1 94.25 58 HIS B C 1
ATOM 3174 O O . HIS B 1 58 ? 9.094 -14.438 -23.984 1 94.25 58 HIS B O 1
ATOM 3180 N N . PRO B 1 59 ? 7.668 -12.828 -23.547 1 89.56 59 PRO B N 1
ATOM 3181 C CA . PRO B 1 59 ? 6.883 -13.227 -24.719 1 89.56 59 PRO B CA 1
ATOM 3182 C C . PRO B 1 59 ? 7.617 -12.977 -26.031 1 89.56 59 PRO B C 1
ATOM 3184 O O . PRO B 1 59 ? 7.383 -13.68 -27.016 1 89.56 59 PRO B O 1
ATOM 3187 N N . THR B 1 60 ? 8.586 -11.969 -26.078 1 89.94 60 THR B N 1
ATOM 3188 C CA . THR B 1 60 ? 9.016 -11.641 -27.438 1 89.94 60 THR B CA 1
ATOM 3189 C C . THR B 1 60 ? 10.484 -11.211 -27.453 1 89.94 60 THR B C 1
ATOM 3191 O O . THR B 1 60 ? 11.086 -11.07 -28.516 1 89.94 60 THR B O 1
ATOM 3194 N N . ASN B 1 61 ? 11.172 -11.039 -26.375 1 90.88 61 ASN B N 1
ATOM 3195 C CA . ASN B 1 61 ? 12.422 -10.297 -26.438 1 90.88 61 ASN B CA 1
ATOM 3196 C C . ASN B 1 61 ? 13.625 -11.219 -26.266 1 90.88 61 ASN B C 1
ATOM 3198 O O . ASN B 1 61 ? 14.758 -10.75 -26.141 1 90.88 61 ASN B O 1
ATOM 3202 N N . GLY B 1 62 ? 13.367 -12.516 -26.094 1 90.56 62 GLY B N 1
ATOM 3203 C CA . GLY B 1 62 ? 14.469 -13.461 -26 1 90.56 62 GLY B CA 1
ATOM 3204 C C . GLY B 1 62 ? 15.039 -13.555 -24.594 1 90.56 62 GLY B C 1
ATOM 3205 O O . GLY B 1 62 ? 16.094 -14.156 -24.391 1 90.56 62 GLY B O 1
ATOM 3206 N N . PHE B 1 63 ? 14.438 -12.93 -23.641 1 95.62 63 PHE B N 1
ATOM 3207 C CA . PHE B 1 63 ? 14.898 -12.984 -22.266 1 95.62 63 PHE B CA 1
ATOM 3208 C C . PHE B 1 63 ? 14.078 -13.984 -21.453 1 95.62 63 PHE B C 1
ATOM 3210 O O . PHE B 1 63 ? 12.953 -14.312 -21.828 1 95.62 63 PHE B O 1
ATOM 3217 N N . VAL B 1 64 ? 14.719 -14.398 -20.406 1 96.5 64 VAL B N 1
ATOM 3218 C CA . VAL B 1 64 ? 14.086 -15.133 -19.312 1 96.5 64 VAL B CA 1
ATOM 3219 C C . VAL B 1 64 ? 14.188 -14.328 -18.031 1 96.5 64 VAL B C 1
ATOM 3221 O O . VAL B 1 64 ? 15.234 -13.734 -17.734 1 96.5 64 VAL B O 1
ATOM 3224 N N . TYR B 1 65 ? 13.141 -14.25 -17.359 1 97.94 65 TYR B N 1
ATOM 3225 C CA . TYR B 1 65 ? 13.164 -13.578 -16.062 1 97.94 65 TYR B CA 1
ATOM 3226 C C . TYR B 1 65 ? 12.984 -14.586 -14.93 1 97.94 65 TYR B C 1
ATOM 3228 O O . TYR B 1 65 ? 12.289 -15.594 -15.086 1 97.94 65 TYR B O 1
ATOM 3236 N N . ALA B 1 66 ? 13.609 -14.305 -13.844 1 97.94 66 ALA B N 1
ATOM 3237 C CA . ALA B 1 66 ? 13.578 -15.172 -12.672 1 97.94 66 ALA B CA 1
ATOM 3238 C C . ALA B 1 66 ? 13.602 -14.359 -11.375 1 97.94 66 ALA B C 1
ATOM 3240 O O . ALA B 1 66 ? 13.875 -13.156 -11.398 1 97.94 66 ALA B O 1
ATOM 3241 N N . CYS B 1 67 ? 13.203 -14.945 -10.297 1 97.62 67 CYS B N 1
ATOM 3242 C CA . CYS B 1 67 ? 13.297 -14.25 -9.016 1 97.62 67 CYS B CA 1
ATOM 3243 C C . CYS B 1 67 ? 13.961 -15.133 -7.965 1 97.62 67 CYS B C 1
ATOM 3245 O O . CYS B 1 67 ? 13.812 -16.359 -7.988 1 97.62 67 CYS B O 1
ATOM 3247 N N . GLY B 1 68 ? 14.711 -14.531 -7.074 1 95.5 68 GLY B N 1
ATOM 3248 C CA . GLY B 1 68 ? 15.414 -15.156 -5.965 1 95.5 68 GLY B CA 1
ATOM 3249 C C . GLY B 1 68 ? 16.25 -14.172 -5.16 1 95.5 68 GLY B C 1
ATOM 3250 O O . GLY B 1 68 ? 16.75 -13.188 -5.699 1 95.5 68 GLY B O 1
ATOM 3251 N N . GLY B 1 69 ? 16.328 -14.461 -3.854 1 94 69 GLY B N 1
ATOM 3252 C CA . GLY B 1 69 ? 17.172 -13.625 -3.006 1 94 69 GLY B CA 1
ATOM 3253 C C . GLY B 1 69 ? 16.656 -12.203 -2.877 1 94 69 GLY B C 1
ATOM 3254 O O . GLY B 1 69 ? 17.453 -11.258 -2.801 1 94 69 GLY B O 1
ATOM 3255 N N . GLY B 1 70 ? 15.469 -12.031 -3.045 1 96.44 70 GLY B N 1
ATOM 3256 C CA . GLY B 1 70 ? 14.875 -10.711 -2.869 1 96.44 70 GLY B CA 1
ATOM 3257 C C . GLY B 1 70 ? 14.891 -9.883 -4.137 1 96.44 70 GLY B C 1
ATOM 3258 O O . GLY B 1 70 ? 14.477 -8.719 -4.129 1 96.44 70 GLY B O 1
ATOM 3259 N N . GLU B 1 71 ? 15.305 -10.523 -5.246 1 97.56 71 GLU B N 1
ATOM 3260 C CA . GLU B 1 71 ? 15.477 -9.758 -6.477 1 97.56 71 GLU B CA 1
ATOM 3261 C C . GLU B 1 71 ? 14.773 -10.43 -7.652 1 97.56 71 GLU B C 1
ATOM 3263 O O . GLU B 1 71 ? 14.492 -11.633 -7.605 1 97.56 71 GLU B O 1
ATOM 3268 N N . LEU B 1 72 ? 14.477 -9.641 -8.633 1 98.38 72 LEU B N 1
ATOM 3269 C CA . LEU B 1 72 ? 14.164 -10.094 -9.984 1 98.38 72 LEU B CA 1
ATOM 3270 C C . LEU B 1 72 ? 15.406 -10.062 -10.867 1 98.38 72 LEU B C 1
ATOM 3272 O O . LEU B 1 72 ? 16.203 -9.125 -10.797 1 98.38 72 LEU B O 1
ATOM 3276 N N . LEU B 1 73 ? 15.562 -11.078 -11.641 1 98.31 73 LEU B N 1
ATOM 3277 C CA . LEU B 1 73 ? 16.688 -11.195 -12.555 1 98.31 73 LEU B CA 1
ATOM 3278 C C . LEU B 1 73 ? 16.219 -11.203 -14.008 1 98.31 73 LEU B C 1
ATOM 3280 O O . LEU B 1 73 ? 15.211 -11.844 -14.336 1 98.31 73 LEU B O 1
ATOM 3284 N N . ALA B 1 74 ? 16.906 -10.445 -14.805 1 98.56 74 ALA B N 1
ATOM 3285 C CA . ALA B 1 74 ? 16.781 -10.562 -16.25 1 98.56 74 ALA B CA 1
ATOM 3286 C C . ALA B 1 74 ? 17.938 -11.344 -16.844 1 98.56 74 ALA B C 1
ATOM 3288 O O . ALA B 1 74 ? 19.109 -10.977 -16.656 1 98.56 74 ALA B O 1
ATOM 3289 N N . LEU B 1 75 ? 17.641 -12.43 -17.516 1 97.75 75 LEU B N 1
ATOM 3290 C CA . LEU B 1 75 ? 18.656 -13.289 -18.094 1 97.75 75 LEU B CA 1
ATOM 3291 C C . LEU B 1 75 ? 18.531 -13.328 -19.609 1 97.75 75 LEU B C 1
ATOM 3293 O O . LEU B 1 75 ? 17.438 -13.531 -20.141 1 97.75 75 LEU B O 1
ATOM 3297 N N . ARG B 1 76 ? 19.625 -13.133 -20.266 1 96.44 76 ARG B N 1
ATOM 3298 C CA . ARG B 1 76 ? 19.641 -13.328 -21.719 1 96.44 76 ARG B CA 1
ATOM 3299 C C . ARG B 1 76 ? 19.891 -14.797 -22.062 1 96.44 76 ARG B C 1
ATOM 3301 O O . ARG B 1 76 ? 20.797 -15.43 -21.5 1 96.44 76 ARG B O 1
ATOM 3308 N N . LEU B 1 77 ? 19.047 -15.289 -22.875 1 92.88 77 LEU B N 1
ATOM 3309 C CA . LEU B 1 77 ? 19.141 -16.672 -23.344 1 92.88 77 LEU B CA 1
ATOM 3310 C C . LEU B 1 77 ? 19.719 -16.734 -24.734 1 92.88 77 LEU B C 1
ATOM 3312 O O . LEU B 1 77 ? 19.219 -16.078 -25.656 1 92.88 77 LEU B O 1
ATOM 3316 N N . ASP B 1 78 ? 20.797 -17.484 -24.922 1 90.69 78 ASP B N 1
ATOM 3317 C CA . ASP B 1 78 ? 21.344 -17.609 -26.266 1 90.69 78 ASP B CA 1
ATOM 3318 C C . ASP B 1 78 ? 20.875 -18.891 -26.938 1 90.69 78 ASP B C 1
ATOM 3320 O O . ASP B 1 78 ? 20.141 -19.672 -26.344 1 90.69 78 ASP B O 1
ATOM 3324 N N . ALA B 1 79 ? 21.312 -19.094 -28.188 1 88.75 79 ALA B N 1
ATOM 3325 C CA . ALA B 1 79 ? 20.828 -20.219 -28.984 1 88.75 79 ALA B CA 1
ATOM 3326 C C . ALA B 1 79 ? 21.312 -21.547 -28.406 1 88.75 79 ALA B C 1
ATOM 3328 O O . ALA B 1 79 ? 20.656 -22.578 -28.594 1 88.75 79 ALA B O 1
ATOM 3329 N N . ALA B 1 80 ? 22.406 -21.516 -27.688 1 88.69 80 ALA B N 1
ATOM 3330 C CA . ALA B 1 80 ? 22.969 -22.734 -27.125 1 88.69 80 ALA B CA 1
ATOM 3331 C C . ALA B 1 80 ? 22.281 -23.094 -25.797 1 88.69 80 ALA B C 1
ATOM 3333 O O . ALA B 1 80 ? 22.438 -24.203 -25.281 1 88.69 80 ALA B O 1
ATOM 3334 N N . GLY B 1 81 ? 21.469 -22.156 -25.297 1 88.88 81 GLY B N 1
ATOM 3335 C CA . GLY B 1 81 ? 20.75 -22.406 -24.062 1 88.88 81 GLY B CA 1
ATOM 3336 C C . GLY B 1 81 ? 21.453 -21.859 -22.844 1 88.88 81 GLY B C 1
ATOM 3337 O O . GLY B 1 81 ? 21.078 -22.156 -21.703 1 88.88 81 GLY B O 1
ATOM 3338 N N . SER B 1 82 ? 22.469 -21.094 -23.109 1 91.31 82 SER B N 1
ATOM 3339 C CA . SER B 1 82 ? 23.156 -20.438 -22 1 91.31 82 SER B CA 1
ATOM 3340 C C . SER B 1 82 ? 22.359 -19.234 -21.484 1 91.31 82 SER B C 1
ATOM 3342 O O . SER B 1 82 ? 21.75 -18.516 -22.281 1 91.31 82 SER B O 1
ATOM 3344 N N . LEU B 1 83 ? 22.375 -19.078 -20.141 1 95.06 83 LEU B N 1
ATOM 3345 C CA . LEU B 1 83 ? 21.719 -17.938 -19.516 1 95.06 83 LEU B CA 1
ATOM 3346 C C . LEU B 1 83 ? 22.734 -17.016 -18.875 1 95.06 83 LEU B C 1
ATOM 3348 O O . LEU B 1 83 ? 23.641 -17.469 -18.156 1 95.06 83 LEU B O 1
ATOM 3352 N N . GLU B 1 84 ? 22.609 -15.75 -19.172 1 95.56 84 GLU B N 1
ATOM 3353 C CA . GLU B 1 84 ? 23.469 -14.734 -18.562 1 95.56 84 GLU B CA 1
ATOM 3354 C C . GLU B 1 84 ? 22.641 -13.656 -17.859 1 95.56 84 GLU B C 1
ATOM 3356 O O . GLU B 1 84 ? 21.766 -13.047 -18.469 1 95.56 84 GLU B O 1
ATOM 3361 N N . VAL B 1 85 ? 22.953 -13.422 -16.578 1 97.5 85 VAL B N 1
ATOM 3362 C CA . VAL B 1 85 ? 22.266 -12.359 -15.867 1 97.5 85 VAL B CA 1
ATOM 3363 C C . VAL B 1 85 ? 22.719 -11 -16.406 1 97.5 85 VAL B C 1
ATOM 3365 O O . VAL B 1 85 ? 23.906 -10.688 -16.406 1 97.5 85 VAL B O 1
ATOM 3368 N N . VAL B 1 86 ? 21.781 -10.188 -16.828 1 97.06 86 VAL B N 1
ATOM 3369 C CA . VAL B 1 86 ? 22.141 -8.906 -17.438 1 97.06 86 VAL B CA 1
ATOM 3370 C C . VAL B 1 86 ? 21.703 -7.766 -16.516 1 97.06 86 VAL B C 1
ATOM 3372 O O . VAL B 1 86 ? 22.219 -6.656 -16.609 1 97.06 86 VAL B O 1
ATOM 3375 N N . SER B 1 87 ? 20.75 -7.996 -15.727 1 97.75 87 SER B N 1
ATOM 3376 C CA . SER B 1 87 ? 20.25 -6.965 -14.82 1 97.75 87 SER B CA 1
ATOM 3377 C C . SER B 1 87 ? 19.516 -7.578 -13.633 1 97.75 87 SER B C 1
ATOM 3379 O O . SER B 1 87 ? 19.078 -8.727 -13.695 1 97.75 87 SER B O 1
ATOM 3381 N N . ARG B 1 88 ? 19.469 -6.852 -12.578 1 97.88 88 ARG B N 1
ATOM 3382 C CA . ARG B 1 88 ? 18.75 -7.195 -11.352 1 97.88 88 ARG B CA 1
ATOM 3383 C C . ARG B 1 88 ? 17.906 -6.02 -10.859 1 97.88 88 ARG B C 1
ATOM 3385 O O . ARG B 1 88 ? 18.25 -4.859 -11.117 1 97.88 88 ARG B O 1
ATOM 3392 N N . ALA B 1 89 ? 16.875 -6.254 -10.219 1 98.5 89 ALA B N 1
ATOM 3393 C CA . ALA B 1 89 ? 16.031 -5.223 -9.594 1 98.5 89 ALA B CA 1
ATOM 3394 C C . ALA B 1 89 ? 15.5 -5.695 -8.25 1 98.5 89 ALA B C 1
ATOM 3396 O O . ALA B 1 89 ? 15.242 -6.887 -8.055 1 98.5 89 ALA B O 1
ATOM 3397 N N . ASP B 1 90 ? 15.344 -4.742 -7.289 1 98.38 90 ASP B N 1
ATOM 3398 C CA . ASP B 1 90 ? 14.719 -5.02 -6 1 98.38 90 ASP B CA 1
ATOM 3399 C C . ASP B 1 90 ? 13.25 -5.375 -6.164 1 98.38 90 ASP B C 1
ATOM 3401 O O . ASP B 1 90 ? 12.484 -4.609 -6.754 1 98.38 90 ASP B O 1
ATOM 3405 N N . ALA B 1 91 ? 12.859 -6.488 -5.672 1 98 91 ALA B N 1
ATOM 3406 C CA . ALA B 1 91 ? 11.477 -6.934 -5.812 1 98 91 ALA B CA 1
ATOM 3407 C C . ALA B 1 91 ? 10.648 -6.559 -4.586 1 98 91 ALA B C 1
ATOM 3409 O O . ALA B 1 91 ? 9.477 -6.93 -4.48 1 98 91 ALA B O 1
ATOM 3410 N N . LEU B 1 92 ? 11.289 -5.797 -3.641 1 97.5 92 LEU B N 1
ATOM 3411 C CA . LEU B 1 92 ? 10.656 -5.328 -2.416 1 97.5 92 LEU B CA 1
ATOM 3412 C C . LEU B 1 92 ? 10.133 -6.504 -1.593 1 97.5 92 LEU B C 1
ATOM 3414 O O . LEU B 1 92 ? 9.039 -6.434 -1.027 1 97.5 92 LEU B O 1
ATOM 3418 N N . GLY B 1 93 ? 10.836 -7.508 -1.603 1 96.06 93 GLY B N 1
ATOM 3419 C CA . GLY B 1 93 ? 10.609 -8.789 -0.958 1 96.06 93 GLY B CA 1
ATOM 3420 C C . GLY B 1 93 ? 11.234 -9.953 -1.711 1 96.06 93 GLY B C 1
ATOM 3421 O O . GLY B 1 93 ? 12.148 -9.766 -2.514 1 96.06 93 GLY B O 1
ATOM 3422 N N . ASN B 1 94 ? 10.945 -11.172 -1.423 1 92.06 94 ASN B N 1
ATOM 3423 C CA . ASN B 1 94 ? 11.312 -12.375 -2.172 1 92.06 94 ASN B CA 1
ATOM 3424 C C . ASN B 1 94 ? 10.086 -13.031 -2.811 1 92.06 94 ASN B C 1
ATOM 3426 O O . ASN B 1 94 ? 9.367 -13.781 -2.152 1 92.06 94 ASN B O 1
ATOM 3430 N N . PRO B 1 95 ? 9.93 -12.766 -4.074 1 96.56 95 PRO B N 1
ATOM 3431 C CA . PRO B 1 95 ? 8.68 -13.172 -4.723 1 96.56 95 PRO B CA 1
ATOM 3432 C C . PRO B 1 95 ? 8.477 -14.688 -4.723 1 96.56 95 PRO B C 1
ATOM 3434 O O . PRO B 1 95 ? 9.391 -15.438 -5.074 1 96.56 95 PRO B O 1
ATOM 3437 N N . ALA B 1 96 ? 7.352 -15.117 -4.316 1 96.62 96 ALA B N 1
ATOM 3438 C CA . ALA B 1 96 ? 6.902 -16.484 -4.535 1 96.62 96 ALA B CA 1
ATOM 3439 C C . ALA B 1 96 ? 6.445 -16.688 -5.977 1 96.62 96 ALA B C 1
ATOM 3441 O O . ALA B 1 96 ? 6.504 -17.812 -6.5 1 96.62 96 ALA B O 1
ATOM 3442 N N . HIS B 1 97 ? 5.988 -15.633 -6.566 1 98 97 HIS B N 1
ATOM 3443 C CA . HIS B 1 97 ? 5.484 -15.641 -7.938 1 98 97 HIS B CA 1
ATOM 3444 C C . HIS B 1 97 ? 5.605 -14.266 -8.578 1 98 97 HIS B C 1
ATOM 3446 O O . HIS B 1 97 ? 5.52 -13.25 -7.887 1 98 97 HIS B O 1
ATOM 3452 N N . PHE B 1 98 ? 5.805 -14.266 -9.859 1 98.19 98 PHE B N 1
ATOM 3453 C CA . PHE B 1 98 ? 5.59 -13.031 -10.602 1 98.19 98 PHE B CA 1
ATOM 3454 C C . PHE B 1 98 ? 4.906 -13.32 -11.938 1 98.19 98 PHE B C 1
ATOM 3456 O O . PHE B 1 98 ? 4.934 -14.453 -12.422 1 98.19 98 PHE B O 1
ATOM 3463 N N . GLU B 1 99 ? 4.242 -12.312 -12.477 1 97.12 99 GLU B N 1
ATOM 3464 C CA . GLU B 1 99 ? 3.576 -12.344 -13.773 1 97.12 99 GLU B CA 1
ATOM 3465 C C . GLU B 1 99 ? 4.113 -11.258 -14.695 1 97.12 99 GLU B C 1
ATOM 3467 O O . GLU B 1 99 ? 4.281 -10.109 -14.273 1 97.12 99 GLU B O 1
ATOM 3472 N N . ILE B 1 100 ? 4.484 -11.672 -15.906 1 96.81 100 ILE B N 1
ATOM 3473 C CA . ILE B 1 100 ? 4.832 -10.68 -16.922 1 96.81 100 ILE B CA 1
ATOM 3474 C C . ILE B 1 100 ? 3.574 -10.25 -17.672 1 96.81 100 ILE B C 1
ATOM 3476 O O . ILE B 1 100 ? 2.777 -11.094 -18.094 1 96.81 100 ILE B O 1
ATOM 3480 N N . SER B 1 101 ? 3.377 -8.938 -17.797 1 96.88 101 SER B N 1
ATOM 3481 C CA . SER B 1 101 ? 2.211 -8.453 -18.516 1 96.88 101 SER B CA 1
ATOM 3482 C C . SER B 1 101 ? 2.225 -8.922 -19.969 1 96.88 101 SER B C 1
ATOM 3484 O O . SER B 1 101 ? 3.285 -9.227 -20.516 1 96.88 101 SER B O 1
ATOM 3486 N N . ALA B 1 102 ? 1.061 -8.953 -20.594 1 93.75 102 ALA B N 1
ATOM 3487 C CA . ALA B 1 102 ? 0.906 -9.5 -21.938 1 93.75 102 ALA B CA 1
ATOM 3488 C C . ALA B 1 102 ? 1.783 -8.75 -22.938 1 93.75 102 ALA B C 1
ATOM 3490 O O . ALA B 1 102 ? 2.326 -9.352 -23.875 1 93.75 102 ALA B O 1
ATOM 3491 N N . ASP B 1 103 ? 1.915 -7.461 -22.75 1 93.94 103 ASP B N 1
ATOM 3492 C CA . ASP B 1 103 ? 2.713 -6.652 -23.672 1 93.94 103 ASP B CA 1
ATOM 3493 C C . ASP B 1 103 ? 4.199 -6.75 -23.344 1 93.94 103 ASP B C 1
ATOM 3495 O O . ASP B 1 103 ? 5.035 -6.152 -24.016 1 93.94 103 ASP B O 1
ATOM 3499 N N . GLY B 1 104 ? 4.52 -7.473 -22.25 1 95.69 104 GLY B N 1
ATOM 3500 C CA . GLY B 1 104 ? 5.906 -7.719 -21.891 1 95.69 104 GLY B CA 1
ATOM 3501 C C . GLY B 1 104 ? 6.578 -6.52 -21.234 1 95.69 104 GLY B C 1
ATOM 3502 O O . GLY B 1 104 ? 7.805 -6.48 -21.125 1 95.69 104 GLY B O 1
ATOM 3503 N N . ALA B 1 105 ? 5.84 -5.52 -20.797 1 97.38 105 ALA B N 1
ATOM 3504 C CA . ALA B 1 105 ? 6.434 -4.262 -20.359 1 97.38 105 ALA B CA 1
ATOM 3505 C C . ALA B 1 105 ? 6.613 -4.246 -18.844 1 97.38 105 ALA B C 1
ATOM 3507 O O . ALA B 1 105 ? 7.367 -3.432 -18.297 1 97.38 105 ALA B O 1
ATOM 3508 N N . TRP B 1 106 ? 5.902 -5.148 -18.156 1 98.12 106 TRP B N 1
ATOM 3509 C CA . TRP B 1 106 ? 5.867 -5.078 -16.703 1 98.12 106 TRP B CA 1
ATOM 3510 C C . TRP B 1 106 ? 6.004 -6.465 -16.078 1 98.12 106 TRP B C 1
ATOM 3512 O O . TRP B 1 106 ? 5.547 -7.453 -16.656 1 98.12 106 TRP B O 1
ATOM 3522 N N . VAL B 1 107 ? 6.602 -6.508 -14.945 1 98.56 107 VAL B N 1
ATOM 3523 C CA . VAL B 1 107 ? 6.602 -7.676 -14.078 1 98.56 107 VAL B CA 1
ATOM 3524 C C . VAL B 1 107 ? 5.902 -7.34 -12.758 1 98.56 107 VAL B C 1
ATOM 3526 O O . VAL B 1 107 ? 6.277 -6.387 -12.078 1 98.56 107 VAL B O 1
ATOM 3529 N N . LEU B 1 108 ? 4.82 -7.992 -12.398 1 98.75 108 LEU B N 1
ATOM 3530 C CA . LEU B 1 108 ? 4.191 -7.898 -11.086 1 98.75 108 LEU B CA 1
ATOM 3531 C C . LEU B 1 108 ? 4.668 -9.023 -10.172 1 98.75 108 LEU B C 1
ATOM 3533 O O . LEU B 1 108 ? 4.59 -10.195 -10.539 1 98.75 108 LEU B O 1
ATOM 3537 N N . CYS B 1 109 ? 5.164 -8.703 -9.008 1 98.69 109 CYS B N 1
ATOM 3538 C CA . CYS B 1 109 ? 5.762 -9.664 -8.086 1 98.69 109 CYS B CA 1
ATOM 3539 C C . CYS B 1 109 ? 4.918 -9.805 -6.82 1 98.69 109 CYS B C 1
ATOM 3541 O O . CYS B 1 109 ? 4.609 -8.805 -6.164 1 98.69 109 CYS B O 1
ATOM 3543 N N . ALA B 1 110 ? 4.48 -10.961 -6.465 1 98.69 110 ALA B N 1
ATOM 3544 C CA . ALA B 1 110 ? 3.863 -11.281 -5.18 1 98.69 110 ALA B CA 1
ATOM 3545 C C . ALA B 1 110 ? 4.906 -11.75 -4.172 1 98.69 110 ALA B C 1
ATOM 3547 O O . ALA B 1 110 ? 5.555 -12.781 -4.379 1 98.69 110 ALA B O 1
ATOM 3548 N N . ASN B 1 111 ? 5.059 -11.055 -3.092 1 98.38 111 ASN B N 1
ATOM 3549 C CA . ASN B 1 111 ? 6.086 -11.336 -2.096 1 98.38 111 ASN B CA 1
ATOM 3550 C C . ASN B 1 111 ? 5.488 -11.922 -0.822 1 98.38 111 ASN B C 1
ATOM 3552 O O . ASN B 1 111 ? 4.824 -11.219 -0.059 1 98.38 111 ASN B O 1
ATOM 3556 N N . TYR B 1 112 ? 5.828 -13.141 -0.583 1 97.38 112 TYR B N 1
ATOM 3557 C CA . TYR B 1 112 ? 5.207 -13.945 0.467 1 97.38 112 TYR B CA 1
ATOM 3558 C C . TYR B 1 112 ? 5.547 -13.391 1.847 1 97.38 112 TYR B C 1
ATOM 3560 O O . TYR B 1 112 ? 4.672 -12.906 2.564 1 97.38 112 TYR B O 1
ATOM 3568 N N . SER B 1 113 ? 6.797 -13.352 2.178 1 96.31 113 SER B N 1
ATOM 3569 C CA . SER B 1 113 ? 7.215 -13.031 3.539 1 96.31 113 SER B CA 1
ATOM 3570 C C . SER B 1 113 ? 7.129 -11.531 3.805 1 96.31 113 SER B C 1
ATOM 3572 O O . SER B 1 113 ? 6.859 -11.109 4.93 1 96.31 113 SER B O 1
ATOM 3574 N N . ALA B 1 114 ? 7.277 -10.734 2.705 1 97.31 114 ALA B N 1
ATOM 3575 C CA . ALA B 1 114 ? 7.277 -9.281 2.879 1 97.31 114 ALA B CA 1
ATOM 3576 C C . ALA B 1 114 ? 5.855 -8.727 2.867 1 97.31 114 ALA B C 1
ATOM 3578 O O . ALA B 1 114 ? 5.633 -7.562 3.197 1 97.31 114 ALA B O 1
ATOM 3579 N N . SER B 1 115 ? 4.891 -9.531 2.486 1 98.25 115 SER B N 1
ATOM 3580 C CA . SER B 1 115 ? 3.492 -9.125 2.424 1 98.25 115 SER B CA 1
ATOM 3581 C C . SER B 1 115 ? 3.299 -7.953 1.463 1 98.25 115 SER B C 1
ATOM 3583 O O . SER B 1 115 ? 2.602 -6.988 1.782 1 98.25 115 SER B O 1
ATOM 3585 N N . THR B 1 116 ? 3.963 -8.039 0.322 1 98.44 116 THR B N 1
ATOM 3586 C CA . THR B 1 116 ? 3.867 -6.922 -0.616 1 98.44 116 THR B CA 1
ATOM 3587 C C . THR B 1 116 ? 3.594 -7.426 -2.029 1 98.44 116 THR B C 1
ATOM 3589 O O . THR B 1 116 ? 3.779 -8.609 -2.318 1 98.44 116 THR B O 1
ATOM 3592 N N . LEU B 1 117 ? 3.088 -6.574 -2.812 1 98.69 117 LEU B N 1
ATOM 3593 C CA . LEU B 1 117 ? 3.014 -6.625 -4.27 1 98.69 117 LEU B CA 1
ATOM 3594 C C . LEU B 1 117 ? 3.777 -5.457 -4.891 1 98.69 117 LEU B C 1
ATOM 3596 O O . LEU B 1 117 ? 3.689 -4.328 -4.41 1 98.69 117 LEU B O 1
ATOM 3600 N N . CYS B 1 118 ? 4.594 -5.688 -5.902 1 98.62 118 CYS B N 1
ATOM 3601 C CA . CYS B 1 118 ? 5.246 -4.559 -6.562 1 98.62 118 CYS B CA 1
ATOM 3602 C C . CYS B 1 118 ? 5.215 -4.719 -8.078 1 98.62 118 CYS B C 1
ATOM 3604 O O . CYS B 1 118 ? 4.941 -5.809 -8.586 1 98.62 118 CYS B O 1
ATOM 3606 N N . VAL B 1 119 ? 5.371 -3.666 -8.781 1 98.88 119 VAL B N 1
ATOM 3607 C CA . VAL B 1 119 ? 5.41 -3.6 -10.242 1 98.88 119 VAL B CA 1
ATOM 3608 C C . VAL B 1 119 ? 6.777 -3.105 -10.703 1 98.88 119 VAL B C 1
ATOM 3610 O O . VAL B 1 119 ? 7.23 -2.037 -10.281 1 98.88 119 VAL B O 1
ATOM 3613 N N . VAL B 1 120 ? 7.426 -3.848 -11.539 1 98.81 120 VAL B N 1
ATOM 3614 C CA . VAL B 1 120 ? 8.758 -3.533 -12.055 1 98.81 120 VAL B CA 1
ATOM 3615 C C . VAL B 1 120 ? 8.711 -3.434 -13.578 1 98.81 120 VAL B C 1
ATOM 3617 O O . VAL B 1 120 ? 8.156 -4.305 -14.25 1 98.81 120 VAL B O 1
ATOM 3620 N N . PRO B 1 121 ? 9.281 -2.426 -14.141 1 98.81 121 PRO B N 1
ATOM 3621 C CA . PRO B 1 121 ? 9.281 -2.303 -15.602 1 98.81 121 PRO B CA 1
ATOM 3622 C C . PRO B 1 121 ? 10.375 -3.135 -16.266 1 98.81 121 PRO B C 1
ATOM 3624 O O . PRO B 1 121 ? 11.469 -3.273 -15.703 1 98.81 121 PRO B O 1
ATOM 3627 N N . ILE B 1 122 ? 10.047 -3.701 -17.359 1 98.62 122 ILE B N 1
ATOM 3628 C CA . ILE B 1 122 ? 11.039 -4.23 -18.281 1 98.62 122 ILE B CA 1
ATOM 3629 C C . ILE B 1 122 ? 11.391 -3.166 -19.328 1 98.62 122 ILE B C 1
ATOM 3631 O O . ILE B 1 122 ? 10.531 -2.732 -20.094 1 98.62 122 ILE B O 1
ATOM 3635 N N . LEU B 1 123 ? 12.617 -2.803 -19.359 1 98.38 123 LEU B N 1
ATOM 3636 C CA . LEU B 1 123 ? 13.047 -1.726 -20.234 1 98.38 123 LEU B CA 1
ATOM 3637 C C . LEU B 1 123 ? 13.242 -2.234 -21.656 1 98.38 123 LEU B C 1
ATOM 3639 O O . LEU B 1 123 ? 13.172 -3.439 -21.906 1 98.38 123 LEU B O 1
ATOM 3643 N N . ARG B 1 124 ? 13.461 -1.355 -22.688 1 96.62 124 ARG B N 1
ATOM 3644 C CA . ARG B 1 124 ? 13.531 -1.679 -24.109 1 96.62 124 ARG B CA 1
ATOM 3645 C C . ARG B 1 124 ? 14.656 -2.67 -24.391 1 96.62 124 ARG B C 1
ATOM 3647 O O . ARG B 1 124 ? 14.539 -3.521 -25.281 1 96.62 124 ARG B O 1
ATOM 3654 N N . ASP B 1 125 ? 15.719 -2.648 -23.625 1 97.44 125 ASP B N 1
ATOM 3655 C CA . ASP B 1 125 ? 16.859 -3.52 -23.875 1 97.44 125 ASP B CA 1
ATOM 3656 C C . ASP B 1 125 ? 16.719 -4.84 -23.125 1 97.44 125 ASP B C 1
ATOM 3658 O O . ASP B 1 125 ? 17.656 -5.645 -23.094 1 97.44 125 ASP B O 1
ATOM 3662 N N . GLY B 1 126 ? 15.555 -4.977 -22.422 1 97.69 126 GLY B N 1
ATOM 3663 C CA . GLY B 1 126 ? 15.273 -6.211 -21.703 1 97.69 126 GLY B CA 1
ATOM 3664 C C . GLY B 1 126 ? 15.672 -6.152 -20.234 1 97.69 126 GLY B C 1
ATOM 3665 O O . GLY B 1 126 ? 15.289 -7.02 -19.453 1 97.69 126 GLY B O 1
ATOM 3666 N N . SER B 1 127 ? 16.438 -5.129 -19.859 1 98.44 127 SER B N 1
ATOM 3667 C CA . SER B 1 127 ? 16.828 -4.973 -18.469 1 98.44 127 SER B CA 1
ATOM 3668 C C . SER B 1 127 ? 15.656 -4.551 -17.609 1 98.44 127 SER B C 1
ATOM 3670 O O . SER B 1 127 ? 14.578 -4.23 -18.125 1 98.44 127 SER B O 1
ATOM 3672 N N . LEU B 1 128 ? 15.844 -4.648 -16.312 1 98.81 128 LEU B N 1
ATOM 3673 C CA . LEU B 1 128 ? 14.805 -4.305 -15.359 1 98.81 128 LEU B CA 1
ATOM 3674 C C . LEU B 1 128 ? 15.039 -2.916 -14.773 1 98.81 128 LEU B C 1
ATOM 3676 O O . LEU B 1 128 ? 16.188 -2.551 -14.469 1 98.81 128 LEU B O 1
ATOM 3680 N N . GLY B 1 129 ? 14 -2.127 -14.633 1 98.5 129 GLY B N 1
ATOM 3681 C CA . GLY B 1 129 ? 14.086 -0.852 -13.945 1 98.5 129 GLY B CA 1
ATOM 3682 C C . GLY B 1 129 ? 13.711 -0.942 -12.477 1 98.5 129 GLY B C 1
ATOM 3683 O O . GLY B 1 129 ? 13.445 -2.031 -11.961 1 98.5 129 GLY B O 1
ATOM 3684 N N . ALA B 1 130 ? 13.727 0.235 -11.797 1 98 130 ALA B N 1
ATOM 3685 C CA . ALA B 1 130 ? 13.234 0.306 -10.422 1 98 130 ALA B CA 1
ATOM 3686 C C . ALA B 1 130 ? 11.719 0.149 -10.375 1 98 130 ALA B C 1
ATOM 3688 O O . ALA B 1 130 ? 11.016 0.56 -11.297 1 98 130 ALA B O 1
ATOM 3689 N N . ALA B 1 131 ? 11.305 -0.429 -9.297 1 98.81 131 ALA B N 1
ATOM 3690 C CA . ALA B 1 131 ? 9.859 -0.591 -9.133 1 98.81 131 ALA B CA 1
ATOM 3691 C C . ALA B 1 131 ? 9.141 0.748 -9.273 1 98.81 131 ALA B C 1
ATOM 3693 O O . ALA B 1 131 ? 9.602 1.763 -8.742 1 98.81 131 ALA B O 1
ATOM 3694 N N . THR B 1 132 ? 8.039 0.743 -9.953 1 98.62 132 THR B N 1
ATOM 3695 C CA . THR B 1 132 ? 7.277 1.965 -10.18 1 98.62 132 THR B CA 1
ATOM 3696 C C . THR B 1 132 ? 6.156 2.102 -9.156 1 98.62 132 THR B C 1
ATOM 3698 O O . THR B 1 132 ? 5.668 3.205 -8.906 1 98.62 132 THR B O 1
ATOM 3701 N N . ASP B 1 133 ? 5.734 0.983 -8.594 1 98.75 133 ASP B N 1
ATOM 3702 C CA . ASP B 1 133 ? 4.672 0.983 -7.598 1 98.75 133 ASP B CA 1
ATOM 3703 C C . ASP B 1 133 ? 4.77 -0.246 -6.695 1 98.75 133 ASP B C 1
ATOM 3705 O O . ASP B 1 133 ? 5.445 -1.22 -7.031 1 98.75 133 ASP B O 1
ATOM 3709 N N . SER B 1 134 ? 4.117 -0.17 -5.551 1 98.69 134 SER B N 1
ATOM 3710 C CA . SER B 1 134 ? 4.008 -1.312 -4.648 1 98.69 134 SER B CA 1
ATOM 3711 C C . SER B 1 134 ? 2.822 -1.156 -3.701 1 98.69 134 SER B C 1
ATOM 3713 O O . SER B 1 134 ? 2.311 -0.05 -3.514 1 98.69 134 SER B O 1
ATOM 3715 N N . LYS B 1 135 ? 2.307 -2.223 -3.209 1 98.44 135 LYS B N 1
ATOM 3716 C CA . LYS B 1 135 ? 1.322 -2.289 -2.135 1 98.44 135 LYS B CA 1
ATOM 3717 C C . LYS B 1 135 ? 1.797 -3.207 -1.011 1 98.44 135 LYS B C 1
ATOM 3719 O O . LYS B 1 135 ? 2.344 -4.281 -1.268 1 98.44 135 LYS B O 1
ATOM 3724 N N . ALA B 1 136 ? 1.65 -2.773 0.183 1 98.19 136 ALA B N 1
ATOM 3725 C CA . ALA B 1 136 ? 1.811 -3.627 1.358 1 98.19 136 ALA B CA 1
ATOM 3726 C C . ALA B 1 136 ? 0.456 -4.082 1.893 1 98.19 136 ALA B C 1
ATOM 3728 O O . ALA B 1 136 ? -0.502 -3.309 1.917 1 98.19 136 ALA B O 1
ATOM 3729 N N . PHE B 1 137 ? 0.385 -5.305 2.281 1 97.94 137 PHE B N 1
ATOM 3730 C CA . PHE B 1 137 ? -0.84 -5.875 2.828 1 97.94 137 PHE B CA 1
ATOM 3731 C C . PHE B 1 137 ? -0.703 -6.117 4.324 1 97.94 137 PHE B C 1
ATOM 3733 O O . PHE B 1 137 ? 0.253 -6.758 4.77 1 97.94 137 PHE B O 1
ATOM 3740 N N . VAL B 1 138 ? -1.645 -5.602 5.07 1 94.75 138 VAL B N 1
ATOM 3741 C CA . VAL B 1 138 ? -1.638 -5.75 6.52 1 94.75 138 VAL B CA 1
ATOM 3742 C C . VAL B 1 138 ? -2.949 -6.383 6.98 1 94.75 138 VAL B C 1
ATOM 3744 O O . VAL B 1 138 ? -4.027 -5.969 6.551 1 94.75 138 VAL B O 1
ATOM 3747 N N . ILE B 1 139 ? -2.842 -7.332 7.805 1 93 139 ILE B N 1
ATOM 3748 C CA . ILE B 1 139 ? -4.035 -7.973 8.352 1 93 139 ILE B CA 1
ATOM 3749 C C . ILE B 1 139 ? -3.93 -8.047 9.875 1 93 139 ILE B C 1
ATOM 3751 O O . ILE B 1 139 ? -2.85 -7.852 10.438 1 93 139 ILE B O 1
ATOM 3755 N N . LYS B 1 140 ? -5.086 -8.211 10.523 1 90.56 140 LYS B N 1
ATOM 3756 C CA . LYS B 1 140 ? -5.113 -8.609 11.93 1 90.56 140 LYS B CA 1
ATOM 3757 C C . LYS B 1 140 ? -5.07 -10.133 12.062 1 90.56 140 LYS B C 1
ATOM 3759 O O . LYS B 1 140 ? -6.07 -10.812 11.82 1 90.56 140 LYS B O 1
ATOM 3764 N N . ALA B 1 141 ? -3.934 -10.641 12.453 1 90 141 ALA B N 1
ATOM 3765 C CA . ALA B 1 141 ? -3.727 -12.086 12.492 1 90 141 ALA B CA 1
ATOM 3766 C C . ALA B 1 141 ? -4.508 -12.719 13.641 1 90 141 ALA B C 1
ATOM 3768 O O . ALA B 1 141 ? -4.586 -12.148 14.734 1 90 141 ALA B O 1
ATOM 3769 N N . SER B 1 142 ? -5.113 -13.789 13.359 1 93.75 142 SER B N 1
ATOM 3770 C CA . SER B 1 142 ? -5.707 -14.609 14.406 1 93.75 142 SER B CA 1
ATOM 3771 C C . SER B 1 142 ? -4.66 -15.469 15.102 1 93.75 142 SER B C 1
ATOM 3773 O O . SER B 1 142 ? -3.908 -16.188 14.438 1 93.75 142 SER B O 1
ATOM 3775 N N . PRO B 1 143 ? -4.684 -15.422 16.406 1 94 143 PRO B N 1
ATOM 3776 C CA . PRO B 1 143 ? -3.703 -16.25 17.109 1 94 143 PRO B CA 1
ATOM 3777 C C . PRO B 1 143 ? -3.852 -17.734 16.781 1 94 143 PRO B C 1
ATOM 3779 O O . PRO B 1 143 ? -2.854 -18.469 16.719 1 94 143 PRO B O 1
ATOM 3782 N N . GLU B 1 144 ? -5.023 -18.172 16.562 1 94.69 144 GLU B N 1
ATOM 3783 C CA . GLU B 1 144 ? -5.309 -19.594 16.328 1 94.69 144 GLU B CA 1
ATOM 3784 C C . GLU B 1 144 ? -4.723 -20.047 15 1 94.69 144 GLU B C 1
ATOM 3786 O O . GLU B 1 144 ? -4.5 -21.25 14.789 1 94.69 144 GLU B O 1
ATOM 3791 N N . LEU B 1 145 ? -4.484 -19.141 14.117 1 94.94 145 LEU B N 1
ATOM 3792 C CA . LEU B 1 145 ? -4.016 -19.5 12.781 1 94.94 145 LEU B CA 1
ATOM 3793 C C . LEU B 1 145 ? -2.588 -19 12.562 1 94.94 145 LEU B C 1
ATOM 3795 O O . LEU B 1 145 ? -2.109 -18.969 11.43 1 94.94 145 LEU B O 1
ATOM 3799 N N . ALA B 1 146 ? -1.885 -18.641 13.586 1 93.44 146 ALA B N 1
ATOM 3800 C CA . ALA B 1 146 ? -0.619 -17.922 13.492 1 93.44 146 ALA B CA 1
ATOM 3801 C C . ALA B 1 146 ? 0.497 -18.828 12.992 1 93.44 146 ALA B C 1
ATOM 3803 O O . ALA B 1 146 ? 1.577 -18.359 12.633 1 93.44 146 ALA B O 1
ATOM 3804 N N . ASP B 1 147 ? 0.256 -20.109 12.977 1 92.69 147 ASP B N 1
ATOM 3805 C CA . ASP B 1 147 ? 1.27 -21.031 12.477 1 92.69 147 ASP B CA 1
ATOM 3806 C C . ASP B 1 147 ? 1.607 -20.75 11.016 1 92.69 147 ASP B C 1
ATOM 3808 O O . ASP B 1 147 ? 2.773 -20.797 10.617 1 92.69 147 ASP B O 1
ATOM 3812 N N . ARG B 1 148 ? 0.604 -20.422 10.203 1 95 148 ARG B N 1
ATOM 3813 C CA . ARG B 1 148 ? 0.809 -20.219 8.773 1 95 148 ARG B CA 1
ATOM 3814 C C . ARG B 1 148 ? 0.263 -18.859 8.336 1 95 148 ARG B C 1
ATOM 3816 O O . ARG B 1 148 ? 0.54 -18.391 7.227 1 95 148 ARG B O 1
ATOM 3823 N N . GLN B 1 149 ? -0.446 -18.234 9.203 1 97.25 149 GLN B N 1
ATOM 3824 C CA . GLN B 1 149 ? -1.171 -17.031 8.82 1 97.25 149 GLN B CA 1
ATOM 3825 C C . GLN B 1 149 ? -0.949 -15.906 9.836 1 97.25 149 GLN B C 1
ATOM 3827 O O . GLN B 1 149 ? -1.896 -15.219 10.227 1 97.25 149 GLN B O 1
ATOM 3832 N N . GLU B 1 150 ? 0.245 -15.734 10.328 1 96.81 150 GLU B N 1
ATOM 3833 C CA . GLU B 1 150 ? 0.632 -14.672 11.242 1 96.81 150 GLU B CA 1
ATOM 3834 C C . GLU B 1 150 ? 0.676 -13.32 10.539 1 96.81 150 GLU B C 1
ATOM 3836 O O . GLU B 1 150 ? 0.694 -12.273 11.188 1 96.81 150 GLU B O 1
ATOM 3841 N N . ALA B 1 151 ? 0.66 -13.305 9.227 1 97.19 151 ALA B N 1
ATOM 3842 C CA . ALA B 1 151 ? 0.682 -12.125 8.367 1 97.19 151 ALA B CA 1
ATOM 3843 C C . ALA B 1 151 ? 0.092 -12.43 6.996 1 97.19 151 ALA B C 1
ATOM 3845 O O . ALA B 1 151 ? -0.247 -13.578 6.699 1 97.19 151 ALA B O 1
ATOM 3846 N N . SER B 1 152 ? -0.106 -11.375 6.289 1 97.88 152 SER B N 1
ATOM 3847 C CA . SER B 1 152 ? -0.406 -11.57 4.871 1 97.88 152 SER B CA 1
ATOM 3848 C C . SER B 1 152 ? 0.729 -12.289 4.16 1 97.88 152 SER B C 1
ATOM 3850 O O . SER B 1 152 ? 1.904 -12.031 4.422 1 97.88 152 SER B O 1
ATOM 3852 N N . HIS B 1 153 ? 0.374 -13.211 3.258 1 98.31 153 HIS B N 1
ATOM 3853 C CA . HIS B 1 153 ? 1.332 -13.969 2.463 1 98.31 153 HIS B CA 1
ATOM 3854 C C . HIS B 1 153 ? 0.899 -14.047 1.002 1 98.31 153 HIS B C 1
ATOM 3856 O O . HIS B 1 153 ? 0.477 -15.102 0.53 1 98.31 153 HIS B O 1
ATOM 3862 N N . PRO B 1 154 ? 1.046 -12.922 0.26 1 98.75 154 PRO B N 1
ATOM 3863 C CA . PRO B 1 154 ? 0.802 -13.031 -1.181 1 98.75 154 PRO B CA 1
ATOM 3864 C C . PRO B 1 154 ? 1.617 -14.148 -1.832 1 98.75 154 PRO B C 1
ATOM 3866 O O . PRO B 1 154 ? 2.844 -14.18 -1.704 1 98.75 154 PRO B O 1
ATOM 3869 N N . HIS B 1 155 ? 0.91 -15.023 -2.471 1 98.5 155 HIS B N 1
ATOM 3870 C CA . HIS B 1 155 ? 1.578 -16.219 -2.98 1 98.5 155 HIS B CA 1
ATOM 3871 C C . HIS B 1 155 ? 1.595 -16.234 -4.504 1 98.5 155 HIS B C 1
ATOM 3873 O O . HIS B 1 155 ? 2.51 -16.781 -5.113 1 98.5 155 HIS B O 1
ATOM 3879 N N . MET B 1 156 ? 0.615 -15.57 -5.125 1 98.75 156 MET B N 1
ATOM 3880 C CA . MET B 1 156 ? 0.529 -15.516 -6.582 1 98.75 156 MET B CA 1
ATOM 3881 C C . MET B 1 156 ? -0.184 -14.25 -7.039 1 98.75 156 MET B C 1
ATOM 3883 O O . MET B 1 156 ? -1.158 -13.82 -6.418 1 98.75 156 MET B O 1
ATOM 3887 N N . VAL B 1 157 ? 0.287 -13.695 -8.094 1 98.69 157 VAL B N 1
ATOM 3888 C CA . VAL B 1 157 ? -0.43 -12.617 -8.773 1 98.69 157 VAL B CA 1
ATOM 3889 C C . VAL B 1 157 ? -0.676 -13.008 -10.234 1 98.69 157 VAL B C 1
ATOM 3891 O O . VAL B 1 157 ? 0.231 -13.484 -10.914 1 98.69 157 VAL B O 1
ATOM 3894 N N . ARG B 1 158 ? -1.864 -12.867 -10.688 1 98.31 158 ARG B N 1
ATOM 3895 C CA . ARG B 1 158 ? -2.258 -13.094 -12.07 1 98.31 158 ARG B CA 1
ATOM 3896 C C . ARG B 1 158 ? -2.932 -11.852 -12.656 1 98.31 158 ARG B C 1
ATOM 3898 O O . ARG B 1 158 ? -3.709 -11.18 -11.977 1 98.31 158 ARG B O 1
ATOM 3905 N N . LEU B 1 159 ? -2.615 -11.578 -13.852 1 97.94 159 LEU B N 1
ATOM 3906 C CA . LEU B 1 159 ? -3.34 -10.562 -14.617 1 97.94 159 LEU B CA 1
ATOM 3907 C C . LEU B 1 159 ? -4.457 -11.203 -15.438 1 97.94 159 LEU B C 1
ATOM 3909 O O . LEU B 1 159 ? -4.297 -12.305 -15.961 1 97.94 159 LEU B O 1
ATOM 3913 N N . THR B 1 160 ? -5.566 -10.477 -15.469 1 97.12 160 THR B N 1
ATOM 3914 C CA . THR B 1 160 ? -6.672 -11 -16.266 1 97.12 160 THR B CA 1
ATOM 3915 C C . THR B 1 160 ? -6.246 -11.195 -17.719 1 97.12 160 THR B C 1
ATOM 3917 O O . THR B 1 160 ? -5.539 -10.352 -18.281 1 97.12 160 THR B O 1
ATOM 3920 N N . PRO B 1 161 ? -6.672 -12.328 -18.281 1 90.88 161 PRO B N 1
ATOM 3921 C CA . PRO B 1 161 ? -6.324 -12.555 -19.672 1 90.88 161 PRO B CA 1
ATOM 3922 C C . PRO B 1 161 ? -6.906 -11.5 -20.609 1 90.88 161 PRO B C 1
ATOM 3924 O O . PRO B 1 161 ? -7.992 -10.969 -20.344 1 90.88 161 PRO B O 1
ATOM 3927 N N . GLY B 1 162 ? -6.164 -11.125 -21.75 1 81.5 162 GLY B N 1
ATOM 3928 C CA . GLY B 1 162 ? -6.602 -10.172 -22.766 1 81.5 162 GLY B CA 1
ATOM 3929 C C . GLY B 1 162 ? -6.148 -8.75 -22.484 1 81.5 162 GLY B C 1
ATOM 3930 O O . GLY B 1 162 ? -4.977 -8.414 -22.672 1 81.5 162 GLY B O 1
ATOM 3931 N N . GLY B 1 163 ? -6.844 -8.016 -21.484 1 74.88 163 GLY B N 1
ATOM 3932 C CA . GLY B 1 163 ? -6.594 -6.594 -21.328 1 74.88 163 GLY B CA 1
ATOM 3933 C C . GLY B 1 163 ? -5.734 -6.262 -20.125 1 74.88 163 GLY B C 1
ATOM 3934 O O . GLY B 1 163 ? -5.207 -5.152 -20.016 1 74.88 163 GLY B O 1
ATOM 3935 N N . ASN B 1 164 ? -5.453 -7.23 -19.312 1 85 164 ASN B N 1
ATOM 3936 C CA . ASN B 1 164 ? -4.648 -7.02 -18.125 1 85 164 ASN B CA 1
ATOM 3937 C C . ASN B 1 164 ? -5.199 -5.883 -17.266 1 85 164 ASN B C 1
ATOM 3939 O O . ASN B 1 164 ? -4.438 -5.078 -16.734 1 85 164 ASN B O 1
ATOM 3943 N N . GLU B 1 165 ? -6.473 -5.816 -17.234 1 93.25 165 GLU B N 1
ATOM 3944 C CA . GLU B 1 165 ? -7.082 -4.688 -16.531 1 93.25 165 GLU B CA 1
ATOM 3945 C C . GLU B 1 165 ? -7.035 -4.879 -15.023 1 93.25 165 GLU B C 1
ATOM 3947 O O . GLU B 1 165 ? -7.098 -3.904 -14.266 1 93.25 165 GLU B O 1
ATOM 3952 N N . TRP B 1 166 ? -6.992 -6.164 -14.641 1 98.19 166 TRP B N 1
ATOM 3953 C CA . TRP B 1 166 ? -7.055 -6.469 -13.219 1 98.19 166 TRP B CA 1
ATOM 3954 C C . TRP B 1 166 ? -5.895 -7.363 -12.797 1 98.19 166 TRP B C 1
ATOM 3956 O O . TRP B 1 166 ? -5.469 -8.234 -13.562 1 98.19 166 TRP B O 1
ATOM 3966 N N . ALA B 1 167 ? -5.387 -7.164 -11.656 1 98.75 167 ALA B N 1
ATOM 3967 C CA . ALA B 1 167 ? -4.434 -8.047 -10.984 1 98.75 167 ALA B CA 1
ATOM 3968 C C . ALA B 1 167 ? -5.09 -8.773 -9.812 1 98.75 167 ALA B C 1
ATOM 3970 O O . ALA B 1 167 ? -5.594 -8.133 -8.883 1 98.75 167 ALA B O 1
ATOM 3971 N N . LEU B 1 168 ? -5.191 -10.07 -9.852 1 98.88 168 LEU B N 1
ATOM 3972 C CA . LEU B 1 168 ? -5.688 -10.906 -8.758 1 98.88 168 LEU B CA 1
ATOM 3973 C C . LEU B 1 168 ? -4.535 -11.531 -7.98 1 98.88 168 LEU B C 1
ATOM 3975 O O . LEU B 1 168 ? -3.709 -12.242 -8.555 1 98.88 168 LEU B O 1
ATOM 3979 N N . THR B 1 169 ? -4.426 -11.234 -6.711 1 98.88 169 THR B N 1
ATOM 3980 C CA . THR B 1 169 ? -3.35 -11.742 -5.867 1 98.88 169 THR B CA 1
ATOM 3981 C C . THR B 1 169 ? -3.895 -12.695 -4.809 1 98.88 169 THR B C 1
ATOM 3983 O O . THR B 1 169 ? -4.629 -12.289 -3.91 1 98.88 169 THR B O 1
ATOM 3986 N N . CYS B 1 170 ? -3.561 -13.984 -4.93 1 98.94 170 CYS B N 1
ATOM 3987 C CA . CYS B 1 170 ? -3.871 -14.938 -3.871 1 98.94 170 CYS B CA 1
ATOM 3988 C C . CYS B 1 170 ? -3.012 -14.688 -2.639 1 98.94 170 CYS B C 1
ATOM 3990 O O . CYS B 1 170 ? -1.782 -14.695 -2.723 1 98.94 170 CYS B O 1
ATOM 3992 N N . ASP B 1 171 ? -3.631 -14.469 -1.559 1 98.81 171 ASP B N 1
ATOM 3993 C CA . ASP B 1 171 ? -2.928 -14.242 -0.302 1 98.81 171 ASP B CA 1
ATOM 3994 C C . ASP B 1 171 ? -3.244 -15.336 0.716 1 98.81 171 ASP B C 1
ATOM 3996 O O . ASP B 1 171 ? -4.301 -15.312 1.349 1 98.81 171 ASP B O 1
ATOM 4000 N N . LEU B 1 172 ? -2.287 -16.219 0.856 1 98.44 172 LEU B N 1
ATOM 4001 C CA . LEU B 1 172 ? -2.441 -17.391 1.718 1 98.44 172 LEU B CA 1
ATOM 4002 C C . LEU B 1 172 ? -2.725 -16.969 3.156 1 98.44 172 LEU B C 1
ATOM 4004 O O . LEU B 1 172 ? -3.609 -17.531 3.807 1 98.44 172 LEU B O 1
ATOM 4008 N N . GLY B 1 173 ? -2.047 -15.984 3.629 1 98.31 173 GLY B N 1
ATOM 4009 C CA . GLY B 1 173 ? -2.133 -15.578 5.02 1 98.31 173 GLY B CA 1
ATOM 4010 C C . GLY B 1 173 ? -3.398 -14.805 5.34 1 98.31 173 GLY B C 1
ATOM 4011 O O . GLY B 1 173 ? -3.885 -14.836 6.473 1 98.31 173 GLY B O 1
ATOM 4012 N N . ALA B 1 174 ? -3.953 -14.133 4.363 1 98.38 174 ALA B N 1
ATOM 4013 C CA . ALA B 1 174 ? -5.098 -13.25 4.598 1 98.38 174 ALA B CA 1
ATOM 4014 C C . ALA B 1 174 ? -6.41 -13.969 4.297 1 98.38 174 ALA B C 1
ATOM 4016 O O . ALA B 1 174 ? -7.488 -13.43 4.551 1 98.38 174 ALA B O 1
ATOM 4017 N N . ASP B 1 175 ? -6.316 -15.141 3.746 1 98.62 175 ASP B N 1
ATOM 4018 C CA . ASP B 1 175 ? -7.5 -15.844 3.264 1 98.62 175 ASP B CA 1
ATOM 4019 C C . ASP B 1 175 ? -8.297 -14.984 2.293 1 98.62 175 ASP B C 1
ATOM 4021 O O . ASP B 1 175 ? -9.523 -14.875 2.414 1 98.62 175 ASP B O 1
ATOM 4025 N N . LYS B 1 176 ? -7.586 -14.352 1.361 1 98.69 176 LYS B N 1
ATOM 4026 C CA . LYS B 1 176 ? -8.219 -13.453 0.403 1 98.69 176 LYS B CA 1
ATOM 4027 C C . LYS B 1 176 ? -7.598 -13.594 -0.983 1 98.69 176 LYS B C 1
ATOM 4029 O O . LYS B 1 176 ? -6.453 -14.039 -1.112 1 98.69 176 LYS B O 1
ATOM 4034 N N . VAL B 1 177 ? -8.367 -13.32 -1.925 1 98.94 177 VAL B N 1
ATOM 4035 C CA . VAL B 1 177 ? -7.848 -12.891 -3.217 1 98.94 177 VAL B CA 1
ATOM 4036 C C . VAL B 1 177 ? -8.031 -11.383 -3.373 1 98.94 177 VAL B C 1
ATOM 4038 O O . VAL B 1 177 ? -9.156 -10.898 -3.486 1 98.94 177 VAL B O 1
ATOM 4041 N N . TRP B 1 178 ? -6.949 -10.664 -3.326 1 98.88 178 TRP B N 1
ATOM 4042 C CA . TRP B 1 178 ? -7.004 -9.227 -3.576 1 98.88 178 TRP B CA 1
ATOM 4043 C C . TRP B 1 178 ? -7.234 -8.938 -5.055 1 98.88 178 TRP B C 1
ATOM 4045 O O . TRP B 1 178 ? -6.637 -9.586 -5.922 1 98.88 178 TRP B O 1
ATOM 4055 N N . VAL B 1 179 ? -8.094 -8.016 -5.336 1 98.88 179 VAL B N 1
ATOM 4056 C CA . VAL B 1 179 ? -8.359 -7.605 -6.707 1 98.88 179 VAL B CA 1
ATOM 4057 C C . VAL B 1 179 ? -8.062 -6.117 -6.871 1 98.88 179 VAL B C 1
ATOM 4059 O O . VAL B 1 179 ? -8.703 -5.273 -6.234 1 98.88 179 VAL B O 1
ATOM 4062 N N . HIS B 1 180 ? -7.121 -5.766 -7.688 1 98.69 180 HIS B N 1
ATOM 4063 C CA . HIS B 1 180 ? -6.715 -4.391 -7.961 1 98.69 180 HIS B CA 1
ATOM 4064 C C . HIS B 1 180 ? -6.781 -4.086 -9.453 1 98.69 180 HIS B C 1
ATOM 4066 O O . HIS B 1 180 ? -6.555 -4.973 -10.281 1 98.69 180 HIS B O 1
ATOM 4072 N N . ALA B 1 181 ? -7.102 -2.891 -9.773 1 98.31 181 ALA B N 1
ATOM 4073 C CA . ALA B 1 181 ? -6.949 -2.457 -11.164 1 98.31 181 ALA B CA 1
ATOM 4074 C C . ALA B 1 181 ? -5.477 -2.303 -11.531 1 98.31 181 ALA B C 1
ATOM 4076 O O . ALA B 1 181 ? -4.676 -1.815 -10.727 1 98.31 181 ALA B O 1
ATOM 4077 N N . PHE B 1 182 ? -5.109 -2.719 -12.719 1 98.19 182 PHE B N 1
ATOM 4078 C CA . PHE B 1 182 ? -3.746 -2.553 -13.211 1 98.19 182 PHE B CA 1
ATOM 4079 C C . PHE B 1 182 ? -3.688 -1.47 -14.289 1 98.19 182 PHE B C 1
ATOM 4081 O O . PHE B 1 182 ? -4.422 -1.527 -15.273 1 98.19 182 PHE B O 1
ATOM 4088 N N . ASP B 1 183 ? -2.938 -0.488 -14.047 1 96.88 183 ASP B N 1
ATOM 4089 C CA . ASP B 1 183 ? -2.682 0.562 -15.023 1 96.88 183 ASP B CA 1
ATOM 4090 C C . ASP B 1 183 ? -1.381 0.301 -15.781 1 96.88 183 ASP B C 1
ATOM 4092 O O . ASP B 1 183 ? -0.299 0.651 -15.305 1 96.88 183 ASP B O 1
ATOM 4096 N N . GLY B 1 184 ? -1.474 -0.215 -17 1 95.69 184 GLY B N 1
ATOM 4097 C CA . GLY B 1 184 ? -0.32 -0.589 -17.797 1 95.69 184 GLY B CA 1
ATOM 4098 C C . GLY B 1 184 ? 0.408 0.604 -18.391 1 95.69 184 GLY B C 1
ATOM 4099 O O . GLY B 1 184 ? 1.527 0.47 -18.891 1 95.69 184 GLY B O 1
ATOM 4100 N N . LYS B 1 185 ? -0.19 1.741 -18.375 1 93.5 185 LYS B N 1
ATOM 4101 C CA . LYS B 1 185 ? 0.493 2.934 -18.875 1 93.5 185 LYS B CA 1
ATOM 4102 C C . LYS B 1 185 ? 1.503 3.449 -17.859 1 93.5 185 LYS B C 1
ATOM 4104 O O . LYS B 1 185 ? 2.566 3.951 -18.219 1 93.5 185 LYS B O 1
ATOM 4109 N N . ARG B 1 186 ? 1.21 3.219 -16.562 1 92.88 186 ARG B N 1
ATOM 4110 C CA . ARG B 1 186 ? 2.049 3.777 -15.5 1 92.88 186 ARG B CA 1
ATOM 4111 C C . ARG B 1 186 ? 2.779 2.676 -14.742 1 92.88 186 ARG B C 1
ATOM 4113 O O . ARG B 1 186 ? 3.715 2.951 -13.984 1 92.88 186 ARG B O 1
ATOM 4120 N N . GLY B 1 187 ? 2.332 1.429 -14.953 1 96.94 187 GLY B N 1
ATOM 4121 C CA . GLY B 1 187 ? 2.846 0.366 -14.109 1 96.94 187 GLY B CA 1
ATOM 4122 C C . GLY B 1 187 ? 2.412 0.497 -12.656 1 96.94 187 GLY B C 1
ATOM 4123 O O . GLY B 1 187 ? 3.252 0.591 -11.758 1 96.94 187 GLY B O 1
ATOM 4124 N N . ALA B 1 188 ? 1.147 0.49 -12.445 1 98.19 188 ALA B N 1
ATOM 4125 C CA . ALA B 1 188 ? 0.609 0.706 -11.102 1 98.19 188 ALA B CA 1
ATOM 4126 C C . ALA B 1 188 ? -0.556 -0.24 -10.82 1 98.19 188 ALA B C 1
ATOM 4128 O O . ALA B 1 188 ? -1.266 -0.651 -11.742 1 98.19 188 ALA B O 1
ATOM 4129 N N . VAL B 1 189 ? -0.696 -0.588 -9.594 1 98.38 189 VAL B N 1
ATOM 4130 C CA . VAL B 1 189 ? -1.83 -1.366 -9.109 1 98.38 189 VAL B CA 1
ATOM 4131 C C . VAL B 1 189 ? -2.691 -0.505 -8.188 1 98.38 189 VAL B C 1
ATOM 4133 O O . VAL B 1 189 ? -2.203 0.027 -7.188 1 98.38 189 VAL B O 1
ATOM 4136 N N . ILE B 1 190 ? -4.008 -0.419 -8.508 1 98.38 190 ILE B N 1
ATOM 4137 C CA . ILE B 1 190 ? -4.859 0.579 -7.875 1 98.38 190 ILE B CA 1
ATOM 4138 C C . ILE B 1 190 ? -6.059 -0.108 -7.219 1 98.38 190 ILE B C 1
ATOM 4140 O O . ILE B 1 190 ? -6.766 -0.883 -7.867 1 98.38 190 ILE B O 1
ATOM 4144 N N . GLY B 1 191 ? -6.281 0.23 -5.957 1 98.62 191 GLY B N 1
ATOM 4145 C CA . GLY B 1 191 ? -7.41 -0.272 -5.195 1 98.62 191 GLY B CA 1
ATOM 4146 C C . GLY B 1 191 ? -7.223 -0.14 -3.695 1 98.62 191 GLY B C 1
ATOM 4147 O O . GLY B 1 191 ? -6.125 -0.357 -3.18 1 98.62 191 GLY B O 1
ATOM 4148 N N . ALA B 1 192 ? -8.273 0.125 -3.051 1 98.75 192 ALA B N 1
ATOM 4149 C CA . ALA B 1 192 ? -8.234 0.287 -1.599 1 98.75 192 ALA B CA 1
ATOM 4150 C C . ALA B 1 192 ? -8.281 -1.066 -0.895 1 98.75 192 ALA B C 1
ATOM 4152 O O . ALA B 1 192 ? -8.898 -2.012 -1.392 1 98.75 192 ALA B O 1
ATOM 4153 N N . ALA B 1 193 ? -7.695 -1.099 0.264 1 98.06 193 ALA B N 1
ATOM 4154 C CA . ALA B 1 193 ? -7.574 -2.348 1.011 1 98.06 193 ALA B CA 1
ATOM 4155 C C . ALA B 1 193 ? -8.945 -2.871 1.43 1 98.06 193 ALA B C 1
ATOM 4157 O O . ALA B 1 193 ? -9.109 -4.07 1.669 1 98.06 193 ALA B O 1
ATOM 4158 N N . ASN B 1 194 ? -9.945 -1.99 1.548 1 97.31 194 ASN B N 1
ATOM 4159 C CA . ASN B 1 194 ? -11.266 -2.42 1.988 1 97.31 194 ASN B CA 1
ATOM 4160 C C . ASN B 1 194 ? -12.242 -2.535 0.816 1 97.31 194 ASN B C 1
ATOM 4162 O O . ASN B 1 194 ? -13.453 -2.561 1.012 1 97.31 194 ASN B O 1
ATOM 4166 N N . SER B 1 195 ? -11.781 -2.537 -0.341 1 98.44 195 SER B N 1
ATOM 4167 C CA . SER B 1 195 ? -12.633 -2.637 -1.518 1 98.44 195 SER B CA 1
ATOM 4168 C C . SER B 1 195 ? -13.492 -3.898 -1.473 1 98.44 195 SER B C 1
ATOM 4170 O O . SER B 1 195 ? -13.016 -4.965 -1.077 1 98.44 195 SER B O 1
ATOM 4172 N N . LYS B 1 196 ? -14.711 -3.818 -1.96 1 97.56 196 LYS B N 1
ATOM 4173 C CA . LYS B 1 196 ? -15.609 -4.961 -2.031 1 97.56 196 LYS B CA 1
ATOM 4174 C C . LYS B 1 196 ? -15.164 -5.949 -3.105 1 97.56 196 LYS B C 1
ATOM 4176 O O . LYS B 1 196 ? -15.688 -7.066 -3.186 1 97.56 196 LYS B O 1
ATOM 4181 N N . ARG B 1 197 ? -14.258 -5.562 -3.914 1 98.5 197 ARG B N 1
ATOM 4182 C CA . ARG B 1 197 ? -13.773 -6.41 -5 1 98.5 197 ARG B CA 1
ATOM 4183 C C . ARG B 1 197 ? -12.938 -7.566 -4.457 1 98.5 197 ARG B C 1
ATOM 4185 O O . ARG B 1 197 ? -12.758 -8.578 -5.137 1 98.5 197 ARG B O 1
ATOM 4192 N N . HIS B 1 198 ? -12.32 -7.332 -3.307 1 98.81 198 HIS B N 1
ATOM 4193 C CA . HIS B 1 198 ? -11.523 -8.406 -2.729 1 98.81 198 HIS B CA 1
ATOM 4194 C C . HIS B 1 198 ? -12.398 -9.578 -2.307 1 98.81 198 HIS B C 1
ATOM 4196 O O . HIS B 1 198 ? -13.438 -9.383 -1.669 1 98.81 198 HIS B O 1
ATOM 4202 N N . LEU B 1 199 ? -12.023 -10.773 -2.66 1 98.88 199 LEU B N 1
ATOM 4203 C CA . LEU B 1 199 ? -12.758 -11.961 -2.24 1 98.88 199 LEU B CA 1
ATOM 4204 C C . LEU B 1 199 ? -12.258 -12.461 -0.891 1 98.88 199 LEU B C 1
ATOM 4206 O O . LEU B 1 199 ? -11.078 -12.797 -0.75 1 98.88 199 LEU B O 1
ATOM 4210 N N . SER B 1 200 ? -13.07 -12.461 0.042 1 98.56 200 SER B N 1
ATOM 4211 C CA . SER B 1 200 ? -12.766 -13.086 1.326 1 98.56 200 SER B CA 1
ATOM 4212 C C . SER B 1 200 ? -13.195 -14.547 1.347 1 98.56 200 SER B C 1
ATOM 4214 O O . SER B 1 200 ? -14.336 -14.875 0.997 1 98.56 200 SER B O 1
ATOM 4216 N N . LEU B 1 201 ? -12.312 -15.375 1.68 1 98.69 201 LEU B N 1
ATOM 4217 C CA . LEU B 1 201 ? -12.586 -16.797 1.843 1 98.69 201 LEU B CA 1
ATOM 4218 C C . LEU B 1 201 ? -12.68 -17.172 3.318 1 98.69 201 LEU B C 1
ATOM 4220 O O . LEU B 1 201 ? -12.289 -16.391 4.188 1 98.69 201 LEU B O 1
ATOM 4224 N N . PRO B 1 202 ? -13.273 -18.312 3.637 1 97.94 202 PRO B N 1
ATOM 4225 C CA . PRO B 1 202 ? -13.359 -18.734 5.039 1 97.94 202 PRO B CA 1
ATOM 4226 C C . PRO B 1 202 ? -11.992 -18.75 5.73 1 97.94 202 PRO B C 1
ATOM 4228 O O . PRO B 1 202 ? -10.984 -19.078 5.102 1 97.94 202 PRO B O 1
ATOM 4231 N N . ALA B 1 203 ? -11.984 -18.422 7.012 1 97.69 203 ALA B N 1
ATOM 4232 C CA . ALA B 1 203 ? -10.75 -18.406 7.797 1 97.69 203 ALA B CA 1
ATOM 4233 C C . ALA B 1 203 ? -10.031 -19.75 7.711 1 97.69 203 ALA B C 1
ATOM 4235 O O . ALA B 1 203 ? -10.656 -20.812 7.84 1 97.69 203 ALA B O 1
ATOM 4236 N N . GLY B 1 204 ? -8.758 -19.703 7.387 1 97.5 204 GLY B N 1
ATOM 4237 C CA . GLY B 1 204 ? -7.949 -20.906 7.34 1 97.5 204 GLY B CA 1
ATOM 4238 C C . GLY B 1 204 ? -7.875 -21.531 5.957 1 97.5 204 GLY B C 1
ATOM 4239 O O . GLY B 1 204 ? -7.246 -22.578 5.77 1 97.5 204 GLY B O 1
ATOM 4240 N N . SER B 1 205 ? -8.461 -20.922 4.934 1 97.81 205 SER B N 1
ATOM 4241 C CA . SER B 1 205 ? -8.461 -21.469 3.584 1 97.81 205 SER B CA 1
ATOM 4242 C C . SER B 1 205 ? -7.066 -21.406 2.963 1 97.81 205 SER B C 1
ATOM 4244 O O . SER B 1 205 ? -6.582 -22.406 2.412 1 97.81 205 SER B O 1
ATOM 4246 N N . GLY B 1 206 ? -6.43 -20.188 3.023 1 98.19 206 GLY B N 1
ATOM 4247 C CA . GLY B 1 206 ? -5.09 -19.984 2.498 1 98.19 206 GLY B CA 1
ATOM 4248 C C . GLY B 1 206 ? -5.012 -20.125 0.989 1 98.19 206 GLY B C 1
ATOM 4249 O O . GLY B 1 206 ? -4.332 -21.016 0.477 1 98.19 206 GLY B O 1
ATOM 4250 N N . PRO B 1 207 ? -5.734 -19.266 0.27 1 98.81 207 PRO B N 1
ATOM 4251 C CA . PRO B 1 207 ? -5.605 -19.328 -1.188 1 98.81 207 PRO B CA 1
ATOM 4252 C C . PRO B 1 207 ? -4.168 -19.141 -1.663 1 98.81 207 PRO B C 1
ATOM 4254 O O . PRO B 1 207 ? -3.529 -18.125 -1.325 1 98.81 207 PRO B O 1
ATOM 4257 N N . ARG B 1 208 ? -3.701 -20.078 -2.453 1 98.69 208 ARG B N 1
ATOM 4258 C CA . ARG B 1 208 ? -2.301 -20.109 -2.861 1 98.69 208 ARG B CA 1
ATOM 4259 C C . ARG B 1 208 ? -2.15 -19.734 -4.332 1 98.69 208 ARG B C 1
ATOM 4261 O O . ARG B 1 208 ? -1.349 -18.875 -4.68 1 98.69 208 ARG B O 1
ATOM 4268 N N . HIS B 1 209 ? -2.855 -20.406 -5.227 1 98.88 209 HIS B N 1
ATOM 4269 C CA . HIS B 1 209 ? -2.787 -20.219 -6.668 1 98.88 209 HIS B CA 1
ATOM 4270 C C . HIS B 1 209 ? -4.18 -20.188 -7.289 1 98.88 209 HIS B C 1
ATOM 4272 O O . HIS B 1 209 ? -5.129 -20.734 -6.711 1 98.88 209 HIS B O 1
ATOM 4278 N N . LEU B 1 210 ? -4.309 -19.516 -8.391 1 98.94 210 LEU B N 1
ATOM 4279 C CA . LEU B 1 210 ? -5.535 -19.531 -9.18 1 98.94 210 LEU B CA 1
ATOM 4280 C C . LEU B 1 210 ? -5.227 -19.625 -10.672 1 98.94 210 LEU B C 1
ATOM 4282 O O . LEU B 1 210 ? -4.09 -19.391 -11.086 1 98.94 210 LEU B O 1
ATOM 4286 N N . ASP B 1 211 ? -6.129 -20.047 -11.43 1 98.81 211 ASP B N 1
ATOM 4287 C CA . ASP B 1 211 ? -6.035 -20.016 -12.883 1 98.81 211 ASP B CA 1
ATOM 4288 C C . ASP B 1 211 ? -7.379 -19.625 -13.516 1 98.81 211 ASP B C 1
ATOM 4290 O O . ASP B 1 211 ? -8.438 -19.906 -12.938 1 98.81 211 ASP B O 1
ATOM 4294 N N . PHE B 1 212 ? -7.297 -18.984 -14.602 1 98.5 212 PHE B N 1
ATOM 4295 C CA . PHE B 1 212 ? -8.469 -18.578 -15.359 1 98.5 212 PHE B CA 1
ATOM 4296 C C . PHE B 1 212 ? -8.875 -19.656 -16.359 1 98.5 212 PHE B C 1
ATOM 4298 O O . PHE B 1 212 ? -8.016 -20.281 -16.969 1 98.5 212 PHE B O 1
ATOM 4305 N N . HIS B 1 213 ? -10.188 -19.812 -16.516 1 98.38 213 HIS B N 1
ATOM 4306 C CA . HIS B 1 213 ? -10.656 -20.562 -17.672 1 98.38 213 HIS B CA 1
ATOM 4307 C C . HIS B 1 213 ? -10.281 -19.859 -18.969 1 98.38 213 HIS B C 1
ATOM 4309 O O . HIS B 1 213 ? -10.359 -18.625 -19.062 1 98.38 213 HIS B O 1
ATOM 4315 N N . PRO B 1 214 ? -9.93 -20.609 -19.984 1 96.88 214 PRO B N 1
ATOM 4316 C CA . PRO B 1 214 ? -9.391 -19.969 -21.188 1 96.88 214 PRO B CA 1
ATOM 4317 C C . PRO B 1 214 ? -10.461 -19.234 -21.984 1 96.88 214 PRO B C 1
ATOM 4319 O O . PRO B 1 214 ? -10.148 -18.312 -22.75 1 96.88 214 PRO B O 1
ATOM 4322 N N . SER B 1 215 ? -11.734 -19.625 -21.844 1 96.5 215 SER B N 1
ATOM 4323 C CA . SER B 1 215 ? -12.719 -19.047 -22.75 1 96.5 215 SER B CA 1
ATOM 4324 C C . SER B 1 215 ? -13.992 -18.641 -22.016 1 96.5 215 SER B C 1
ATOM 4326 O O . SER B 1 215 ? -14.898 -18.062 -22.609 1 96.5 215 SER B O 1
ATOM 4328 N N . LYS B 1 216 ? -14.133 -19.047 -20.797 1 97.88 216 LYS B N 1
ATOM 4329 C CA . LYS B 1 216 ? -15.305 -18.734 -20 1 97.88 216 LYS B CA 1
ATOM 4330 C C . LYS B 1 216 ? -14.938 -17.844 -18.812 1 97.88 216 LYS B C 1
ATOM 4332 O O . LYS B 1 216 ? -13.773 -17.781 -18.422 1 97.88 216 LYS B O 1
ATOM 4337 N N . PRO B 1 217 ? -15.906 -17.109 -18.328 1 97.44 217 PRO B N 1
ATOM 4338 C CA . PRO B 1 217 ? -15.617 -16.188 -17.203 1 97.44 217 PRO B CA 1
ATOM 4339 C C . PRO B 1 217 ? -15.555 -16.906 -15.859 1 97.44 217 PRO B C 1
ATOM 4341 O O . PRO B 1 217 ? -16.219 -16.5 -14.914 1 97.44 217 PRO B O 1
ATOM 4344 N N . TRP B 1 218 ? -14.734 -17.953 -15.773 1 98.81 218 TRP B N 1
ATOM 4345 C CA . TRP B 1 218 ? -14.57 -18.734 -14.555 1 98.81 218 TRP B CA 1
ATOM 4346 C C . TRP B 1 218 ? -13.125 -18.672 -14.07 1 98.81 218 TRP B C 1
ATOM 4348 O O . TRP B 1 218 ? -12.195 -18.625 -14.883 1 98.81 218 TRP B O 1
ATOM 4358 N N . VAL B 1 219 ? -12.945 -18.625 -12.82 1 98.88 219 VAL B N 1
ATOM 4359 C CA . VAL B 1 219 ? -11.656 -18.672 -12.141 1 98.88 219 VAL B CA 1
ATOM 4360 C C . VAL B 1 219 ? -11.672 -19.781 -11.078 1 98.88 219 VAL B C 1
ATOM 4362 O O . VAL B 1 219 ? -12.664 -19.938 -10.359 1 98.88 219 VAL B O 1
ATOM 4365 N N . TYR B 1 220 ? -10.703 -20.531 -11.023 1 98.94 220 TYR B N 1
ATOM 4366 C CA . TYR B 1 220 ? -10.555 -21.578 -10.016 1 98.94 220 TYR B CA 1
ATOM 4367 C C . TYR B 1 220 ? -9.414 -21.266 -9.062 1 98.94 220 TYR B C 1
ATOM 4369 O O . TYR B 1 220 ? -8.281 -21.031 -9.492 1 98.94 220 TYR B O 1
ATOM 4377 N N . ILE B 1 221 ? -9.695 -21.266 -7.777 1 98.94 221 ILE B N 1
ATOM 4378 C CA . ILE B 1 221 ? -8.758 -20.859 -6.734 1 98.94 221 ILE B CA 1
ATOM 4379 C C . ILE B 1 221 ? -8.406 -22.047 -5.855 1 98.94 221 ILE B C 1
ATOM 4381 O O . ILE B 1 221 ? -9.297 -22.672 -5.266 1 98.94 221 ILE B O 1
ATOM 4385 N N . LEU B 1 222 ? -7.141 -22.375 -5.793 1 98.88 222 LEU B N 1
ATOM 4386 C CA . LEU B 1 222 ? -6.656 -23.453 -4.938 1 98.88 222 LEU B CA 1
ATOM 4387 C C . LEU B 1 222 ? -6.293 -22.922 -3.553 1 98.88 222 LEU B C 1
ATOM 4389 O O . LEU B 1 222 ? -5.457 -22.031 -3.424 1 98.88 222 LEU B O 1
ATOM 4393 N N . CYS B 1 223 ? -6.883 -23.5 -2.564 1 98.44 223 CYS B N 1
ATOM 4394 C CA . CYS B 1 223 ? -6.586 -23.188 -1.171 1 98.44 223 CYS B CA 1
ATOM 4395 C C . CYS B 1 223 ? -5.684 -24.234 -0.553 1 98.44 223 CYS B C 1
ATOM 4397 O O . CYS B 1 223 ? -6.098 -25.391 -0.367 1 98.44 223 CYS B O 1
ATOM 4399 N N . GLU B 1 224 ? -4.535 -23.859 -0.198 1 97.69 224 GLU B N 1
ATOM 4400 C CA . GLU B 1 224 ? -3.496 -24.766 0.293 1 97.69 224 GLU B CA 1
ATOM 4401 C C . GLU B 1 224 ? -3.863 -25.328 1.658 1 97.69 224 GLU B C 1
ATOM 4403 O O . GLU B 1 224 ? -3.691 -26.531 1.9 1 97.69 224 GLU B O 1
ATOM 4408 N N . LEU B 1 225 ? -4.383 -24.516 2.512 1 96.94 225 LEU B N 1
ATOM 4409 C CA . LEU B 1 225 ? -4.406 -24.875 3.928 1 96.94 225 LEU B CA 1
ATOM 4410 C C . LEU B 1 225 ? -5.645 -25.688 4.262 1 96.94 225 LEU B C 1
ATOM 4412 O O . LEU B 1 225 ? -5.633 -26.484 5.203 1 96.94 225 LEU B O 1
ATOM 4416 N N . ASP B 1 226 ? -6.715 -25.5 3.455 1 95.81 226 ASP B N 1
ATOM 4417 C CA . ASP B 1 226 ? -7.906 -26.266 3.793 1 95.81 226 ASP B CA 1
ATOM 4418 C C . ASP B 1 226 ? -8.203 -27.328 2.725 1 95.81 226 ASP B C 1
ATOM 4420 O O . ASP B 1 226 ? -9.172 -28.078 2.834 1 95.81 226 ASP B O 1
ATOM 4424 N N . GLY B 1 227 ? -7.43 -27.391 1.654 1 95.06 227 GLY B N 1
ATOM 4425 C CA . GLY B 1 227 ? -7.492 -28.453 0.666 1 95.06 227 GLY B CA 1
ATOM 4426 C C . GLY B 1 227 ? -8.633 -28.281 -0.316 1 95.06 227 GLY B C 1
ATOM 4427 O O . GLY B 1 227 ? -9.062 -29.266 -0.945 1 95.06 227 GLY B O 1
ATOM 4428 N N . ASN B 1 228 ? -9.156 -27.062 -0.438 1 97.31 228 ASN B N 1
ATOM 4429 C CA . ASN B 1 228 ? -10.305 -26.844 -1.314 1 97.31 228 ASN B CA 1
ATOM 4430 C C . ASN B 1 228 ? -9.898 -26.094 -2.586 1 97.31 228 ASN B C 1
ATOM 4432 O O . ASN B 1 228 ? -8.922 -25.344 -2.588 1 97.31 228 ASN B O 1
ATOM 4436 N N . VAL B 1 229 ? -10.625 -26.375 -3.621 1 98.81 229 VAL B N 1
ATOM 4437 C CA . VAL B 1 229 ? -10.688 -25.5 -4.781 1 98.81 229 VAL B CA 1
ATOM 4438 C C . VAL B 1 229 ? -12 -24.719 -4.77 1 98.81 229 VAL B C 1
ATOM 4440 O O . VAL B 1 229 ? -13.07 -25.312 -4.602 1 98.81 229 VAL B O 1
ATOM 4443 N N . VAL B 1 230 ? -11.906 -23.438 -4.895 1 98.94 230 VAL B N 1
ATOM 4444 C CA . VAL B 1 230 ? -13.078 -22.578 -4.992 1 98.94 230 VAL B CA 1
ATOM 4445 C C . VAL B 1 230 ? -13.273 -22.125 -6.438 1 98.94 230 VAL B C 1
ATOM 4447 O O . VAL B 1 230 ? -12.422 -21.453 -7.004 1 98.94 230 VAL B O 1
ATOM 4450 N N . ALA B 1 231 ? -14.414 -22.547 -7.008 1 98.94 231 ALA B N 1
ATOM 4451 C CA . ALA B 1 231 ? -14.773 -22.094 -8.352 1 98.94 231 ALA B CA 1
ATOM 4452 C C . ALA B 1 231 ? -15.562 -20.797 -8.289 1 98.94 231 ALA B C 1
ATOM 4454 O O . ALA B 1 231 ? -16.516 -20.672 -7.523 1 98.94 231 ALA B O 1
ATOM 4455 N N . CYS B 1 232 ? -15.133 -19.844 -9.086 1 98.94 232 CYS B N 1
ATOM 4456 C CA . CYS B 1 232 ? -15.766 -18.531 -9.094 1 98.94 232 CYS B CA 1
ATOM 4457 C C . CYS B 1 232 ? -16.141 -18.109 -10.508 1 98.94 232 CYS B C 1
ATOM 4459 O O . CYS B 1 232 ? -15.477 -18.5 -11.469 1 98.94 232 CYS B O 1
ATOM 4461 N N . THR B 1 233 ? -17.203 -17.297 -10.602 1 98.75 233 THR B N 1
ATOM 4462 C CA . THR B 1 233 ? -17.391 -16.484 -11.789 1 98.75 233 THR B CA 1
ATOM 4463 C C . THR B 1 233 ? -16.578 -15.195 -11.703 1 98.75 233 THR B C 1
ATOM 4465 O O . THR B 1 233 ? -16.328 -14.688 -10.609 1 98.75 233 THR B O 1
ATOM 4468 N N . TRP B 1 234 ? -16.125 -14.719 -12.836 1 98.06 234 TRP B N 1
ATOM 4469 C CA . TRP B 1 234 ? -15.375 -13.477 -12.93 1 98.06 234 TRP B CA 1
ATOM 4470 C C . TRP B 1 234 ? -16.156 -12.43 -13.719 1 98.06 234 TRP B C 1
ATOM 4472 O O . TRP B 1 234 ? -16.547 -12.664 -14.867 1 98.06 234 TRP B O 1
ATOM 4482 N N . ASP B 1 235 ? -16.453 -11.297 -13.125 1 97.75 235 ASP B N 1
ATOM 4483 C CA . ASP B 1 235 ? -17.016 -10.133 -13.797 1 97.75 235 ASP B CA 1
ATOM 4484 C C . ASP B 1 235 ? -15.922 -9.117 -14.141 1 97.75 235 ASP B C 1
ATOM 4486 O O . ASP B 1 235 ? -15.523 -8.312 -13.305 1 97.75 235 ASP B O 1
ATOM 4490 N N . ASN B 1 236 ? -15.492 -9.094 -15.375 1 96.38 236 ASN B N 1
ATOM 4491 C CA . ASN B 1 236 ? -14.367 -8.258 -15.781 1 96.38 236 ASN B CA 1
ATOM 4492 C C . ASN B 1 236 ? -14.734 -6.777 -15.758 1 96.38 236 ASN B C 1
ATOM 4494 O O . ASN B 1 236 ? -13.867 -5.922 -15.586 1 96.38 236 ASN B O 1
ATOM 4498 N N . ALA B 1 237 ? -15.945 -6.453 -16 1 95.75 237 ALA B N 1
ATOM 4499 C CA . ALA B 1 237 ? -16.375 -5.055 -16 1 95.75 237 ALA B CA 1
ATOM 4500 C C . ALA B 1 237 ? -16.266 -4.445 -14.609 1 95.75 237 ALA B C 1
ATOM 4502 O O . ALA B 1 237 ? -15.844 -3.295 -14.461 1 95.75 237 ALA B O 1
ATOM 4503 N N . GLU B 1 238 ? -16.5 -5.277 -13.586 1 96.44 238 GLU B N 1
ATOM 4504 C CA . GLU B 1 238 ? -16.562 -4.738 -12.227 1 96.44 238 GLU B CA 1
ATOM 4505 C C . GLU B 1 238 ? -15.367 -5.203 -11.398 1 96.44 238 GLU B C 1
ATOM 4507 O O . GLU B 1 238 ? -15.109 -4.672 -10.312 1 96.44 238 GLU B O 1
ATOM 4512 N N . GLY B 1 239 ? -14.648 -6.195 -11.906 1 97.69 239 GLY B N 1
ATOM 4513 C CA . GLY B 1 239 ? -13.547 -6.762 -11.141 1 97.69 239 GLY B CA 1
ATOM 4514 C C . GLY B 1 239 ? -14.008 -7.547 -9.922 1 97.69 239 GLY B C 1
ATOM 4515 O O . GLY B 1 239 ? -13.484 -7.359 -8.828 1 97.69 239 GLY B O 1
ATOM 4516 N N . LEU B 1 240 ? -14.984 -8.453 -10.141 1 98.38 240 LEU B N 1
ATOM 4517 C CA . LEU B 1 240 ? -15.578 -9.148 -9.008 1 98.38 240 LEU B CA 1
ATOM 4518 C C . LEU B 1 240 ? -15.508 -10.664 -9.203 1 98.38 240 LEU B C 1
ATOM 4520 O O . LEU B 1 240 ? -15.805 -11.164 -10.289 1 98.38 240 LEU B O 1
ATOM 4524 N N . LEU B 1 241 ? -15.102 -11.336 -8.18 1 98.75 241 LEU B N 1
ATOM 4525 C CA . LEU B 1 241 ? -15.195 -12.789 -8.086 1 98.75 241 LEU B CA 1
ATOM 4526 C C . LEU B 1 241 ? -16.438 -13.203 -7.293 1 98.75 241 LEU B C 1
ATOM 4528 O O . LEU B 1 241 ? -16.719 -12.641 -6.234 1 98.75 241 LEU B O 1
ATOM 4532 N N . SER B 1 242 ? -17.141 -14.18 -7.781 1 98.81 242 SER B N 1
ATOM 4533 C CA . SER B 1 242 ? -18.281 -14.734 -7.066 1 98.81 242 SER B CA 1
ATOM 4534 C C . SER B 1 242 ? -18.203 -16.25 -6.98 1 98.81 242 SER B C 1
ATOM 4536 O O . SER B 1 242 ? -18.391 -16.953 -7.98 1 98.81 242 SER B O 1
ATOM 4538 N N . PRO B 1 243 ? -17.969 -16.781 -5.809 1 98.81 243 PRO B N 1
ATOM 4539 C CA . PRO B 1 243 ? -17.875 -18.234 -5.672 1 98.81 243 PRO B CA 1
ATOM 4540 C C . PRO B 1 243 ? -19.188 -18.938 -5.969 1 98.81 243 PRO B C 1
ATOM 4542 O O . PRO B 1 243 ? -20.25 -18.438 -5.621 1 98.81 243 PRO B O 1
ATOM 4545 N N . PHE B 1 244 ? -19.109 -20.125 -6.641 1 98.75 244 PHE B N 1
ATOM 4546 C CA . PHE B 1 244 ? -20.328 -20.875 -6.891 1 98.75 244 PHE B CA 1
ATOM 4547 C C . PHE B 1 244 ? -20.156 -22.344 -6.539 1 98.75 244 PHE B C 1
ATOM 4549 O O . PHE B 1 244 ? -21.125 -23.094 -6.484 1 98.75 244 PHE B O 1
ATOM 4556 N N . GLN B 1 245 ? -18.906 -22.844 -6.25 1 98.75 245 GLN B N 1
ATOM 4557 C CA . GLN B 1 245 ? -18.641 -24.219 -5.836 1 98.75 245 GLN B CA 1
ATOM 4558 C C . GLN B 1 245 ? -17.359 -24.297 -4.992 1 98.75 245 GLN B C 1
ATOM 4560 O O . GLN B 1 245 ? -16.406 -23.562 -5.227 1 98.75 245 GLN B O 1
ATOM 4565 N N . VAL B 1 246 ? -17.406 -25.094 -4.039 1 98.38 246 VAL B N 1
ATOM 4566 C CA . VAL B 1 246 ? -16.219 -25.5 -3.295 1 98.38 246 VAL B CA 1
ATOM 4567 C C . VAL B 1 246 ? -16.047 -27.016 -3.395 1 98.38 246 VAL B C 1
ATOM 4569 O O . VAL B 1 246 ? -17 -27.766 -3.168 1 98.38 246 VAL B O 1
ATOM 4572 N N . THR B 1 247 ? -14.859 -27.422 -3.842 1 97.06 247 THR B N 1
ATOM 4573 C CA . THR B 1 247 ? -14.586 -28.844 -4.008 1 97.06 247 THR B CA 1
ATOM 4574 C C . THR B 1 247 ? -13.32 -29.25 -3.262 1 97.06 247 THR B C 1
ATOM 4576 O O . THR B 1 247 ? -12.289 -28.578 -3.367 1 97.06 247 THR B O 1
ATOM 4579 N N . TYR B 1 248 ? -13.398 -30.297 -2.611 1 95.69 248 TYR B N 1
ATOM 4580 C CA . TYR B 1 248 ? -12.273 -30.812 -1.837 1 95.69 248 TYR B CA 1
ATOM 4581 C C . TYR B 1 248 ? -11.312 -31.594 -2.725 1 95.69 248 TYR B C 1
ATOM 4583 O O . TYR B 1 248 ? -11.734 -32.344 -3.602 1 95.69 248 TYR B O 1
ATOM 4591 N N . THR B 1 249 ? -9.977 -31.422 -2.49 1 95.75 249 THR B N 1
ATOM 4592 C CA . THR B 1 249 ? -8.977 -32.031 -3.365 1 95.75 249 THR B CA 1
ATOM 4593 C C . THR B 1 249 ? -8.398 -33.281 -2.73 1 95.75 249 THR B C 1
ATOM 4595 O O . THR B 1 249 ? -7.742 -34.094 -3.406 1 95.75 249 THR B O 1
ATOM 4598 N N . LEU B 1 250 ? -8.57 -33.469 -1.463 1 92.06 250 LEU B N 1
ATOM 4599 C CA . LEU B 1 250 ? -8.039 -34.656 -0.769 1 92.06 250 LEU B CA 1
ATOM 4600 C C . LEU B 1 250 ? -9.031 -35.812 -0.798 1 92.06 250 LEU B C 1
ATOM 4602 O O . LEU B 1 250 ? -10.211 -35.594 -1.099 1 92.06 250 LEU B O 1
ATOM 4606 N N . PRO B 1 251 ? -8.508 -37 -0.474 1 89.62 251 PRO B N 1
ATOM 4607 C CA . PRO B 1 251 ? -9.43 -38.125 -0.406 1 89.62 251 PRO B CA 1
ATOM 4608 C C . PRO B 1 251 ? -10.484 -37.969 0.689 1 89.62 251 PRO B C 1
ATOM 4610 O O . PRO B 1 251 ? -10.266 -37.25 1.659 1 89.62 251 PRO B O 1
ATOM 4613 N N . GLU B 1 252 ? -11.586 -38.625 0.451 1 86.38 252 GLU B N 1
ATOM 4614 C CA . GLU B 1 252 ? -12.656 -38.594 1.445 1 86.38 252 GLU B CA 1
ATOM 4615 C C . GLU B 1 252 ? -12.141 -39.031 2.82 1 86.38 252 GLU B C 1
ATOM 4617 O O . GLU B 1 252 ? -11.414 -40 2.941 1 86.38 252 GLU B O 1
ATOM 4622 N N . GLY B 1 253 ? -12.445 -38.219 3.779 1 88.44 253 GLY B N 1
ATOM 4623 C CA . GLY B 1 253 ? -12.109 -38.562 5.152 1 88.44 253 GLY B CA 1
ATOM 4624 C C . GLY B 1 253 ? -10.742 -38.062 5.578 1 88.44 253 GLY B C 1
ATOM 4625 O O . GLY B 1 253 ? -10.383 -38.156 6.754 1 88.44 253 GLY B O 1
ATOM 4626 N N . VAL B 1 254 ? -9.984 -37.625 4.66 1 89.44 254 VAL B N 1
ATOM 4627 C CA . VAL B 1 254 ? -8.656 -37.125 5.008 1 89.44 254 VAL B CA 1
ATOM 4628 C C . VAL B 1 254 ? -8.719 -35.656 5.324 1 89.44 254 VAL B C 1
ATOM 4630 O O . VAL B 1 254 ? -9.203 -34.844 4.516 1 89.44 254 VAL B O 1
ATOM 4633 N N . ALA B 1 255 ? -8.234 -35.312 6.484 1 90.25 255 ALA B N 1
ATOM 4634 C CA . ALA B 1 255 ? -8.195 -33.906 6.902 1 90.25 255 ALA B CA 1
ATOM 4635 C C . ALA B 1 255 ? -7.004 -33.188 6.281 1 90.25 255 ALA B C 1
ATOM 4637 O O . ALA B 1 255 ? -5.945 -33.781 6.074 1 90.25 255 ALA B O 1
ATOM 4638 N N . PRO B 1 256 ? -7.191 -31.953 6.008 1 91.31 256 PRO B N 1
ATOM 4639 C CA . PRO B 1 256 ? -6.039 -31.219 5.5 1 91.31 256 PRO B CA 1
ATOM 4640 C C . PRO B 1 256 ? -4.945 -31.031 6.551 1 91.31 256 PRO B C 1
ATOM 4642 O O . PRO B 1 256 ? -5.238 -30.953 7.746 1 91.31 256 PRO B O 1
ATOM 4645 N N . CYS B 1 257 ? -3.773 -30.969 6.02 1 90.31 257 CYS B N 1
ATOM 4646 C CA . CYS B 1 257 ? -2.604 -30.719 6.855 1 90.31 257 CYS B CA 1
ATOM 4647 C C . CYS B 1 257 ? -2.029 -29.344 6.59 1 90.31 257 CYS B C 1
ATOM 4649 O O . CYS B 1 257 ? -1.709 -29 5.449 1 90.31 257 CYS B O 1
ATOM 4651 N N . ARG B 1 258 ? -1.836 -28.562 7.582 1 90.56 258 ARG B N 1
ATOM 4652 C CA . ARG B 1 258 ? -1.412 -27.172 7.434 1 90.56 258 ARG B CA 1
ATOM 4653 C C . ARG B 1 258 ? 0.108 -27.062 7.477 1 90.56 258 ARG B C 1
ATOM 4655 O O . ARG B 1 258 ? 0.655 -25.953 7.375 1 90.56 258 ARG B O 1
ATOM 4662 N N . ALA B 1 259 ? 0.75 -28.141 7.562 1 87.06 259 ALA B N 1
ATOM 4663 C CA . ALA B 1 259 ? 2.211 -28.109 7.562 1 87.06 259 ALA B CA 1
ATOM 4664 C C . ALA B 1 259 ? 2.748 -27.516 6.262 1 87.06 259 ALA B C 1
ATOM 4666 O O . ALA B 1 259 ? 2.104 -27.609 5.215 1 87.06 259 ALA B O 1
ATOM 4667 N N . HIS B 1 260 ? 3.951 -26.891 6.262 1 80.12 260 HIS B N 1
ATOM 4668 C CA . HIS B 1 260 ? 4.539 -26.109 5.176 1 80.12 260 HIS B CA 1
ATOM 4669 C C . HIS B 1 260 ? 4.621 -26.938 3.895 1 80.12 260 HIS B C 1
ATOM 4671 O O . HIS B 1 260 ? 4.395 -26.422 2.799 1 80.12 260 HIS B O 1
ATOM 4677 N N . HIS B 1 261 ? 4.996 -28.141 4.094 1 75.44 261 HIS B N 1
ATOM 4678 C CA . HIS B 1 261 ? 5.176 -28.953 2.896 1 75.44 261 HIS B CA 1
ATOM 4679 C C . HIS B 1 261 ? 4.004 -29.906 2.699 1 75.44 261 HIS B C 1
ATOM 4681 O O . HIS B 1 261 ? 4.188 -31.031 2.211 1 75.44 261 HIS B O 1
ATOM 4687 N N . SER B 1 262 ? 2.877 -29.281 3.242 1 83.06 262 SER B N 1
ATOM 4688 C CA . SER B 1 262 ? 1.657 -30.078 3.09 1 83.06 262 SER B CA 1
ATOM 4689 C C . SER B 1 262 ? 0.556 -29.266 2.414 1 83.06 262 SER B C 1
ATOM 4691 O O . SER B 1 262 ? 0.655 -28.031 2.312 1 83.06 262 SER B O 1
ATOM 4693 N N . GLY B 1 263 ? -0.308 -29.828 1.545 1 87.75 263 GLY B N 1
ATOM 4694 C CA . GLY B 1 263 ? -1.474 -29.188 0.964 1 87.75 263 GLY B CA 1
ATOM 4695 C C . GLY B 1 263 ? -1.399 -29.062 -0.546 1 87.75 263 GLY B C 1
ATOM 4696 O O . GLY B 1 263 ? -0.506 -29.641 -1.176 1 87.75 263 GLY B O 1
ATOM 4697 N N . GLY B 1 264 ? -2.359 -28.281 -0.985 1 93.69 264 GLY B N 1
ATOM 4698 C CA . GLY B 1 264 ? -2.373 -28 -2.41 1 93.69 264 GLY B CA 1
ATOM 4699 C C . GLY B 1 264 ? -1.29 -27.016 -2.832 1 93.69 264 GLY B C 1
ATOM 4700 O O . GLY B 1 264 ? -0.905 -26.141 -2.059 1 93.69 264 GLY B O 1
ATOM 4701 N N . ALA B 1 265 ? -0.781 -27.203 -4.02 1 96.12 265 ALA B N 1
ATOM 4702 C CA . ALA B 1 265 ? 0.395 -26.422 -4.375 1 96.12 265 ALA B CA 1
ATOM 4703 C C . ALA B 1 265 ? 0.153 -25.625 -5.656 1 96.12 265 ALA B C 1
ATOM 4705 O O . ALA B 1 265 ? 0.436 -24.422 -5.711 1 96.12 265 ALA B O 1
ATOM 4706 N N . HIS B 1 266 ? -0.298 -26.266 -6.73 1 98.25 266 HIS B N 1
ATOM 4707 C CA . HIS B 1 266 ? -0.449 -25.594 -8.016 1 98.25 266 HIS B CA 1
ATOM 4708 C C . HIS B 1 266 ? -1.733 -26.031 -8.719 1 98.25 266 HIS B C 1
ATOM 4710 O O . HIS B 1 266 ? -2.297 -27.078 -8.398 1 98.25 266 HIS B O 1
ATOM 4716 N N . ILE B 1 267 ? -2.195 -25.203 -9.617 1 98.81 267 ILE B N 1
ATOM 4717 C CA . ILE B 1 267 ? -3.484 -25.391 -10.281 1 98.81 267 ILE B CA 1
ATOM 4718 C C . ILE B 1 267 ? -3.426 -24.844 -11.703 1 98.81 267 ILE B C 1
ATOM 4720 O O . ILE B 1 267 ? -2.932 -23.734 -11.922 1 98.81 267 ILE B O 1
ATOM 4724 N N . LEU B 1 268 ? -3.885 -25.609 -12.695 1 98.75 268 LEU B N 1
ATOM 4725 C CA . LEU B 1 268 ? -3.977 -25.141 -14.078 1 98.75 268 LEU B CA 1
ATOM 4726 C C . LEU B 1 268 ? -5.207 -25.719 -14.766 1 98.75 268 LEU B C 1
ATOM 4728 O O . LEU B 1 268 ? -5.566 -26.875 -14.531 1 98.75 268 LEU B O 1
ATOM 4732 N N . VAL B 1 269 ? -5.777 -24.922 -15.594 1 98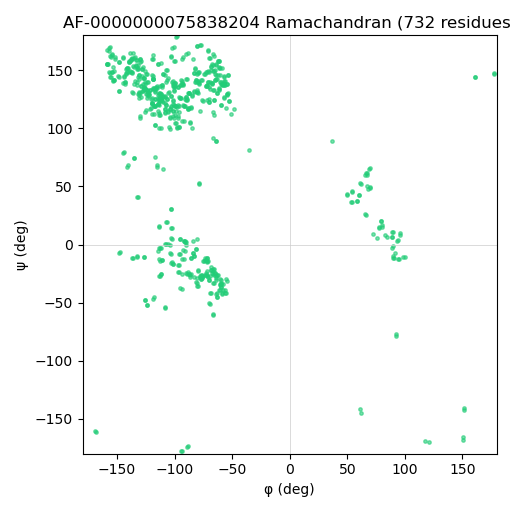.75 269 VAL B N 1
ATOM 4733 C CA . VAL B 1 269 ? -6.84 -25.359 -16.484 1 98.75 269 VAL B CA 1
ATOM 4734 C C . VAL B 1 269 ? -6.242 -25.797 -17.828 1 98.75 269 VAL B C 1
ATOM 4736 O O . VAL B 1 269 ? -5.34 -25.141 -18.344 1 98.75 269 VAL B O 1
ATOM 4739 N N . SER B 1 270 ? -6.781 -26.906 -18.328 1 98.25 270 SER B N 1
ATOM 4740 C CA . SER B 1 270 ? -6.316 -27.375 -19.641 1 98.25 270 SER B CA 1
ATOM 4741 C C . SER B 1 270 ? -6.625 -26.359 -20.734 1 98.25 270 SER B C 1
ATOM 4743 O O . SER B 1 270 ? -7.508 -25.516 -20.562 1 98.25 270 SER B O 1
ATOM 4745 N N . LYS B 1 271 ? -5.891 -26.453 -21.812 1 96.44 271 LYS B N 1
ATOM 4746 C CA . LYS B 1 271 ? -6.012 -25.516 -22.922 1 96.44 271 LYS B CA 1
ATOM 4747 C C . LYS B 1 271 ? -7.434 -25.5 -23.469 1 96.44 271 LYS B C 1
ATOM 4749 O O . LYS B 1 271 ? -7.941 -24.438 -23.859 1 96.44 271 LYS B O 1
ATOM 4754 N N . ASP B 1 272 ? -8.07 -26.625 -23.547 1 96.5 272 ASP B N 1
ATOM 4755 C CA . ASP B 1 272 ? -9.414 -26.703 -24.109 1 96.5 272 ASP B CA 1
ATOM 4756 C C . ASP B 1 272 ? -10.477 -26.359 -23.062 1 96.5 272 ASP B C 1
ATOM 4758 O O . ASP B 1 272 ? -11.672 -26.344 -23.359 1 96.5 272 ASP B O 1
ATOM 4762 N N . GLY B 1 273 ? -10.055 -26.188 -21.797 1 98.25 273 GLY B N 1
ATOM 4763 C CA . GLY B 1 273 ? -10.938 -25.719 -20.734 1 98.25 273 GLY B CA 1
ATOM 4764 C C . GLY B 1 273 ? -11.812 -26.812 -20.172 1 98.25 273 GLY B C 1
ATOM 4765 O O . GLY B 1 273 ? -12.789 -26.547 -19.469 1 98.25 273 GLY B O 1
ATOM 4766 N N . LYS B 1 274 ? -11.484 -28.047 -20.406 1 98.56 274 LYS B N 1
ATOM 4767 C CA . LYS B 1 274 ? -12.383 -29.125 -20.016 1 98.56 274 LYS B CA 1
ATOM 4768 C C . LYS B 1 274 ? -11.898 -29.812 -18.75 1 98.56 274 LYS B C 1
ATOM 4770 O O . LYS B 1 274 ? -12.633 -30.594 -18.125 1 98.56 274 LYS B O 1
ATOM 4775 N N . THR B 1 275 ? -10.672 -29.578 -18.422 1 98.81 275 THR B N 1
ATOM 4776 C CA . THR B 1 275 ? -10.062 -30.297 -17.312 1 98.81 275 THR B CA 1
ATOM 4777 C C . THR B 1 275 ? -9.305 -29.344 -16.406 1 98.81 275 THR B C 1
ATOM 4779 O O . THR B 1 275 ? -8.672 -28.391 -16.875 1 98.81 275 THR B O 1
ATOM 4782 N N . LEU B 1 276 ? -9.375 -29.531 -15.117 1 98.88 276 LEU B N 1
ATOM 4783 C CA . LEU B 1 276 ? -8.594 -28.828 -14.102 1 98.88 276 LEU B CA 1
ATOM 4784 C C . LEU B 1 276 ? -7.609 -29.766 -13.422 1 98.88 276 LEU B C 1
ATOM 4786 O O . LEU B 1 276 ? -7.984 -30.875 -13.023 1 98.88 276 LEU B O 1
ATOM 4790 N N . TYR B 1 277 ? -6.387 -29.406 -13.336 1 98.88 277 TYR B N 1
ATOM 4791 C CA . TYR B 1 277 ? -5.352 -30.172 -12.648 1 98.88 277 TYR B CA 1
ATOM 4792 C C . TYR B 1 277 ? -4.898 -29.453 -11.383 1 98.88 277 TYR B C 1
ATOM 4794 O O . TYR B 1 277 ? -4.707 -28.234 -11.383 1 98.88 277 TYR B O 1
ATOM 4802 N N . VAL B 1 278 ? -4.719 -30.219 -10.305 1 98.69 278 VAL B N 1
ATOM 4803 C CA . VAL B 1 278 ? -4.258 -29.703 -9.023 1 98.69 278 VAL B CA 1
ATOM 4804 C C . VAL B 1 278 ? -3.207 -30.641 -8.43 1 98.69 278 VAL B C 1
ATOM 4806 O O . VAL B 1 278 ? -3.406 -31.859 -8.383 1 98.69 278 VAL B O 1
ATOM 4809 N N . SER B 1 279 ? -2.09 -30.109 -8.008 1 97.88 279 SER B N 1
ATOM 4810 C CA . SER B 1 279 ? -1.135 -30.953 -7.281 1 97.88 279 SER B CA 1
ATOM 4811 C C . SER B 1 279 ? -1.354 -30.859 -5.777 1 97.88 279 SER B C 1
ATOM 4813 O O . SER B 1 279 ? -1.655 -29.781 -5.254 1 97.88 279 SER B O 1
ATOM 4815 N N . THR B 1 280 ? -1.282 -31.938 -5.086 1 95.31 280 THR B N 1
ATOM 4816 C CA . THR B 1 280 ? -1.385 -32.062 -3.635 1 95.31 280 THR B CA 1
ATOM 4817 C C . THR B 1 280 ? -0.107 -32.656 -3.049 1 95.31 280 THR B C 1
ATOM 4819 O O . THR B 1 280 ? 0.25 -33.781 -3.354 1 95.31 280 THR B O 1
ATOM 4822 N N . ARG B 1 281 ? 0.519 -31.906 -2.162 1 93.62 281 ARG B N 1
ATOM 4823 C CA . ARG B 1 281 ? 1.863 -32.25 -1.723 1 93.62 281 ARG B CA 1
ATOM 4824 C C . ARG B 1 281 ? 1.82 -33.344 -0.662 1 93.62 281 ARG B C 1
ATOM 4826 O O . ARG B 1 281 ? 2.691 -34.219 -0.624 1 93.62 281 ARG B O 1
ATOM 4833 N N . GLY B 1 282 ? 0.858 -33.375 0.12 1 87.75 282 GLY B N 1
ATOM 4834 C CA . GLY B 1 282 ? 0.792 -34.312 1.227 1 87.75 282 GLY B CA 1
ATOM 4835 C C . GLY B 1 282 ? 0.729 -35.75 0.777 1 87.75 282 GLY B C 1
ATOM 4836 O O . GLY B 1 282 ? 1.345 -36.625 1.391 1 87.75 282 GLY B O 1
ATOM 4837 N N . ASP B 1 283 ? -0.029 -36.062 -0.202 1 89.94 283 ASP B N 1
ATOM 4838 C CA . ASP B 1 283 ? -0.153 -37.438 -0.669 1 89.94 283 ASP B CA 1
ATOM 4839 C C . ASP B 1 283 ? 0.625 -37.656 -1.966 1 89.94 283 ASP B C 1
ATOM 4841 O O . ASP B 1 283 ? 0.574 -38.719 -2.557 1 89.94 283 ASP B O 1
ATOM 4845 N N . GLY B 1 284 ? 1.273 -36.594 -2.467 1 93 284 GLY B N 1
ATOM 4846 C CA . GLY B 1 284 ? 2.127 -36.75 -3.637 1 93 284 GLY B CA 1
ATOM 4847 C C . GLY B 1 284 ? 1.359 -37.062 -4.902 1 93 284 GLY B C 1
ATOM 4848 O O . GLY B 1 284 ? 1.747 -37.969 -5.656 1 93 284 GLY B O 1
ATOM 4849 N N . CYS B 1 285 ? 0.299 -36.312 -5.172 1 96.44 285 CYS B N 1
ATOM 4850 C CA . CYS B 1 285 ? -0.549 -36.656 -6.305 1 96.44 285 CYS B CA 1
ATOM 4851 C C . CYS B 1 285 ? -0.89 -35.438 -7.141 1 96.44 285 CYS B C 1
ATOM 4853 O O . CYS B 1 285 ? -0.671 -34.312 -6.703 1 96.44 285 CYS B O 1
ATOM 4855 N N . VAL B 1 286 ? -1.291 -35.688 -8.32 1 98.5 286 VAL B N 1
ATOM 4856 C CA . VAL B 1 286 ? -2.047 -34.719 -9.141 1 98.5 286 VAL B CA 1
ATOM 4857 C C . VAL B 1 286 ? -3.508 -35.156 -9.219 1 98.5 286 VAL B C 1
ATOM 4859 O O . VAL B 1 286 ? -3.803 -36.312 -9.57 1 98.5 286 VAL B O 1
ATOM 4862 N N . VAL B 1 287 ? -4.332 -34.281 -8.859 1 98.56 287 VAL B N 1
ATOM 4863 C CA . VAL B 1 287 ? -5.766 -34.562 -8.906 1 98.56 287 VAL B CA 1
ATOM 4864 C C . VAL B 1 287 ? -6.363 -33.906 -10.156 1 98.56 287 VAL B C 1
ATOM 4866 O O . VAL B 1 287 ? -6.039 -32.781 -10.5 1 98.56 287 VAL B O 1
ATOM 4869 N N . VAL B 1 288 ? -7.227 -34.719 -10.82 1 98.81 288 VAL B N 1
ATOM 4870 C CA . VAL B 1 288 ? -7.836 -34.281 -12.078 1 98.81 288 VAL B CA 1
ATOM 4871 C C . VAL B 1 288 ? -9.344 -34.094 -11.883 1 98.81 288 VAL B C 1
ATOM 4873 O O . VAL B 1 288 ? -10.016 -34.969 -11.336 1 98.81 288 VAL B O 1
ATOM 4876 N N . PHE B 1 289 ? -9.836 -32.938 -12.297 1 98.88 289 PHE B N 1
ATOM 4877 C CA . PHE B 1 289 ? -11.266 -32.656 -12.289 1 98.88 289 PHE B CA 1
ATOM 4878 C C . PHE B 1 289 ? -11.773 -32.375 -13.703 1 98.88 289 PHE B C 1
ATOM 4880 O O . PHE B 1 289 ? -11.078 -31.766 -14.508 1 98.88 289 PHE B O 1
ATOM 4887 N N . ASP B 1 290 ? -12.984 -32.844 -13.992 1 98.69 290 ASP B N 1
ATOM 4888 C CA . ASP B 1 290 ? -13.719 -32.406 -15.172 1 98.69 290 ASP B CA 1
ATOM 4889 C C . ASP B 1 290 ? -14.375 -31.047 -14.906 1 98.69 290 ASP B C 1
ATOM 4891 O O . ASP B 1 290 ? -14.883 -30.797 -13.812 1 98.69 290 ASP B O 1
ATOM 4895 N N . ILE B 1 291 ? -14.32 -30.219 -15.898 1 98.81 291 ILE B N 1
ATOM 4896 C CA . ILE B 1 291 ? -15.094 -28.984 -15.875 1 98.81 291 ILE B CA 1
ATOM 4897 C C . ILE B 1 291 ? -16.328 -29.125 -16.766 1 98.81 291 ILE B C 1
ATOM 4899 O O . ILE B 1 291 ? -16.188 -29.312 -17.984 1 98.81 291 ILE B O 1
ATOM 4903 N N . ASP B 1 292 ? -17.5 -29.016 -16.266 1 98.44 292 ASP B N 1
ATOM 4904 C CA . ASP B 1 292 ? -18.688 -29.219 -17.078 1 98.44 292 ASP B CA 1
ATOM 4905 C C . ASP B 1 292 ? -19.141 -27.906 -17.734 1 98.44 292 ASP B C 1
ATOM 4907 O O . ASP B 1 292 ? -18.406 -26.922 -17.703 1 98.44 292 ASP B O 1
ATOM 4911 N N . ALA B 1 293 ? -20.266 -27.875 -18.406 1 97.94 293 ALA B N 1
ATOM 4912 C CA . ALA B 1 293 ? -20.719 -26.766 -19.219 1 97.94 293 ALA B CA 1
ATOM 4913 C C . ALA B 1 293 ? -21.031 -25.531 -18.359 1 97.94 293 ALA B C 1
ATOM 4915 O O . ALA B 1 293 ? -21.047 -24.406 -18.859 1 97.94 293 ALA B O 1
ATOM 4916 N N . ASP B 1 294 ? -21.266 -25.766 -17.078 1 98.19 294 ASP B N 1
ATOM 4917 C CA . ASP B 1 294 ? -21.594 -24.672 -16.172 1 98.19 294 ASP B CA 1
ATOM 4918 C C . ASP B 1 294 ? -20.391 -24.266 -15.32 1 98.19 294 ASP B C 1
ATOM 4920 O O . ASP B 1 294 ? -20.516 -23.422 -14.43 1 98.19 294 ASP B O 1
ATOM 4924 N N . GLY B 1 295 ? -19.219 -24.875 -15.578 1 98.62 295 GLY B N 1
ATOM 4925 C CA . GLY B 1 295 ? -17.984 -24.531 -14.875 1 98.62 295 GLY B CA 1
ATOM 4926 C C . GLY B 1 295 ? -17.781 -25.359 -13.617 1 98.62 295 GLY B C 1
ATOM 4927 O O . GLY B 1 295 ? -16.75 -25.219 -12.945 1 98.62 295 GLY B O 1
ATOM 4928 N N . MET B 1 296 ? -18.688 -26.219 -13.297 1 98.69 296 MET B N 1
ATOM 4929 C CA . MET B 1 296 ? -18.609 -27.031 -12.078 1 98.69 296 MET B CA 1
ATOM 4930 C C . MET B 1 296 ? -17.547 -28.109 -12.219 1 98.69 296 MET B C 1
ATOM 4932 O O . MET B 1 296 ? -17.359 -28.672 -13.305 1 98.69 296 MET B O 1
ATOM 4936 N N . LEU B 1 297 ? -16.969 -28.422 -11.109 1 98.81 297 LEU B N 1
ATOM 4937 C CA . LEU B 1 297 ? -15.898 -29.422 -11.07 1 98.81 297 LEU B CA 1
ATOM 4938 C C . LEU B 1 297 ? -16.438 -30.766 -10.594 1 98.81 297 LEU B C 1
ATOM 4940 O O . LEU B 1 297 ? -17.25 -30.828 -9.672 1 98.81 297 LEU B O 1
ATOM 4944 N N . ALA B 1 298 ? -16.047 -31.781 -11.234 1 98.38 298 ALA B N 1
ATOM 4945 C CA . ALA B 1 298 ? -16.281 -33.156 -10.805 1 98.38 298 ALA B CA 1
ATOM 4946 C C . ALA B 1 298 ? -14.984 -33.969 -10.781 1 98.38 298 ALA B C 1
ATOM 4948 O O . ALA B 1 298 ? -14.219 -33.938 -11.75 1 98.38 298 ALA B O 1
ATOM 4949 N N . PHE B 1 299 ? -14.789 -34.656 -9.703 1 97.88 299 PHE B N 1
ATOM 4950 C CA . PHE B 1 299 ? -13.586 -35.469 -9.562 1 97.88 299 PHE B CA 1
ATOM 4951 C C . PHE B 1 299 ? -13.477 -36.5 -10.688 1 97.88 299 PHE B C 1
ATOM 4953 O O . PHE B 1 299 ? -14.469 -37.125 -11.055 1 97.88 299 PHE B O 1
ATOM 4960 N N . LYS B 1 300 ? -12.273 -36.688 -11.227 1 98.12 300 LYS B N 1
ATOM 4961 C CA . LYS B 1 300 ? -12.062 -37.625 -12.328 1 98.12 300 LYS B CA 1
ATOM 4962 C C . LYS B 1 300 ? -10.977 -38.625 -11.984 1 98.12 300 LYS B C 1
ATOM 4964 O O . LYS B 1 300 ? -11.148 -39.812 -12.195 1 98.12 300 LYS B O 1
ATOM 4969 N N . GLN B 1 301 ? -9.828 -38.156 -11.477 1 98.06 301 GLN B N 1
ATOM 4970 C CA . GLN B 1 301 ? -8.672 -39.031 -11.273 1 98.06 301 GLN B CA 1
ATOM 4971 C C . GLN B 1 301 ? -7.75 -38.469 -10.203 1 98.06 301 GLN B C 1
ATOM 4973 O O . GLN B 1 301 ? -7.648 -37.25 -10.031 1 98.06 301 GLN B O 1
ATOM 4978 N N . ARG B 1 302 ? -7.188 -39.312 -9.469 1 97.75 302 ARG B N 1
ATOM 4979 C CA . ARG B 1 302 ? -6.031 -39.031 -8.625 1 97.75 302 ARG B CA 1
ATOM 4980 C C . ARG B 1 302 ? -4.84 -39.906 -9.031 1 97.75 302 ARG B C 1
ATOM 4982 O O . ARG B 1 302 ? -4.926 -41.125 -9.031 1 97.75 302 ARG B O 1
ATOM 4989 N N . VAL B 1 303 ? -3.766 -39.312 -9.375 1 97.81 303 VAL B N 1
ATOM 4990 C CA . VAL B 1 303 ? -2.633 -40.062 -9.922 1 97.81 303 VAL B CA 1
ATOM 4991 C C . VAL B 1 303 ? -1.36 -39.688 -9.164 1 97.81 303 VAL B C 1
ATOM 4993 O O . VAL B 1 303 ? -1.138 -38.5 -8.852 1 97.81 303 VAL B O 1
ATOM 4996 N N . PRO B 1 304 ? -0.518 -40.688 -8.805 1 97.44 304 PRO B N 1
ATOM 4997 C CA . PRO B 1 304 ? 0.772 -40.344 -8.203 1 97.44 304 PRO B CA 1
ATOM 4998 C C . PRO B 1 304 ? 1.597 -39.406 -9.086 1 97.44 304 PRO B C 1
ATOM 5000 O O . PRO B 1 304 ? 1.617 -39.562 -10.305 1 97.44 304 PRO B O 1
ATOM 5003 N N . SER B 1 305 ? 2.209 -38.406 -8.477 1 97.19 305 SER B N 1
ATOM 5004 C CA . SER B 1 305 ? 3.014 -37.438 -9.211 1 97.19 305 SER B CA 1
ATOM 5005 C C . SER B 1 305 ? 4.336 -38.031 -9.664 1 97.19 305 SER B C 1
ATOM 5007 O O . SER B 1 305 ? 5.031 -37.469 -10.5 1 97.19 305 SER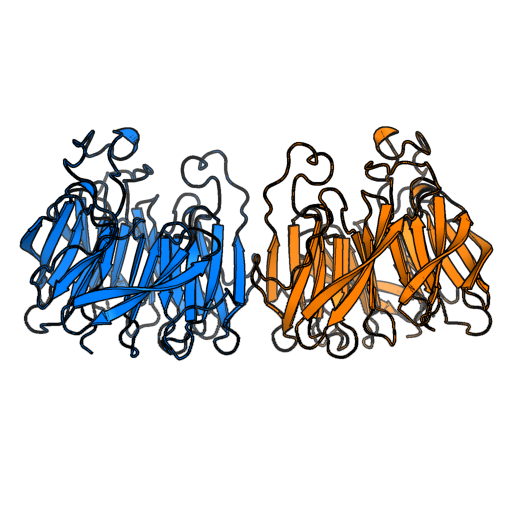 B O 1
ATOM 5009 N N . GLY B 1 306 ? 4.691 -39.219 -9.102 1 96.25 306 GLY B N 1
ATOM 5010 C CA . GLY B 1 306 ? 5.957 -39.844 -9.422 1 96.25 306 GLY B CA 1
ATOM 5011 C C . GLY B 1 306 ? 7.094 -39.406 -8.516 1 96.25 306 GLY B C 1
ATOM 5012 O O . GLY B 1 306 ? 8.258 -39.75 -8.766 1 96.25 306 GLY B O 1
ATOM 5013 N N . GLY B 1 307 ? 6.812 -38.719 -7.449 1 92.81 307 GLY B N 1
ATOM 5014 C CA . GLY B 1 307 ? 7.82 -38.25 -6.508 1 92.81 307 GLY B CA 1
ATOM 5015 C C . GLY B 1 307 ? 7.23 -37.719 -5.223 1 92.81 307 GLY B C 1
ATOM 5016 O O . GLY B 1 307 ? 6.133 -38.094 -4.816 1 92.81 307 GLY B O 1
ATOM 5017 N N . VAL B 1 308 ? 8.078 -36.938 -4.543 1 91.31 308 VAL B N 1
ATOM 5018 C CA . VAL B 1 308 ? 7.699 -36.375 -3.242 1 91.31 308 VAL B CA 1
ATOM 5019 C C . VAL B 1 308 ? 7.59 -34.875 -3.328 1 91.31 308 VAL B C 1
ATOM 5021 O O . VAL B 1 308 ? 8.5 -34.188 -3.828 1 91.31 308 VAL B O 1
ATOM 5024 N N . CYS B 1 309 ? 6.371 -34.312 -2.906 1 91.44 309 CYS B N 1
ATOM 5025 C CA . CYS B 1 309 ? 6.086 -32.906 -2.824 1 91.44 309 CYS B CA 1
ATOM 5026 C C . CYS B 1 309 ? 5.992 -32.281 -4.211 1 91.44 309 CYS B C 1
ATOM 5028 O O . CYS B 1 309 ? 6.836 -31.469 -4.594 1 91.44 309 CYS B O 1
ATOM 5030 N N . PRO B 1 310 ? 4.992 -32.688 -4.969 1 95.06 310 PRO B N 1
ATOM 5031 C CA . PRO B 1 310 ? 4.758 -32.031 -6.262 1 95.06 310 PRO B CA 1
ATOM 5032 C C . PRO B 1 310 ? 4.379 -30.562 -6.121 1 95.06 310 PRO B C 1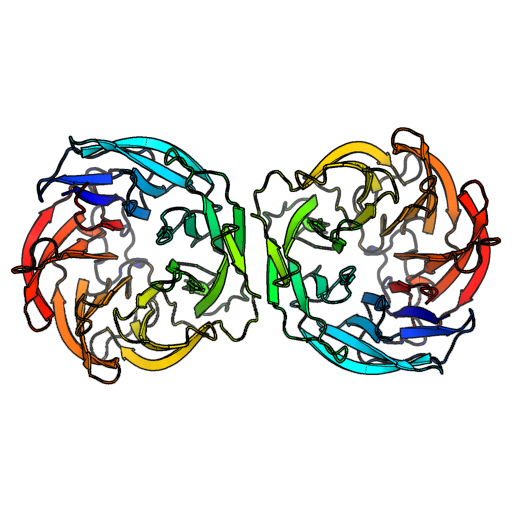
ATOM 5034 O O . PRO B 1 310 ? 3.195 -30.219 -6.109 1 95.06 310 PRO B O 1
ATOM 5037 N N . ARG B 1 311 ? 5.34 -29.703 -6.105 1 94.88 311 ARG B N 1
ATOM 5038 C CA . ARG B 1 311 ? 5.184 -28.297 -5.746 1 94.88 311 ARG B CA 1
ATOM 5039 C C . ARG B 1 311 ? 4.629 -27.484 -6.914 1 94.88 311 ARG B C 1
ATOM 5041 O O . ARG B 1 311 ? 3.914 -26.5 -6.711 1 94.88 311 ARG B O 1
ATOM 5048 N N . ASN B 1 312 ? 5.016 -27.828 -8.125 1 96.94 312 ASN B N 1
ATOM 5049 C CA . ASN B 1 312 ? 4.633 -27.094 -9.336 1 96.94 312 ASN B CA 1
ATOM 5050 C C . ASN B 1 312 ? 4.516 -28.031 -10.539 1 96.94 312 ASN B C 1
ATOM 5052 O O . ASN B 1 312 ? 5.066 -29.125 -10.531 1 96.94 312 ASN B O 1
ATOM 5056 N N . PHE B 1 313 ? 3.734 -27.594 -11.555 1 97.44 313 PHE B N 1
ATOM 5057 C CA . PHE B 1 313 ? 3.678 -28.344 -12.805 1 97.44 313 PHE B CA 1
ATOM 5058 C C . PHE B 1 313 ? 3.297 -27.422 -13.961 1 97.44 313 PHE B C 1
ATOM 5060 O O . PHE B 1 313 ? 2.826 -26.312 -13.742 1 97.44 313 PHE B O 1
ATOM 5067 N N . VAL B 1 314 ? 3.531 -27.875 -15.164 1 97.19 314 VAL B N 1
ATOM 5068 C CA . VAL B 1 314 ? 3.174 -27.141 -16.375 1 97.19 314 VAL B CA 1
ATOM 5069 C C . VAL B 1 314 ? 2.496 -28.078 -17.359 1 97.19 314 VAL B C 1
ATOM 5071 O O . VAL B 1 314 ? 2.635 -29.297 -17.266 1 97.19 314 VAL B O 1
ATOM 5074 N N . LEU B 1 315 ? 1.699 -27.516 -18.188 1 97.06 315 LEU B N 1
ATOM 5075 C CA . LEU B 1 315 ? 1.072 -28.234 -19.297 1 97.06 315 LEU B CA 1
ATOM 5076 C C . LEU B 1 315 ? 1.791 -27.953 -20.609 1 97.06 315 LEU B C 1
ATOM 5078 O O . LEU B 1 315 ? 1.708 -26.844 -21.141 1 97.06 315 LEU B O 1
ATOM 5082 N N . ASP B 1 316 ? 2.436 -28.953 -21.078 1 95.38 316 ASP B N 1
ATOM 5083 C CA . ASP B 1 316 ? 3.229 -28.812 -22.297 1 95.38 316 ASP B CA 1
ATOM 5084 C C . ASP B 1 316 ? 2.445 -29.297 -23.516 1 95.38 316 ASP B C 1
ATOM 5086 O O . ASP B 1 316 ? 2.26 -30.5 -23.719 1 95.38 316 ASP B O 1
ATOM 5090 N N . TYR B 1 317 ? 2.084 -28.344 -24.328 1 93.81 317 TYR B N 1
ATOM 5091 C CA . TYR B 1 317 ? 1.319 -28.641 -25.531 1 93.81 317 TYR B CA 1
ATOM 5092 C C . TYR B 1 317 ? 2.186 -28.484 -26.766 1 93.81 317 TYR B C 1
ATOM 5094 O O . TYR B 1 317 ? 1.67 -28.281 -27.875 1 93.81 317 TYR B O 1
ATOM 5102 N N . SER B 1 318 ? 3.461 -28.5 -26.625 1 90.25 318 SER B N 1
ATOM 5103 C CA . SER B 1 318 ? 4.359 -28.328 -27.766 1 90.25 318 SER B CA 1
ATOM 5104 C C . SER B 1 318 ? 4.141 -29.406 -28.812 1 90.25 318 SER B C 1
ATOM 5106 O O . SER B 1 318 ? 4.316 -29.172 -30.016 1 90.25 318 SER B O 1
ATOM 5108 N N . ASN B 1 319 ? 3.805 -30.609 -28.391 1 90.69 319 ASN B N 1
ATOM 5109 C CA . ASN B 1 319 ? 3.291 -31.672 -29.266 1 90.69 319 ASN B CA 1
ATOM 5110 C C . ASN B 1 319 ? 1.787 -31.859 -29.078 1 90.69 319 ASN B C 1
ATOM 5112 O O . ASN B 1 319 ? 1.352 -32.562 -28.172 1 90.69 319 ASN B O 1
ATOM 5116 N N . PRO B 1 320 ? 1.033 -31.344 -29.938 1 90.44 320 PRO B N 1
ATOM 5117 C CA . PRO B 1 320 ? -0.421 -31.359 -29.766 1 90.44 320 PRO B CA 1
ATOM 5118 C C . PRO B 1 320 ? -1 -32.75 -29.75 1 90.44 320 PRO B C 1
ATOM 5120 O O . PRO B 1 320 ? -2.076 -33 -29.188 1 90.44 320 PRO B O 1
ATOM 5123 N N . GLU B 1 321 ? -0.295 -33.656 -30.406 1 92.56 321 GLU B N 1
ATOM 5124 C CA . GLU B 1 321 ? -0.789 -35.031 -30.484 1 92.56 321 GLU B CA 1
ATOM 5125 C C . GLU B 1 321 ? -0.484 -35.781 -29.203 1 92.56 321 GLU B C 1
ATOM 5127 O O . GLU B 1 321 ? -1.101 -36.812 -28.938 1 92.56 321 GLU B O 1
ATOM 5132 N N . ALA B 1 322 ? 0.47 -35.312 -28.531 1 93.38 322 ALA B N 1
ATOM 5133 C CA . ALA B 1 322 ? 0.886 -36 -27.297 1 93.38 322 ALA B CA 1
ATOM 5134 C C . ALA B 1 322 ? 1.24 -34.969 -26.219 1 93.38 322 ALA B C 1
ATOM 5136 O O . ALA B 1 322 ? 2.391 -34.906 -25.766 1 93.38 322 ALA B O 1
ATOM 5137 N N . PRO B 1 323 ? 0.234 -34.25 -25.734 1 95.75 323 PRO B N 1
ATOM 5138 C CA . PRO B 1 323 ? 0.524 -33.281 -24.672 1 95.75 323 PRO B CA 1
ATOM 5139 C C . PRO B 1 323 ? 0.982 -33.938 -23.375 1 95.75 323 PRO B C 1
ATOM 5141 O O . PRO B 1 323 ? 0.589 -35.094 -23.078 1 95.75 323 PRO B O 1
ATOM 5144 N N . ILE B 1 324 ? 1.842 -33.219 -22.609 1 95.88 324 ILE B N 1
ATOM 5145 C CA . ILE B 1 324 ? 2.473 -33.781 -21.422 1 95.88 324 ILE B CA 1
ATOM 5146 C C . ILE B 1 324 ? 2.299 -32.781 -20.25 1 95.88 324 ILE B C 1
ATOM 5148 O O . ILE B 1 324 ? 2.467 -31.578 -20.422 1 95.88 324 ILE B O 1
ATOM 5152 N N . LEU B 1 325 ? 1.854 -33.281 -19.141 1 97.25 325 LEU B N 1
ATOM 5153 C CA . LEU B 1 325 ? 1.973 -32.562 -17.891 1 97.25 325 LEU B CA 1
ATOM 5154 C C . LEU B 1 325 ? 3.297 -32.875 -17.203 1 97.25 325 LEU B C 1
ATOM 5156 O O . LEU B 1 325 ? 3.582 -34.031 -16.906 1 97.25 325 LEU B O 1
ATOM 5160 N N . LYS B 1 326 ? 4.125 -31.891 -17.047 1 96.38 326 LYS B N 1
ATOM 5161 C CA . LYS B 1 326 ? 5.395 -32.031 -16.344 1 96.38 326 LYS B CA 1
ATOM 5162 C C . LYS B 1 326 ? 5.281 -31.562 -14.898 1 96.38 326 LYS B C 1
ATOM 5164 O O . LYS B 1 326 ? 4.984 -30.406 -14.641 1 96.38 326 LYS B O 1
ATOM 5169 N N . VAL B 1 327 ? 5.5 -32.438 -13.977 1 97.31 327 VAL B N 1
ATOM 5170 C CA . VAL B 1 327 ? 5.355 -32.094 -12.562 1 97.31 327 VAL B CA 1
ATOM 5171 C C . VAL B 1 327 ? 6.727 -32.125 -11.883 1 97.31 327 VAL B C 1
ATOM 5173 O O . VAL B 1 327 ? 7.496 -33.062 -12.031 1 97.31 327 VAL B O 1
ATOM 5176 N N . GLY B 1 328 ? 7.082 -31.016 -11.25 1 95.56 328 GLY B N 1
ATOM 5177 C CA . GLY B 1 328 ? 8.281 -30.922 -10.43 1 95.56 328 GLY B CA 1
ATOM 5178 C C . GLY B 1 328 ? 8.062 -31.391 -9.008 1 95.56 328 GLY B C 1
ATOM 5179 O O . GLY B 1 328 ? 7.254 -30.828 -8.273 1 95.56 328 GLY B O 1
ATOM 5180 N N . ASN B 1 329 ? 8.805 -32.469 -8.625 1 93.81 329 ASN B N 1
ATOM 5181 C CA . ASN B 1 329 ? 8.773 -33 -7.273 1 93.81 329 ASN B CA 1
ATOM 5182 C C . ASN B 1 329 ? 9.953 -32.531 -6.445 1 93.81 329 ASN B C 1
ATOM 5184 O O . ASN B 1 329 ? 11.07 -33.031 -6.598 1 93.81 329 ASN B O 1
ATOM 5188 N N . GLN B 1 330 ? 9.664 -31.609 -5.57 1 91.56 330 GLN B N 1
ATOM 5189 C CA . GLN B 1 330 ? 10.68 -30.797 -4.906 1 91.56 330 GLN B CA 1
ATOM 5190 C C . GLN B 1 330 ? 11.594 -31.656 -4.051 1 91.56 330 GLN B C 1
ATOM 5192 O O . GLN B 1 330 ? 12.82 -31.609 -4.191 1 91.56 330 GLN B O 1
ATOM 5197 N N . ASP B 1 331 ? 11.055 -32.562 -3.283 1 88.94 331 ASP B N 1
ATOM 5198 C CA . ASP B 1 331 ? 11.852 -33.25 -2.27 1 88.94 331 ASP B CA 1
ATOM 5199 C C . ASP B 1 331 ? 12.523 -34.5 -2.844 1 88.94 331 ASP B C 1
ATOM 5201 O O . ASP B 1 331 ? 13.539 -34.969 -2.322 1 88.94 331 ASP B O 1
ATOM 5205 N N . SER B 1 332 ? 11.969 -35.062 -3.908 1 89 332 SER B N 1
ATOM 5206 C CA . SER B 1 332 ? 12.594 -36.219 -4.562 1 89 332 SER B CA 1
ATOM 5207 C C . SER B 1 332 ? 13.508 -35.781 -5.699 1 89 332 SER B C 1
ATOM 5209 O O . SER B 1 332 ? 14.156 -36.594 -6.344 1 89 332 SER B O 1
ATOM 5211 N N . GLN B 1 333 ? 13.547 -34.531 -5.996 1 90.81 333 GLN B N 1
ATOM 5212 C CA . GLN B 1 333 ? 14.484 -33.938 -6.938 1 90.81 333 GLN B CA 1
ATOM 5213 C C . GLN B 1 333 ? 14.312 -34.5 -8.336 1 90.81 333 GLN B C 1
ATOM 5215 O O . GLN B 1 333 ? 15.289 -34.969 -8.953 1 90.81 333 GLN B O 1
ATOM 5220 N N . ASN B 1 334 ? 13.141 -34.469 -8.797 1 92.38 334 ASN B N 1
ATOM 5221 C CA . ASN B 1 334 ? 12.898 -35 -10.141 1 92.38 334 ASN B CA 1
ATOM 5222 C C . ASN B 1 334 ? 11.711 -34.312 -10.805 1 92.38 334 ASN B C 1
ATOM 5224 O O . ASN B 1 334 ? 10.945 -33.594 -10.141 1 92.38 334 ASN B O 1
ATOM 5228 N N . VAL B 1 335 ? 11.625 -34.375 -12.094 1 95.31 335 VAL B N 1
ATOM 5229 C CA . VAL B 1 335 ? 10.477 -34 -12.914 1 95.31 335 VAL B CA 1
ATOM 5230 C C . VAL B 1 335 ? 9.852 -35.25 -13.539 1 95.31 335 VAL B C 1
ATOM 5232 O O . VAL B 1 335 ? 10.547 -36.031 -14.18 1 95.31 335 VAL B O 1
ATOM 5235 N N . THR B 1 336 ? 8.602 -35.438 -13.289 1 96.81 336 THR B N 1
ATOM 5236 C CA . THR B 1 336 ? 7.859 -36.531 -13.891 1 96.81 336 THR B CA 1
ATOM 5237 C C . THR B 1 336 ? 7.016 -36.062 -15.07 1 96.81 336 THR B C 1
ATOM 5239 O O . THR B 1 336 ? 6.355 -35.031 -14.977 1 96.81 336 THR B O 1
ATOM 5242 N N . ASN B 1 337 ? 7.105 -36.781 -16.141 1 95.81 337 ASN B N 1
ATOM 5243 C CA . ASN B 1 337 ? 6.281 -36.531 -17.312 1 95.81 337 ASN B CA 1
ATOM 5244 C C . ASN B 1 337 ? 5.051 -37.406 -17.344 1 95.81 337 ASN B C 1
ATOM 5246 O O . ASN B 1 337 ? 5.172 -38.656 -17.375 1 95.81 337 ASN B O 1
ATOM 5250 N N . LEU B 1 338 ? 3.906 -36.781 -17.328 1 98.12 338 LEU B N 1
ATOM 5251 C CA . LEU B 1 338 ? 2.633 -37.5 -17.406 1 98.12 338 LEU B CA 1
ATOM 5252 C C . LEU B 1 338 ? 1.931 -37.219 -18.734 1 98.12 338 LEU B C 1
ATOM 5254 O O . LEU B 1 338 ? 1.7 -36.062 -19.078 1 98.12 338 LEU B O 1
ATOM 5258 N N . ALA B 1 339 ? 1.593 -38.281 -19.438 1 98.19 339 ALA B N 1
ATOM 5259 C CA . ALA B 1 339 ? 0.838 -38.125 -20.672 1 98.19 339 ALA B CA 1
ATOM 5260 C C . ALA B 1 339 ? -0.589 -37.656 -20.391 1 98.19 339 ALA B C 1
ATOM 5262 O O . ALA B 1 339 ? -1.247 -38.188 -19.484 1 98.19 339 ALA B O 1
ATOM 5263 N N . MET B 1 340 ? -1.038 -36.688 -21.125 1 98.25 340 MET B N 1
ATOM 5264 C CA . MET B 1 340 ? -2.412 -36.188 -21.031 1 98.25 340 MET B CA 1
ATOM 5265 C C . MET B 1 340 ? -3.295 -36.844 -22.094 1 98.25 340 MET B C 1
ATOM 5267 O O . MET B 1 340 ? -3.135 -36.562 -23.281 1 98.25 340 MET B O 1
ATOM 5271 N N . ALA B 1 341 ? -4.211 -37.594 -21.703 1 98.06 341 ALA B N 1
ATOM 5272 C CA . ALA B 1 341 ? -5.133 -38.25 -22.641 1 98.06 341 ALA B CA 1
ATOM 5273 C C . ALA B 1 341 ? -6.188 -37.25 -23.125 1 98.06 341 ALA B C 1
ATOM 5275 O O . ALA B 1 341 ? -6.301 -36.125 -22.594 1 98.06 341 ALA B O 1
ATOM 5276 N N . THR B 1 342 ? -6.957 -37.688 -24.109 1 96.56 342 THR B N 1
ATOM 5277 C CA . THR B 1 342 ? -7.965 -36.812 -24.703 1 96.56 342 THR B CA 1
ATOM 5278 C C . THR B 1 342 ? -9.031 -36.438 -23.688 1 96.56 342 THR B C 1
ATOM 5280 O O . THR B 1 342 ? -9.578 -35.312 -23.734 1 96.56 342 THR B O 1
ATOM 5283 N N . ASP B 1 343 ? -9.242 -37.312 -22.766 1 97.06 343 ASP B N 1
ATOM 5284 C CA . ASP B 1 343 ? -10.281 -37.031 -21.781 1 97.06 343 ASP B CA 1
ATOM 5285 C C . ASP B 1 343 ? -9.703 -36.281 -20.562 1 97.06 343 ASP B C 1
ATOM 5287 O O . ASP B 1 343 ? -10.414 -36.031 -19.594 1 97.06 343 ASP B O 1
ATOM 5291 N N . GLY B 1 344 ? -8.422 -36.031 -20.609 1 97.81 344 GLY B N 1
ATOM 5292 C CA . GLY B 1 344 ? -7.781 -35.219 -19.562 1 97.81 344 GLY B CA 1
ATOM 5293 C C . GLY B 1 344 ? -7.07 -36.094 -18.531 1 97.81 344 GLY B C 1
ATOM 5294 O O . GLY B 1 344 ? -6.336 -35.562 -17.688 1 97.81 344 GLY B O 1
ATOM 5295 N N . THR B 1 345 ? -7.246 -37.406 -18.516 1 98.56 345 THR B N 1
ATOM 5296 C CA . THR B 1 345 ? -6.594 -38.25 -17.531 1 98.56 345 THR B CA 1
ATOM 5297 C C . THR B 1 345 ? -5.086 -38.312 -17.781 1 98.56 345 THR B C 1
ATOM 5299 O O . THR B 1 345 ? -4.621 -38 -18.875 1 98.56 345 THR B O 1
ATOM 5302 N N . LEU B 1 346 ? -4.41 -38.688 -16.75 1 98.69 346 LEU B N 1
ATOM 5303 C CA . LEU B 1 346 ? -2.953 -38.656 -16.781 1 98.69 346 LEU B CA 1
ATOM 5304 C C . LEU B 1 346 ? -2.383 -40.062 -16.562 1 98.69 346 LEU B C 1
ATOM 5306 O O . LEU B 1 346 ? -2.953 -40.844 -15.828 1 98.69 346 LEU B O 1
ATOM 5310 N N . SER B 1 347 ? -1.288 -40.312 -17.219 1 98.25 347 SER B N 1
ATOM 5311 C CA . SER B 1 347 ? -0.513 -41.531 -17.016 1 98.25 347 SER B CA 1
ATOM 5312 C C . SER B 1 347 ? 0.984 -41.25 -17.109 1 98.25 347 SER B C 1
ATOM 5314 O O . SER B 1 347 ? 1.427 -40.531 -17.984 1 98.25 347 SER B O 1
ATOM 5316 N N . GLN B 1 348 ? 1.733 -41.875 -16.234 1 95.81 348 GLN B N 1
ATOM 5317 C CA . GLN B 1 348 ? 3.17 -41.625 -16.188 1 95.81 348 GLN B CA 1
ATOM 5318 C C . GLN B 1 348 ? 3.861 -42.188 -17.438 1 95.81 348 GLN B C 1
ATOM 5320 O O . GLN B 1 348 ? 3.57 -43.312 -17.859 1 95.81 348 GLN B O 1
ATOM 5325 N N . VAL B 1 349 ? 4.773 -41.406 -17.891 1 93.69 349 VAL B N 1
ATOM 5326 C CA . VAL B 1 349 ? 5.516 -41.812 -19.078 1 93.69 349 VAL B CA 1
ATOM 5327 C C . VAL B 1 349 ? 7 -41.938 -18.734 1 93.69 349 VAL B C 1
ATOM 5329 O O . VAL B 1 349 ? 7.641 -42.938 -19.125 1 93.69 349 VAL B O 1
ATOM 5332 N N . SER B 1 350 ? 7.531 -40.969 -18.062 1 93.94 350 SER B N 1
ATOM 5333 C CA . SER B 1 350 ? 8.961 -40.969 -17.75 1 93.94 350 SER B CA 1
ATOM 5334 C C . SER B 1 350 ? 9.266 -40.094 -16.531 1 93.94 350 SER B C 1
ATOM 5336 O O . SER B 1 350 ? 8.406 -39.344 -16.078 1 93.94 350 SER B O 1
ATOM 5338 N N . VAL B 1 351 ? 10.461 -40.25 -16 1 94.19 351 VAL B N 1
ATOM 5339 C CA . VAL B 1 351 ? 10.969 -39.469 -14.891 1 94.19 351 VAL B CA 1
ATOM 5340 C C . VAL B 1 351 ? 12.367 -38.938 -15.219 1 94.19 351 VAL B C 1
ATOM 5342 O O . VAL B 1 351 ? 13.219 -39.688 -15.703 1 94.19 351 VAL B O 1
ATOM 5345 N N . ASP B 1 352 ? 12.562 -37.688 -15.055 1 92.06 352 ASP B N 1
ATOM 5346 C CA . ASP B 1 352 ? 13.883 -37.062 -15.172 1 92.06 352 ASP B CA 1
ATOM 5347 C C . ASP B 1 352 ? 14.438 -36.688 -13.805 1 92.06 352 ASP B C 1
ATOM 5349 O O . ASP B 1 352 ? 13.922 -35.781 -13.148 1 92.06 352 ASP B O 1
ATOM 5353 N N . ASN B 1 353 ? 15.516 -37.344 -13.43 1 90.88 353 ASN B N 1
ATOM 5354 C CA . ASN B 1 353 ? 16.141 -37 -12.156 1 90.88 353 ASN B CA 1
ATOM 5355 C C . ASN B 1 353 ? 17.016 -35.75 -12.273 1 90.88 353 ASN B C 1
ATOM 5357 O O . ASN B 1 353 ? 17.734 -35.594 -13.273 1 90.88 353 ASN B O 1
ATOM 5361 N N . LEU B 1 354 ? 16.859 -34.875 -11.359 1 89.94 354 LEU B N 1
ATOM 5362 C CA . LEU B 1 354 ? 17.609 -33.625 -11.336 1 89.94 354 LEU B CA 1
ATOM 5363 C C . LEU B 1 354 ? 18.531 -33.562 -10.117 1 89.94 354 LEU B C 1
ATOM 5365 O O . LEU B 1 354 ? 18.391 -32.688 -9.266 1 89.94 354 LEU B O 1
ATOM 5369 N N . ASP B 1 355 ? 19.516 -34.312 -10.023 1 82.25 355 ASP B N 1
ATOM 5370 C CA . ASP B 1 355 ? 20.375 -34.438 -8.852 1 82.25 355 ASP B CA 1
ATOM 5371 C C . ASP B 1 355 ? 20.797 -33.031 -8.352 1 82.25 355 ASP B C 1
ATOM 5373 O O . ASP B 1 355 ? 21.469 -32.312 -9.078 1 82.25 355 ASP B O 1
ATOM 5377 N N . GLY B 1 356 ? 20.359 -32.781 -7.168 1 85.75 356 GLY B N 1
ATOM 5378 C CA . GLY B 1 356 ? 20.781 -31.578 -6.488 1 85.75 356 GLY B CA 1
ATOM 5379 C C . GLY B 1 356 ? 19.875 -30.391 -6.758 1 85.75 356 GLY B C 1
ATOM 5380 O O . GLY B 1 356 ? 20.047 -29.312 -6.172 1 85.75 356 GLY B O 1
ATOM 5381 N N . VAL B 1 357 ? 19.016 -30.547 -7.707 1 87.56 357 VAL B N 1
ATOM 5382 C CA . VAL B 1 357 ? 18.047 -29.516 -8.008 1 87.56 357 VAL B CA 1
ATOM 5383 C C . VAL B 1 357 ? 16.688 -29.875 -7.395 1 87.56 357 VAL B C 1
ATOM 5385 O O . VAL B 1 357 ? 16.109 -30.922 -7.73 1 87.56 357 VAL B O 1
ATOM 5388 N N . CYS B 1 358 ? 16.219 -29.266 -6.422 1 87.31 358 CYS B N 1
ATOM 5389 C CA . CYS B 1 358 ? 14.867 -29.391 -5.895 1 87.31 358 CYS B CA 1
ATOM 5390 C C . CYS B 1 358 ? 13.906 -28.484 -6.648 1 87.31 358 CYS B C 1
ATOM 5392 O O . CYS B 1 358 ? 13.875 -27.266 -6.422 1 87.31 358 CYS B O 1
ATOM 5394 N N . PRO B 1 359 ? 13.164 -29.062 -7.559 1 90.25 359 PRO B N 1
ATOM 5395 C CA . PRO B 1 359 ? 12.367 -28.203 -8.438 1 90.25 359 PRO B CA 1
ATOM 5396 C C . PRO B 1 359 ? 11.367 -27.344 -7.668 1 90.25 359 PRO B C 1
ATOM 5398 O O . PRO B 1 359 ? 10.453 -27.859 -7.027 1 90.25 359 PRO B O 1
ATOM 5401 N N . ASN B 1 360 ? 11.484 -26.062 -7.777 1 89.75 360 ASN B N 1
ATOM 5402 C CA . ASN B 1 360 ? 10.562 -25.078 -7.195 1 89.75 360 ASN B CA 1
ATOM 5403 C C . ASN B 1 360 ? 9.5 -24.641 -8.203 1 89.75 360 ASN B C 1
ATOM 5405 O O . ASN B 1 360 ? 8.344 -24.453 -7.836 1 89.75 360 ASN B O 1
ATOM 5409 N N . VAL B 1 361 ? 9.93 -24.531 -9.422 1 90.69 361 VAL B N 1
ATOM 5410 C CA . VAL B 1 361 ? 9.094 -24.031 -10.508 1 90.69 361 VAL B CA 1
ATOM 5411 C C . VAL B 1 361 ? 9.578 -24.609 -11.836 1 90.69 361 VAL B C 1
ATOM 5413 O O . VAL B 1 361 ? 10.758 -24.906 -11.992 1 90.69 361 VAL B O 1
ATOM 5416 N N . LEU B 1 362 ? 8.617 -24.703 -12.742 1 91.12 362 LEU B N 1
ATOM 5417 C CA . LEU B 1 362 ? 8.898 -25.172 -14.094 1 91.12 362 LEU B CA 1
ATOM 5418 C C . LEU B 1 362 ? 8.281 -24.234 -15.125 1 91.12 362 LEU B C 1
ATOM 5420 O O . LEU B 1 362 ? 7.273 -23.562 -14.844 1 91.12 362 LEU B O 1
ATOM 5424 N N . THR B 1 363 ? 8.883 -24.172 -16.25 1 87.25 363 THR B N 1
ATOM 5425 C CA . THR B 1 363 ? 8.266 -23.531 -17.406 1 87.25 363 THR B CA 1
ATOM 5426 C C . THR B 1 363 ? 8.078 -24.531 -18.531 1 87.25 363 THR B C 1
ATOM 5428 O O . THR B 1 363 ? 8.656 -25.625 -18.516 1 87.25 363 THR B O 1
ATOM 5431 N N . VAL B 1 364 ? 7.199 -24.203 -19.422 1 86 364 VAL B N 1
ATOM 5432 C CA . VAL B 1 364 ? 7.023 -25.031 -20.609 1 86 364 VAL B CA 1
ATOM 5433 C C . VAL B 1 364 ? 8.055 -24.656 -21.672 1 86 364 VAL B C 1
ATOM 5435 O O . VAL B 1 364 ? 8.594 -23.547 -21.641 1 86 364 VAL B O 1
ATOM 5438 N N . PRO B 1 365 ? 8.219 -25.688 -22.578 1 76.25 365 PRO B N 1
ATOM 5439 C CA . PRO B 1 365 ? 9.102 -25.328 -23.688 1 76.25 365 PRO B CA 1
ATOM 5440 C C . PRO B 1 365 ? 8.562 -24.156 -24.516 1 76.25 365 PRO B C 1
ATOM 5442 O O . PRO B 1 365 ? 7.355 -24.047 -24.719 1 76.25 365 PRO B O 1
ATOM 5445 N N . PHE B 1 366 ? 9.328 -23.25 -24.797 1 74.25 366 PHE B N 1
ATOM 5446 C CA . PHE B 1 366 ? 8.992 -22.094 -25.625 1 74.25 366 PHE B CA 1
ATOM 5447 C C . PHE B 1 366 ? 10.039 -21.891 -26.719 1 74.25 366 PHE B C 1
ATOM 5449 O O . PHE B 1 366 ? 11.219 -22.188 -26.516 1 74.25 366 PHE B O 1
ATOM 5456 N N . ALA B 1 367 ? 9.539 -21.734 -27.938 1 64.81 367 ALA B N 1
ATOM 5457 C CA . ALA B 1 367 ? 10.43 -21.578 -29.094 1 64.81 367 ALA B CA 1
ATOM 5458 C C . ALA B 1 367 ? 10.977 -20.156 -29.156 1 64.81 367 ALA B C 1
ATOM 5460 O O . ALA B 1 367 ? 10.25 -19.188 -28.922 1 64.81 367 ALA B O 1
ATOM 5461 N N . TYR B 1 368 ? 12.258 -19.922 -29 1 52.94 368 TYR B N 1
ATOM 5462 C CA . TYR B 1 368 ? 12.805 -18.609 -29.328 1 52.94 368 TYR B CA 1
ATOM 5463 C C . TYR B 1 368 ? 13.023 -18.453 -30.828 1 52.94 368 TYR B C 1
ATOM 5465 O O . TYR B 1 368 ? 13.305 -19.438 -31.516 1 52.94 368 TYR B O 1
#

Nearest PDB structures (foldseek):
  3fgb-assembly2_B  TM=8.687E-01  e=1.981E-24  Bacteroides thetaiotaomicron
  3scy-assembly1_A  TM=8.587E-01  e=1.981E-24  Bacteroides fragilis NCTC 9343
  6igb-assembly2_B  TM=8.296E-01  e=6.362E-24  Pseudomonas aeruginosa PAO1
  3hfq-assembly2_B  TM=8.714E-01  e=2.106E-22  Lactiplantibacillus plantarum
  4qrj-assembly2_B  TM=8.932E-01  e=3.500E-21  Bacteroides uniformis ATCC 8492